Protein AF-0000000065971789 (afdb_homodimer)

Organism: Thermotoga maritima (strain ATCC 43589 / DSM 3109 / JCM 10099 / NBRC 100826 / MSB8) (NCBI:txid243274)

Sequence (414 aa):
MKGQLFVICGPSGAGKTSIIKEVLKRLDNVVFSVSCTTRPKRPHEEDGKDYFFITEEEFLKRVERGEFLEWARVHGHLYGTLRSFVESHINEGKDVVLDIDVQGALSVKKKYSNTVFIYVAPPSYADLRERILKRGTEKEADVLVRLENAKWELMFMDEFDYIVVNENLEDAVEMVVSIVRSERAKVTRNQDKIERFKMEVKGWKKLMKGQLFVICGPSGAGKTSIIKEVLKRLDNVVFSVSCTTRPKRPHEEDGKDYFFITEEEFLKRVERGEFLEWARVHGHLYGTLRSFVESHINEGKDVVLDIDVQGALSVKKKYSNTVFIYVAPPSYADLRERILKRGTEKEADVLVRLENAKWELMFMDEFDYIVVNENLEDAVEMVVSIVRSERAKVTRNQDKIERFKMEVKGWKKL

InterPro domains:
  IPR003593 AAA+ ATPase domain [SM00382] (2-192)
  IPR008144 Guanylate kinase-like domain [PS50052] (3-181)
  IPR008145 Guanylate kinase/L-type calcium channel beta subunit [PF00625] (4-182)
  IPR008145 Guanylate kinase/L-type calcium channel beta subunit [SM00072] (2-184)
  IPR017665 Guanylate kinase [MF_00328] (1-184)
  IPR017665 Guanylate kinase [TIGR03263] (3-181)
  IPR020590 Guanylate kinase, conserved site [PS00856] (37-54)
  IPR027417 P-loop containing nucleoside triphosphate hydrolase [G3DSA:3.40.50.300] (6-180)
  IPR027417 P-loop containing nucleoside triphosphate hydrolase [SSF52540] (2-187)

Structure (mmCIF, N/CA/C/O backbone):
data_AF-0000000065971789-model_v1
#
loop_
_entity.id
_entity.type
_entity.pdbx_description
1 polymer 'Guanylate kinase'
#
loop_
_atom_site.group_PDB
_atom_site.id
_atom_site.type_symbol
_atom_site.label_atom_id
_atom_site.label_alt_id
_atom_site.label_comp_id
_atom_site.label_asym_id
_atom_site.label_entity_id
_atom_site.label_seq_id
_atom_site.pdbx_PDB_ins_code
_atom_site.Cartn_x
_atom_site.Cartn_y
_atom_site.Cartn_z
_atom_site.occupancy
_atom_site.B_iso_or_equiv
_atom_site.auth_seq_id
_atom_site.auth_comp_id
_atom_site.auth_asym_id
_atom_site.auth_atom_id
_atom_site.pdbx_PDB_model_num
ATOM 1 N N . MET A 1 1 ? 18.828 0.353 -2.812 1 72.81 1 MET A N 1
ATOM 2 C CA . MET A 1 1 ? 17.891 -0.423 -2.012 1 72.81 1 MET A CA 1
ATOM 3 C C . MET A 1 1 ? 17.641 -1.795 -2.631 1 72.81 1 MET A C 1
ATOM 5 O O . MET A 1 1 ? 17.672 -1.941 -3.855 1 72.81 1 MET A O 1
ATOM 9 N N . LYS A 1 2 ? 17.656 -2.826 -1.828 1 88.44 2 LYS A N 1
ATOM 10 C CA . LYS A 1 2 ? 17.375 -4.168 -2.332 1 88.44 2 LYS A CA 1
ATOM 11 C C . LYS A 1 2 ? 15.945 -4.262 -2.857 1 88.44 2 LYS A C 1
ATOM 13 O O . LYS A 1 2 ? 15.047 -3.584 -2.355 1 88.44 2 LYS A O 1
ATOM 18 N N . GLY A 1 3 ? 15.844 -5 -3.982 1 94.31 3 GLY A N 1
ATOM 19 C CA . GLY A 1 3 ? 14.508 -5.266 -4.488 1 94.31 3 GLY A CA 1
ATOM 20 C C . GLY A 1 3 ? 13.656 -6.062 -3.521 1 94.31 3 GLY A C 1
ATOM 21 O O . GLY A 1 3 ? 14.133 -6.504 -2.477 1 94.31 3 GLY A O 1
ATOM 22 N N . GLN A 1 4 ? 12.453 -6.121 -3.789 1 95.69 4 GLN A N 1
ATOM 23 C CA . GLN A 1 4 ? 11.516 -6.871 -2.963 1 95.69 4 GLN A CA 1
ATOM 24 C C . GLN A 1 4 ? 10.883 -8.016 -3.75 1 95.69 4 GLN A C 1
ATOM 26 O O . GLN A 1 4 ? 10.703 -7.918 -4.965 1 95.69 4 GLN A O 1
ATOM 31 N N . LEU A 1 5 ? 10.664 -9.078 -3.064 1 97.44 5 LEU A N 1
ATOM 32 C CA . LEU A 1 5 ? 9.961 -10.211 -3.648 1 97.44 5 LEU A CA 1
ATOM 33 C C . LEU A 1 5 ? 8.453 -10.07 -3.467 1 97.44 5 LEU A C 1
ATOM 35 O O . LEU A 1 5 ? 7.98 -9.805 -2.359 1 97.44 5 LEU A O 1
ATOM 39 N N . PHE A 1 6 ? 7.746 -10.125 -4.535 1 98.44 6 PHE A N 1
ATOM 40 C CA . PHE A 1 6 ? 6.289 -10.125 -4.535 1 98.44 6 PHE A CA 1
ATOM 41 C C . PHE A 1 6 ? 5.75 -11.469 -5.004 1 98.44 6 PHE A C 1
ATOM 43 O O . PHE A 1 6 ? 6.066 -11.922 -6.105 1 98.44 6 PHE A O 1
ATOM 50 N N . VAL A 1 7 ? 4.965 -12.062 -4.191 1 97.81 7 VAL A N 1
ATOM 51 C CA . VAL A 1 7 ? 4.316 -13.328 -4.539 1 97.81 7 VAL A CA 1
ATOM 52 C C . VAL A 1 7 ? 2.84 -13.078 -4.848 1 97.81 7 VAL A C 1
ATOM 54 O O . VAL A 1 7 ? 2.098 -12.578 -3.998 1 97.81 7 VAL A O 1
ATOM 57 N N . ILE A 1 8 ? 2.492 -13.344 -6.059 1 97.56 8 ILE A N 1
ATOM 58 C CA . ILE A 1 8 ? 1.091 -13.305 -6.465 1 97.56 8 ILE A CA 1
ATOM 59 C C . ILE A 1 8 ? 0.529 -14.727 -6.523 1 97.56 8 ILE A C 1
ATOM 61 O O . ILE A 1 8 ? 1.064 -15.578 -7.23 1 97.56 8 ILE A O 1
ATOM 65 N N . CYS A 1 9 ? -0.435 -14.922 -5.727 1 95.31 9 CYS A N 1
ATOM 66 C CA . CYS A 1 9 ? -1.066 -16.234 -5.59 1 95.31 9 CYS A CA 1
ATOM 67 C C . CYS A 1 9 ? -2.568 -16.141 -5.824 1 95.31 9 CYS A C 1
ATOM 69 O O . CYS A 1 9 ? -3.139 -15.039 -5.809 1 95.31 9 CYS A O 1
ATOM 71 N N . GLY A 1 10 ? -3.191 -17.266 -6.016 1 93.44 10 GLY A N 1
ATOM 72 C CA . GLY A 1 10 ? -4.621 -17.391 -6.246 1 93.44 10 GLY A CA 1
ATOM 73 C C . GLY A 1 10 ? -4.996 -18.656 -7.004 1 93.44 10 GLY A C 1
ATOM 74 O O . GLY A 1 10 ? -4.133 -19.312 -7.594 1 93.44 10 GLY A O 1
ATOM 75 N N . PRO A 1 11 ? -6.254 -18.953 -6.91 1 90 11 PRO A N 1
ATOM 76 C CA . PRO A 1 11 ? -6.672 -20.188 -7.605 1 90 11 PRO A CA 1
ATOM 77 C C . PRO A 1 11 ? -6.57 -20.062 -9.125 1 90 11 PRO A C 1
ATOM 79 O O . PRO A 1 11 ? -6.5 -18.953 -9.656 1 90 11 PRO A O 1
ATOM 82 N N . SER A 1 12 ? -6.402 -21.281 -9.727 1 83.5 12 SER A N 1
ATOM 83 C CA . SER A 1 12 ? -6.457 -21.312 -11.188 1 83.5 12 SER A CA 1
ATOM 84 C C . SER A 1 12 ? -7.715 -20.609 -11.703 1 83.5 12 SER A C 1
ATOM 86 O O . SER A 1 12 ? -8.797 -20.781 -11.141 1 83.5 12 SER A O 1
ATOM 88 N N . GLY A 1 13 ? -7.57 -19.75 -12.68 1 85.62 13 GLY A N 1
ATOM 89 C CA . GLY A 1 13 ? -8.719 -19.062 -13.258 1 85.62 13 GLY A CA 1
ATOM 90 C C . GLY A 1 13 ? -8.969 -17.703 -12.633 1 85.62 13 GLY A C 1
ATOM 91 O O . GLY A 1 13 ? -9.875 -16.984 -13.062 1 85.62 13 GLY A O 1
ATOM 92 N N . ALA A 1 14 ? -8.195 -17.297 -11.656 1 91.81 14 ALA A N 1
ATOM 93 C CA . ALA A 1 14 ? -8.406 -16.016 -10.969 1 91.81 14 ALA A CA 1
ATOM 94 C C . ALA A 1 14 ? -7.906 -14.852 -11.812 1 91.81 14 ALA A C 1
ATOM 96 O O . ALA A 1 14 ? -8.195 -13.695 -11.508 1 91.81 14 ALA A O 1
ATOM 97 N N . GLY A 1 15 ? -7.172 -15.133 -12.867 1 91.25 15 GLY A N 1
ATOM 98 C CA . GLY A 1 15 ? -6.723 -14.086 -13.766 1 91.25 15 GLY A CA 1
ATOM 99 C C . GLY A 1 15 ? -5.355 -13.531 -13.398 1 91.25 15 GLY A C 1
ATOM 100 O O . GLY A 1 15 ? -5.02 -12.406 -13.766 1 91.25 15 GLY A O 1
ATOM 101 N N . LYS A 1 16 ? -4.531 -14.281 -12.719 1 94.19 16 LYS A N 1
ATOM 102 C CA . LYS A 1 16 ? -3.219 -13.844 -12.25 1 94.19 16 LYS A CA 1
ATOM 103 C C . LYS A 1 16 ? -2.311 -13.469 -13.414 1 94.19 16 LYS A C 1
ATOM 105 O O . LYS A 1 16 ? -1.688 -12.406 -13.414 1 94.19 16 LYS A O 1
ATOM 110 N N . THR A 1 17 ? -2.307 -14.391 -14.367 1 89.62 17 THR A N 1
ATOM 111 C CA . THR A 1 17 ? -1.414 -14.203 -15.508 1 89.62 17 THR A CA 1
ATOM 112 C C . THR A 1 17 ? -1.709 -12.883 -16.203 1 89.62 17 THR A C 1
ATOM 114 O O . THR A 1 17 ? -0.792 -12.117 -16.516 1 89.62 17 THR A O 1
ATOM 117 N N . SER A 1 18 ? -2.965 -12.586 -16.484 1 92.69 18 SER A N 1
ATOM 118 C CA . SER A 1 18 ? -3.375 -11.352 -17.125 1 92.69 18 SER A CA 1
ATOM 119 C C . SER A 1 18 ? -2.99 -10.133 -16.281 1 92.69 18 SER A C 1
ATOM 121 O O . SER A 1 18 ? -2.477 -9.148 -16.812 1 92.69 18 SER A O 1
ATOM 123 N N . ILE A 1 19 ? -3.217 -10.195 -15.047 1 97.31 19 ILE A N 1
ATOM 124 C CA . ILE A 1 19 ? -2.912 -9.094 -14.141 1 97.31 19 ILE A CA 1
ATOM 125 C C . ILE A 1 19 ? -1.409 -8.82 -14.156 1 97.31 19 ILE A C 1
ATOM 127 O O . ILE A 1 19 ? -0.981 -7.672 -14.312 1 97.31 19 ILE A O 1
ATOM 131 N N . ILE A 1 20 ? -0.612 -9.883 -14.016 1 97.38 20 ILE A N 1
ATOM 132 C CA . ILE A 1 20 ? 0.838 -9.75 -13.914 1 97.38 20 ILE A CA 1
ATOM 133 C C . ILE A 1 20 ? 1.389 -9.125 -15.195 1 97.38 20 ILE A C 1
ATOM 135 O O . ILE A 1 20 ? 2.23 -8.227 -15.141 1 97.38 20 ILE A O 1
ATOM 139 N N . LYS A 1 21 ? 0.892 -9.602 -16.312 1 95.5 21 LYS A N 1
ATOM 140 C CA . LYS A 1 21 ? 1.331 -9.055 -17.594 1 95.5 21 LYS A CA 1
ATOM 141 C C . LYS A 1 21 ? 1.131 -7.547 -17.656 1 95.5 21 LYS A C 1
ATOM 143 O O . LYS A 1 21 ? 2.031 -6.809 -18.062 1 95.5 21 LYS A O 1
ATOM 148 N N . GLU A 1 22 ? -0.015 -7.082 -17.297 1 97.56 22 GLU A N 1
ATOM 149 C CA . GLU A 1 22 ? -0.326 -5.656 -17.328 1 97.56 22 GLU A CA 1
ATOM 150 C C . GLU A 1 22 ? 0.466 -4.895 -16.266 1 97.56 22 GLU A C 1
ATOM 152 O O . GLU A 1 22 ? 0.914 -3.771 -16.516 1 97.56 22 GLU A O 1
ATOM 157 N N . VAL A 1 23 ? 0.631 -5.457 -15.102 1 98.06 23 VAL A N 1
ATOM 158 C CA . VAL A 1 23 ? 1.376 -4.836 -14.008 1 98.06 23 VAL A CA 1
ATOM 159 C C . VAL A 1 23 ? 2.816 -4.582 -14.445 1 98.06 23 VAL A C 1
ATOM 161 O O . VAL A 1 23 ? 3.363 -3.504 -14.203 1 98.06 23 VAL A O 1
ATOM 164 N N . LEU A 1 24 ? 3.422 -5.543 -15.141 1 97.44 24 LEU A N 1
ATOM 165 C CA . LEU A 1 24 ? 4.816 -5.449 -15.562 1 97.44 24 LEU A CA 1
ATOM 166 C C . LEU A 1 24 ? 5 -4.336 -16.594 1 97.44 24 LEU A C 1
ATOM 168 O O . LEU A 1 24 ? 6.078 -3.748 -16.688 1 97.44 24 LEU A O 1
ATOM 1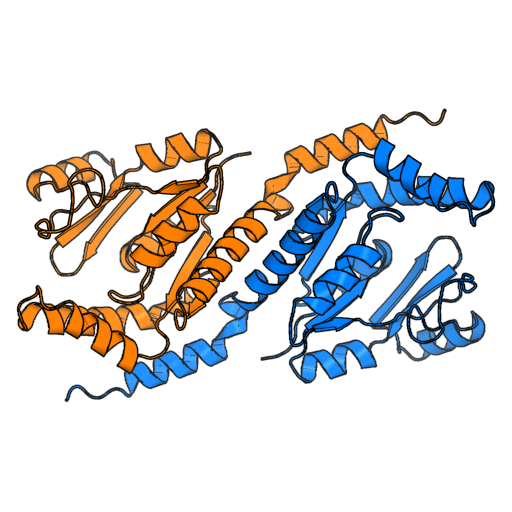72 N N . LYS A 1 25 ? 3.945 -4.004 -17.297 1 97.31 25 LYS A N 1
ATOM 173 C CA . LYS A 1 25 ? 4 -2.916 -18.266 1 97.31 25 LYS A CA 1
ATOM 174 C C . LYS A 1 25 ? 3.961 -1.557 -17.578 1 97.31 25 LYS A C 1
ATOM 176 O O . LYS A 1 25 ? 4.438 -0.562 -18.125 1 97.31 25 LYS A O 1
ATOM 181 N N . ARG A 1 26 ? 3.473 -1.521 -16.406 1 97 26 ARG A N 1
ATOM 182 C CA . ARG A 1 26 ? 3.156 -0.244 -15.781 1 97 26 ARG A CA 1
ATOM 183 C C . ARG A 1 26 ? 4.195 0.112 -14.719 1 97 26 ARG A C 1
ATOM 185 O O . ARG A 1 26 ? 4.242 1.25 -14.25 1 97 26 ARG A O 1
ATOM 192 N N . LEU A 1 27 ? 4.949 -0.808 -14.328 1 96.88 27 LEU A N 1
ATOM 193 C CA . LEU A 1 27 ? 5.922 -0.575 -13.266 1 96.88 27 LEU A CA 1
ATOM 194 C C . LEU A 1 27 ? 7.344 -0.714 -13.789 1 96.88 27 LEU A C 1
ATOM 196 O O . LEU A 1 27 ? 7.645 -1.643 -14.547 1 96.88 27 LEU A O 1
ATOM 200 N N . ASP A 1 28 ? 8.141 0.196 -13.336 1 95.94 28 ASP A N 1
ATOM 201 C CA . ASP A 1 28 ? 9.562 0.106 -13.664 1 95.94 28 ASP A CA 1
ATOM 202 C C . ASP A 1 28 ? 10.305 -0.738 -12.633 1 95.94 28 ASP A C 1
ATOM 204 O O . ASP A 1 28 ? 9.836 -0.925 -11.508 1 95.94 28 ASP A O 1
ATOM 208 N N . ASN A 1 29 ? 11.398 -1.351 -13.055 1 96.75 29 ASN A N 1
ATOM 209 C CA . ASN A 1 29 ? 12.328 -2.039 -12.164 1 96.75 29 ASN A CA 1
ATOM 210 C C . ASN A 1 29 ? 11.688 -3.26 -11.516 1 96.75 29 ASN A C 1
ATOM 212 O O . ASN A 1 29 ? 11.906 -3.525 -10.328 1 96.75 29 ASN A O 1
ATOM 216 N N . VAL A 1 30 ? 10.758 -3.863 -12.242 1 97.69 30 VAL A N 1
ATOM 217 C CA . VAL A 1 30 ? 10.109 -5.098 -11.805 1 97.69 30 VAL A CA 1
ATOM 218 C C . VAL A 1 30 ? 10.305 -6.184 -12.859 1 97.69 30 VAL A C 1
ATOM 220 O O . VAL A 1 30 ? 10.148 -5.93 -14.062 1 97.69 30 VAL A O 1
ATOM 223 N N . VAL A 1 31 ? 10.68 -7.348 -12.414 1 97.19 31 VAL A N 1
ATOM 224 C CA . VAL A 1 31 ? 10.867 -8.461 -13.336 1 97.19 31 VAL A CA 1
ATOM 225 C C . VAL A 1 31 ? 10 -9.641 -12.898 1 97.19 31 VAL A C 1
ATOM 227 O O . VAL A 1 31 ? 9.672 -9.781 -11.719 1 97.19 31 VAL A O 1
ATOM 230 N N . PHE A 1 32 ? 9.641 -10.422 -13.93 1 97.75 32 PHE A N 1
ATOM 231 C CA . PHE A 1 32 ? 8.859 -11.633 -13.688 1 97.75 32 PHE A CA 1
ATOM 232 C C . PHE A 1 32 ? 9.758 -12.867 -13.695 1 97.75 32 PHE A C 1
ATOM 234 O O . PHE A 1 32 ? 10.578 -13.039 -14.602 1 97.75 32 PHE A O 1
ATOM 241 N N . SER A 1 33 ? 9.625 -13.695 -12.625 1 97.19 33 SER A N 1
ATOM 242 C CA . SER A 1 33 ? 10.406 -14.922 -12.555 1 97.19 33 SER A CA 1
ATOM 243 C C . SER A 1 33 ? 9.695 -16.078 -13.273 1 97.19 33 SER A C 1
ATOM 245 O O . SER A 1 33 ? 8.656 -16.547 -12.82 1 97.19 33 SER A O 1
ATOM 247 N N . VAL A 1 34 ? 10.258 -16.5 -14.32 1 95.94 34 VAL A N 1
ATOM 248 C CA . VAL A 1 34 ? 9.719 -17.641 -15.039 1 95.94 34 VAL A CA 1
ATOM 249 C C . VAL A 1 34 ? 10.008 -18.922 -14.25 1 95.94 34 VAL A C 1
ATOM 251 O O . VAL A 1 34 ? 11.156 -19.203 -13.898 1 95.94 34 VAL A O 1
ATOM 254 N N . SER A 1 35 ? 9.016 -19.688 -13.969 1 96.25 35 SER A N 1
ATOM 255 C CA . SER A 1 35 ? 9.148 -20.906 -13.172 1 96.25 35 SER A CA 1
ATOM 256 C C . SER A 1 35 ? 9.484 -22.109 -14.047 1 96.25 35 SER A C 1
ATOM 258 O O . SER A 1 35 ? 9.266 -22.062 -15.266 1 96.25 35 SER A O 1
ATOM 260 N N . CYS A 1 36 ? 10.023 -23.078 -13.367 1 97.44 36 CYS A N 1
ATOM 261 C CA . CYS A 1 36 ? 10.141 -24.391 -13.984 1 97.44 36 CYS A CA 1
ATOM 262 C C . CYS A 1 36 ? 8.883 -25.219 -13.758 1 97.44 36 CYS A C 1
ATOM 264 O O . CYS A 1 36 ? 8.242 -25.109 -12.711 1 97.44 36 CYS A O 1
ATOM 266 N N . THR A 1 37 ? 8.555 -26 -14.711 1 97.31 37 THR A N 1
ATOM 267 C CA . THR A 1 37 ? 7.453 -26.922 -14.484 1 97.31 37 THR A CA 1
ATOM 268 C C . THR A 1 37 ? 7.664 -28.219 -15.273 1 97.31 37 THR A C 1
ATOM 270 O O . THR A 1 37 ? 8.398 -28.219 -16.266 1 97.31 37 THR A O 1
ATOM 273 N N . THR A 1 38 ? 7.086 -29.297 -14.766 1 97.62 38 THR A N 1
ATOM 274 C CA . THR A 1 38 ? 7.133 -30.578 -15.461 1 97.62 38 THR A CA 1
ATOM 275 C C . THR A 1 38 ? 5.852 -30.812 -16.266 1 97.62 38 THR A C 1
ATOM 277 O O . THR A 1 38 ? 5.715 -31.812 -16.953 1 97.62 38 THR A O 1
ATOM 280 N N . ARG A 1 39 ? 4.914 -29.828 -16.047 1 91.06 39 ARG A N 1
ATOM 281 C CA . ARG A 1 39 ? 3.676 -29.953 -16.812 1 91.06 39 ARG A CA 1
ATOM 282 C C . ARG A 1 39 ? 3.936 -29.812 -18.312 1 91.06 39 ARG A C 1
ATOM 284 O O . ARG A 1 39 ? 4.785 -29.016 -18.719 1 91.06 39 ARG A O 1
ATOM 291 N N . PRO A 1 40 ? 3.105 -30.609 -19.094 1 91.69 40 PRO A N 1
ATOM 292 C CA . PRO A 1 40 ? 3.26 -30.406 -20.531 1 91.69 40 PRO A CA 1
ATOM 293 C C . PRO A 1 40 ? 2.887 -28.984 -20.969 1 91.69 40 PRO A C 1
ATOM 295 O O . PRO A 1 40 ? 1.972 -28.391 -20.406 1 91.69 40 PRO A O 1
ATOM 298 N N . LYS A 1 41 ? 3.645 -28.547 -21.891 1 91.38 41 LYS A N 1
ATOM 299 C CA . LYS A 1 41 ? 3.42 -27.219 -22.453 1 91.38 41 LYS A CA 1
ATOM 300 C C . LYS A 1 41 ? 2.076 -27.141 -23.172 1 91.38 41 LYS A C 1
ATOM 302 O O . LYS A 1 41 ? 1.724 -28.047 -23.938 1 91.38 41 LYS A O 1
ATOM 307 N N . ARG A 1 42 ? 1.333 -26.047 -22.969 1 83.38 42 ARG A N 1
ATOM 308 C CA . ARG A 1 42 ? 0.127 -25.812 -23.766 1 83.38 42 ARG A CA 1
ATOM 309 C C . ARG A 1 42 ? 0.47 -25.203 -25.125 1 83.38 42 ARG A C 1
ATOM 311 O O . ARG A 1 42 ? 1.55 -24.641 -25.297 1 83.38 42 ARG A O 1
ATOM 318 N N . PRO A 1 43 ? -0.525 -25.297 -26.031 1 87.69 43 PRO A N 1
ATOM 319 C CA . PRO A 1 43 ? -0.234 -24.859 -27.391 1 87.69 43 PRO A CA 1
ATOM 320 C C . PRO A 1 43 ? 0.187 -23.391 -27.469 1 87.69 43 PRO A C 1
ATOM 322 O O . PRO A 1 43 ? 1.06 -23.047 -28.266 1 87.69 43 PRO A O 1
ATOM 325 N N . HIS A 1 44 ? -0.331 -22.562 -26.641 1 87.19 44 HIS A N 1
ATOM 326 C CA . HIS A 1 44 ? -0.087 -21.141 -26.75 1 87.19 44 HIS A CA 1
ATOM 327 C C . HIS A 1 44 ? 1.116 -20.719 -25.906 1 87.19 44 HIS A C 1
ATOM 329 O O . HIS A 1 44 ? 1.494 -19.547 -25.891 1 87.19 44 HIS A O 1
ATOM 335 N N . GLU A 1 45 ? 1.788 -21.688 -25.219 1 91.75 45 GLU A N 1
ATOM 336 C CA . GLU A 1 45 ? 2.877 -21.344 -24.297 1 91.75 45 GLU A CA 1
ATOM 337 C C . GLU A 1 45 ? 4.234 -21.5 -24.984 1 91.75 45 GLU A C 1
ATOM 339 O O . GLU A 1 45 ? 4.367 -22.234 -25.969 1 91.75 45 GLU A O 1
ATOM 344 N N . GLU A 1 46 ? 5.16 -20.719 -24.5 1 94.5 46 GLU A N 1
ATOM 345 C CA . GLU A 1 46 ? 6.527 -20.734 -25.016 1 94.5 46 GLU A CA 1
ATOM 346 C C . GLU A 1 46 ? 7.527 -21.078 -23.906 1 94.5 46 GLU A C 1
ATOM 348 O O . GLU A 1 46 ? 7.469 -20.5 -22.828 1 94.5 46 GLU A O 1
ATOM 353 N N . ASP A 1 47 ? 8.445 -22.016 -24.25 1 95.94 47 ASP A N 1
ATOM 354 C CA . ASP A 1 47 ? 9.492 -22.406 -23.297 1 95.94 47 ASP A CA 1
ATOM 355 C C . ASP A 1 47 ? 10.438 -21.234 -23.031 1 95.94 47 ASP A C 1
ATOM 357 O O . ASP A 1 47 ? 10.891 -20.562 -23.953 1 95.94 47 ASP A O 1
ATOM 361 N N . GLY A 1 48 ? 10.648 -21.016 -21.75 1 94.44 48 GLY A N 1
ATOM 362 C CA . GLY A 1 48 ? 11.539 -19.922 -21.359 1 94.44 48 GLY A CA 1
ATOM 363 C C . GLY A 1 48 ? 10.82 -18.594 -21.172 1 94.44 48 GLY A C 1
ATOM 364 O O . GLY A 1 48 ? 11.391 -17.641 -20.641 1 94.44 48 GLY A O 1
ATOM 365 N N . LYS A 1 49 ? 9.594 -18.562 -21.578 1 93.06 49 LYS A N 1
ATOM 366 C CA . LYS A 1 49 ? 8.789 -17.359 -21.453 1 93.06 49 LYS A CA 1
ATOM 367 C C . LYS A 1 49 ? 7.645 -17.562 -20.453 1 93.06 49 LYS A C 1
ATOM 369 O O . LYS A 1 49 ? 7.523 -16.828 -19.484 1 93.06 49 LYS A O 1
ATOM 374 N N . ASP A 1 50 ? 6.883 -18.594 -20.688 1 92 50 ASP A N 1
ATOM 375 C CA . ASP A 1 50 ? 5.777 -18.906 -19.781 1 92 50 ASP A CA 1
ATOM 376 C C . ASP A 1 50 ? 6.242 -19.75 -18.609 1 92 50 ASP A C 1
ATOM 378 O O . ASP A 1 50 ? 5.871 -19.5 -17.469 1 92 50 ASP A O 1
ATOM 382 N N . TYR A 1 51 ? 7.008 -20.719 -18.938 1 95.69 51 TYR A N 1
ATOM 383 C CA . TYR A 1 51 ? 7.691 -21.594 -18 1 95.69 51 TYR A CA 1
ATOM 384 C C . TYR A 1 51 ? 8.961 -22.172 -18.625 1 95.69 51 TYR A C 1
ATOM 386 O O . TYR A 1 51 ? 9.141 -22.125 -19.844 1 95.69 51 TYR A O 1
ATOM 394 N N . PHE A 1 52 ? 9.844 -22.594 -17.812 1 97.44 52 PHE A N 1
ATOM 395 C CA . PHE A 1 52 ? 10.828 -23.578 -18.266 1 97.44 52 PHE A CA 1
ATOM 396 C C . PHE A 1 52 ? 10.266 -24.984 -18.172 1 97.44 52 PHE A C 1
ATOM 398 O O . PHE A 1 52 ? 10.086 -25.516 -17.062 1 97.44 52 PHE A O 1
ATOM 405 N N . PHE A 1 53 ? 10 -25.5 -19.375 1 98 53 PHE A N 1
ATOM 406 C CA . PHE A 1 53 ? 9.445 -26.844 -19.375 1 98 53 PHE A CA 1
ATOM 407 C C . PHE A 1 53 ? 10.555 -27.891 -19.344 1 98 53 PHE A C 1
ATOM 409 O O . PHE A 1 53 ? 11.32 -28.016 -20.297 1 98 53 PHE A O 1
ATOM 416 N N . ILE A 1 54 ? 10.547 -28.625 -18.297 1 98.06 54 ILE A N 1
ATOM 417 C CA . ILE A 1 54 ? 11.625 -29.594 -18.125 1 98.06 54 ILE A CA 1
ATOM 418 C C . ILE A 1 54 ? 11.047 -30.938 -17.688 1 98.06 54 ILE A C 1
ATOM 420 O O . ILE A 1 54 ? 9.883 -31.031 -17.281 1 98.06 54 ILE A O 1
ATOM 424 N N . THR A 1 55 ? 11.82 -32 -17.797 1 97.75 55 THR A N 1
ATOM 425 C CA . THR A 1 55 ? 11.367 -33.312 -17.406 1 97.75 55 THR A CA 1
ATOM 426 C C . THR A 1 55 ? 11.352 -33.438 -15.883 1 97.75 55 THR A C 1
ATOM 428 O O . THR A 1 55 ? 12.008 -32.688 -15.18 1 97.75 55 THR A O 1
ATOM 431 N N . GLU A 1 56 ? 10.586 -34.344 -15.43 1 97.5 56 GLU A N 1
ATOM 432 C CA . GLU A 1 56 ? 10.562 -34.594 -13.992 1 97.5 56 GLU A CA 1
ATOM 433 C C . GLU A 1 56 ? 11.945 -34.969 -13.477 1 97.5 56 GLU A C 1
ATOM 435 O O . GLU A 1 56 ? 12.336 -34.562 -12.383 1 97.5 56 GLU A O 1
ATOM 440 N N . GLU A 1 57 ? 12.648 -35.781 -14.266 1 97.75 57 GLU A N 1
ATOM 441 C CA . GLU A 1 57 ? 14 -36.188 -13.891 1 97.75 57 GLU A CA 1
ATOM 442 C C . GLU A 1 57 ? 14.891 -34.969 -13.695 1 97.75 57 GLU A C 1
ATOM 444 O O . GLU A 1 57 ? 15.562 -34.812 -12.672 1 97.75 57 GLU A O 1
ATOM 449 N N . GLU A 1 58 ? 14.914 -34.125 -14.648 1 98 58 GLU A N 1
ATOM 450 C CA . GLU A 1 58 ? 15.711 -32.906 -14.555 1 98 58 GLU A CA 1
ATOM 451 C C . GLU A 1 58 ? 15.266 -32.062 -13.367 1 98 58 GLU A C 1
ATOM 453 O O . GLU A 1 58 ? 16.109 -31.484 -12.664 1 98 58 GLU A O 1
ATOM 458 N N . PHE A 1 59 ? 14.008 -31.938 -13.156 1 98.5 59 PHE A N 1
ATOM 459 C CA . PHE A 1 59 ? 13.453 -31.172 -12.055 1 98.5 59 PHE A CA 1
ATOM 460 C C . PHE A 1 59 ? 13.977 -31.688 -10.719 1 98.5 59 PHE A C 1
ATOM 462 O O . PHE A 1 59 ? 14.438 -30.906 -9.883 1 98.5 59 PHE A O 1
ATOM 469 N N . LEU A 1 60 ? 13.922 -32.969 -10.555 1 97.5 60 LEU A N 1
ATOM 470 C CA . LEU A 1 60 ? 14.328 -33.562 -9.297 1 97.5 60 LEU A CA 1
ATOM 471 C C . LEU A 1 60 ? 15.828 -33.406 -9.062 1 97.5 60 LEU A C 1
ATOM 473 O O . LEU A 1 60 ? 16.266 -33.219 -7.918 1 97.5 60 LEU A O 1
ATOM 477 N N . LYS A 1 61 ? 16.594 -33.406 -10.102 1 98.19 61 LYS A N 1
ATOM 478 C CA . LYS A 1 61 ? 18.016 -33.125 -9.977 1 98.19 61 LYS A CA 1
ATOM 479 C C . LYS A 1 61 ? 18.25 -31.703 -9.445 1 98.19 61 LYS A C 1
ATOM 481 O O . LYS A 1 61 ? 19.125 -31.484 -8.609 1 98.19 61 LYS A O 1
ATOM 486 N N . ARG A 1 62 ? 17.5 -30.797 -9.938 1 97.56 62 ARG A N 1
ATOM 487 C CA . ARG A 1 62 ? 17.609 -29.406 -9.5 1 97.56 62 ARG A CA 1
ATOM 488 C C . ARG A 1 62 ? 17.172 -29.25 -8.047 1 97.56 62 ARG A C 1
ATOM 490 O O . ARG A 1 62 ? 17.734 -28.438 -7.312 1 97.56 62 ARG A O 1
ATOM 497 N N . VAL A 1 63 ? 16.156 -29.984 -7.637 1 96.19 63 VAL A N 1
ATOM 498 C CA . VAL A 1 63 ? 15.734 -29.984 -6.242 1 96.19 63 VAL A CA 1
ATOM 499 C C . VAL A 1 63 ? 16.891 -30.453 -5.355 1 96.19 63 VAL A C 1
ATOM 501 O O . VAL A 1 63 ? 17.203 -29.812 -4.344 1 96.19 63 VAL A O 1
ATOM 504 N N . GLU A 1 64 ? 17.578 -31.516 -5.793 1 96.75 64 GLU A N 1
ATOM 505 C CA . GLU A 1 64 ? 18.672 -32.094 -5.031 1 96.75 64 GLU A CA 1
ATOM 506 C C . GLU A 1 64 ? 19.828 -31.094 -4.906 1 96.75 64 GLU A C 1
ATOM 508 O O . GLU A 1 64 ? 20.516 -31.062 -3.881 1 96.75 64 GLU A O 1
ATOM 513 N N . ARG A 1 65 ? 19.984 -30.344 -5.887 1 97.62 65 ARG A N 1
ATOM 514 C CA . ARG A 1 65 ? 21.062 -29.375 -5.922 1 97.62 65 ARG A CA 1
ATOM 515 C C . ARG A 1 65 ? 20.688 -28.094 -5.203 1 97.62 65 ARG A C 1
ATOM 517 O O . ARG A 1 65 ? 21.469 -27.141 -5.156 1 97.62 65 ARG A O 1
ATOM 524 N N . GLY A 1 66 ? 19.5 -27.984 -4.734 1 96 66 GLY A N 1
ATOM 525 C CA . GLY A 1 66 ? 19.062 -26.828 -3.99 1 96 66 GLY A CA 1
ATOM 526 C C . GLY A 1 66 ? 18.875 -25.594 -4.855 1 96 66 GLY A C 1
ATOM 527 O O . GLY A 1 66 ? 19.109 -24.469 -4.402 1 96 66 GLY A O 1
ATOM 528 N N . GLU A 1 67 ? 18.453 -25.75 -6.059 1 97.31 67 GLU A N 1
ATOM 529 C CA . GLU A 1 67 ? 18.422 -24.656 -7.023 1 97.31 67 GLU A CA 1
ATOM 530 C C . GLU A 1 67 ? 17.125 -23.859 -6.902 1 97.31 67 GLU A C 1
ATOM 532 O O . GLU A 1 67 ? 17.031 -22.75 -7.445 1 97.31 67 GLU A O 1
ATOM 537 N N . PHE A 1 68 ? 16.141 -24.438 -6.227 1 97.06 68 PHE A N 1
ATOM 538 C CA . PHE A 1 68 ? 14.828 -23.781 -6.188 1 97.06 68 PHE A CA 1
ATOM 539 C C . PHE A 1 68 ? 14.648 -23.016 -4.887 1 97.06 68 PHE A C 1
ATOM 541 O O . PHE A 1 68 ? 14.984 -23.516 -3.809 1 97.06 68 PHE A O 1
ATOM 548 N N . LEU A 1 69 ? 14.203 -21.766 -5.051 1 95.62 69 LEU A N 1
ATOM 549 C CA . LEU A 1 69 ? 13.742 -21.016 -3.889 1 95.62 69 LEU A CA 1
ATOM 550 C C . LEU A 1 69 ? 12.594 -21.734 -3.197 1 95.62 69 LEU A C 1
ATOM 552 O O . LEU A 1 69 ? 12.516 -21.766 -1.968 1 95.62 69 LEU A O 1
ATOM 556 N N . GLU A 1 70 ? 11.75 -22.266 -3.996 1 95.62 70 GLU A N 1
ATOM 557 C CA . GLU A 1 70 ? 10.609 -23.078 -3.604 1 95.62 70 GLU A CA 1
ATOM 558 C C . GLU A 1 70 ? 10.18 -24.016 -4.734 1 95.62 70 GLU A C 1
ATOM 560 O O . GLU A 1 70 ? 10.516 -23.781 -5.898 1 95.62 70 GLU A O 1
ATOM 565 N N . TRP A 1 71 ? 9.555 -25.031 -4.363 1 94.56 71 TRP A N 1
ATOM 566 C CA . TRP A 1 71 ? 8.906 -25.906 -5.336 1 94.56 71 TRP A CA 1
ATOM 567 C C . TRP A 1 71 ? 7.75 -26.672 -4.699 1 94.56 71 TRP A C 1
ATOM 569 O O . TRP A 1 71 ? 7.68 -26.797 -3.477 1 94.56 71 TRP A O 1
ATOM 579 N N . ALA A 1 72 ? 6.852 -27.062 -5.535 1 91.44 72 ALA A N 1
ATOM 580 C CA . ALA A 1 72 ? 5.684 -27.797 -5.055 1 91.44 72 ALA A CA 1
ATOM 581 C C . ALA A 1 72 ? 5.098 -28.688 -6.156 1 91.44 72 ALA A C 1
ATOM 583 O O . ALA A 1 72 ? 5.387 -28.484 -7.34 1 91.44 72 ALA A O 1
ATOM 584 N N . ARG A 1 73 ? 4.449 -29.688 -5.73 1 88.75 73 ARG A N 1
ATOM 585 C CA . ARG A 1 73 ? 3.635 -30.469 -6.656 1 88.75 73 ARG A CA 1
ATOM 586 C C . ARG A 1 73 ? 2.211 -29.922 -6.723 1 88.75 73 ARG A C 1
ATOM 588 O O . ARG A 1 73 ? 1.533 -29.812 -5.699 1 88.75 73 ARG A O 1
ATOM 595 N N . VAL A 1 74 ? 1.823 -29.562 -7.898 1 83 74 VAL A N 1
ATOM 596 C CA . VAL A 1 74 ? 0.505 -28.984 -8.125 1 83 74 VAL A CA 1
ATOM 597 C C . VAL A 1 74 ? -0.201 -29.734 -9.258 1 83 74 VAL A C 1
ATOM 599 O O . VAL A 1 74 ? 0.323 -29.828 -10.367 1 83 74 VAL A O 1
ATOM 602 N N . HIS A 1 75 ? -1.379 -30.203 -9 1 79.88 75 HIS A N 1
ATOM 603 C CA . HIS A 1 75 ? -2.17 -30.938 -9.977 1 79.88 75 HIS A CA 1
ATOM 604 C C . HIS A 1 75 ? -1.338 -32.031 -10.656 1 79.88 75 HIS A C 1
ATOM 606 O O . HIS A 1 75 ? -1.374 -32.156 -11.883 1 79.88 75 HIS A O 1
ATOM 612 N N . GLY A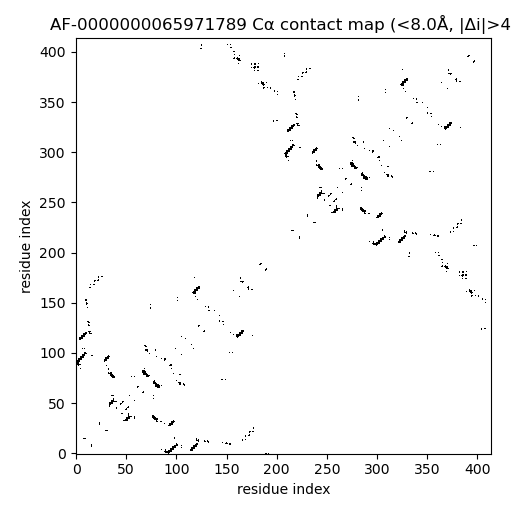 1 76 ? -0.438 -32.594 -9.961 1 82.31 76 GLY A N 1
ATOM 613 C CA . GLY A 1 76 ? 0.297 -33.75 -10.445 1 82.31 76 GLY A CA 1
ATOM 614 C C . GLY A 1 76 ? 1.616 -33.406 -11.102 1 82.31 76 GLY A C 1
ATOM 615 O O . GLY A 1 76 ? 2.373 -34.281 -11.516 1 82.31 76 GLY A O 1
ATOM 616 N N . HIS A 1 77 ? 1.836 -32.156 -11.203 1 91.19 77 HIS A N 1
ATOM 617 C CA . HIS A 1 77 ? 3.07 -31.703 -11.836 1 91.19 77 HIS A CA 1
ATOM 618 C C . HIS A 1 77 ? 3.908 -30.859 -10.867 1 91.19 77 HIS A C 1
ATOM 620 O O . HIS A 1 77 ? 3.404 -30.406 -9.844 1 91.19 77 HIS A O 1
ATOM 626 N N . LEU A 1 78 ? 5.145 -30.766 -11.195 1 95 78 LEU A N 1
ATOM 627 C CA . LEU A 1 78 ? 6.055 -30.031 -10.32 1 95 78 LEU A CA 1
ATOM 628 C C . LEU A 1 78 ? 6.289 -28.625 -10.844 1 95 78 LEU A C 1
ATOM 630 O O . LEU A 1 78 ? 6.438 -28.422 -12.055 1 95 78 LEU A O 1
ATOM 634 N N . TYR A 1 79 ? 6.246 -27.75 -9.969 1 95.56 79 TYR A N 1
ATOM 635 C CA . TYR A 1 79 ? 6.574 -26.359 -10.234 1 95.56 79 TYR A CA 1
ATOM 636 C C . TYR A 1 79 ? 7.66 -25.875 -9.281 1 95.56 79 TYR A C 1
ATOM 638 O O . TYR A 1 79 ? 7.703 -26.266 -8.117 1 95.56 79 TYR A O 1
ATOM 646 N N . GLY A 1 80 ? 8.562 -24.984 -9.828 1 97.12 80 GLY A N 1
ATOM 647 C CA . GLY A 1 80 ? 9.625 -24.469 -8.977 1 97.12 80 GLY A CA 1
ATOM 648 C C . GLY A 1 80 ? 10.172 -23.141 -9.445 1 97.12 80 GLY A C 1
ATOM 649 O O . GLY A 1 80 ? 10.258 -22.891 -10.648 1 97.12 80 GLY A O 1
ATOM 650 N N . THR A 1 81 ? 10.508 -22.312 -8.508 1 97.06 81 THR A N 1
ATOM 651 C CA . THR A 1 81 ? 11.109 -21 -8.766 1 97.06 81 THR A CA 1
ATOM 652 C C . THR A 1 81 ? 12.617 -21.062 -8.57 1 97.06 81 THR A C 1
ATOM 654 O O . THR A 1 81 ? 13.102 -21.469 -7.508 1 97.06 81 THR A O 1
ATOM 657 N N . LEU A 1 82 ? 13.344 -20.625 -9.516 1 97 82 LEU A N 1
ATOM 658 C CA . LEU A 1 82 ? 14.797 -20.656 -9.43 1 97 82 LEU A CA 1
ATOM 659 C C . LEU A 1 82 ? 15.305 -19.625 -8.438 1 97 82 LEU A C 1
ATOM 661 O O . LEU A 1 82 ? 15.039 -18.422 -8.586 1 97 82 LEU A O 1
ATOM 665 N N . ARG A 1 83 ? 16.094 -20.094 -7.523 1 96.5 83 ARG A N 1
ATOM 666 C CA . ARG A 1 83 ? 16.625 -19.234 -6.461 1 96.5 83 ARG A CA 1
ATOM 667 C C . ARG A 1 83 ? 17.578 -18.188 -7.027 1 96.5 83 ARG A C 1
ATOM 669 O O . ARG A 1 83 ? 17.5 -17.016 -6.664 1 96.5 83 ARG A O 1
ATOM 676 N N . SER A 1 84 ? 18.422 -18.656 -7.824 1 96.81 84 SER A N 1
ATOM 677 C CA . SER A 1 84 ? 19.453 -17.781 -8.383 1 96.81 84 SER A CA 1
ATOM 678 C C . SER A 1 84 ? 18.828 -16.594 -9.094 1 96.81 84 SER A C 1
ATOM 680 O O . SER A 1 84 ? 19.328 -15.469 -8.977 1 96.81 84 SER A O 1
ATOM 682 N N . PHE A 1 85 ? 17.797 -16.844 -9.852 1 96.56 85 PHE A N 1
ATOM 683 C CA . PHE A 1 85 ? 17.109 -15.766 -10.562 1 96.56 85 PHE A CA 1
ATOM 684 C C . PHE A 1 85 ? 16.594 -14.719 -9.586 1 96.56 85 PHE A C 1
ATOM 686 O O . PHE A 1 85 ? 16.828 -13.523 -9.773 1 96.56 85 PHE A O 1
ATOM 693 N N . VAL A 1 86 ? 15.906 -15.102 -8.562 1 96.44 86 VAL A N 1
ATOM 694 C CA . VAL A 1 86 ? 15.273 -14.211 -7.586 1 96.44 86 VAL A CA 1
ATOM 695 C C . VAL A 1 86 ? 16.344 -13.414 -6.844 1 96.44 86 VAL A C 1
ATOM 697 O O . VAL A 1 86 ? 16.312 -12.188 -6.809 1 96.44 86 VAL A O 1
ATOM 700 N N . GLU A 1 87 ? 17.312 -14.047 -6.375 1 95.94 87 GLU A N 1
ATOM 701 C CA . GLU A 1 87 ? 18.312 -13.414 -5.516 1 95.94 87 GLU A CA 1
ATOM 702 C C . GLU A 1 87 ? 19.188 -12.438 -6.305 1 95.94 87 GLU A C 1
ATOM 704 O O . GLU A 1 87 ? 19.516 -11.367 -5.812 1 95.94 87 GLU A O 1
ATOM 709 N N . SER A 1 88 ? 19.578 -12.812 -7.504 1 97.06 88 SER A N 1
ATOM 710 C CA . SER A 1 88 ? 20.406 -11.922 -8.305 1 97.06 88 SER A CA 1
ATOM 711 C C . SER A 1 88 ? 19.703 -10.602 -8.594 1 97.06 88 SER A C 1
ATOM 713 O O . SER A 1 88 ? 20.281 -9.531 -8.43 1 97.06 88 SER A O 1
ATOM 715 N N . HIS A 1 89 ? 18.438 -10.727 -8.961 1 97 89 HIS A N 1
ATOM 716 C CA . HIS A 1 89 ? 17.703 -9.516 -9.32 1 97 89 HIS A CA 1
ATOM 717 C C . HIS A 1 89 ? 17.406 -8.672 -8.086 1 97 89 HIS A C 1
ATOM 719 O O . HIS A 1 89 ? 17.5 -7.441 -8.133 1 97 89 HIS A O 1
ATOM 725 N N . ILE A 1 90 ? 17.031 -9.273 -7.008 1 95.94 90 ILE A N 1
ATOM 726 C CA . ILE A 1 90 ? 16.781 -8.547 -5.766 1 95.94 90 ILE A CA 1
ATOM 727 C C . ILE A 1 90 ? 18.031 -7.793 -5.344 1 95.94 90 ILE A C 1
ATOM 729 O O . ILE A 1 90 ? 17.969 -6.629 -4.941 1 95.94 90 ILE A O 1
ATOM 733 N N . ASN A 1 91 ? 19.156 -8.445 -5.496 1 95.62 91 ASN A N 1
ATOM 734 C CA . ASN A 1 91 ? 20.422 -7.832 -5.133 1 95.62 91 ASN A CA 1
ATOM 735 C C . ASN A 1 91 ? 20.766 -6.668 -6.059 1 95.62 91 ASN A C 1
ATOM 737 O O . ASN A 1 91 ? 21.484 -5.75 -5.668 1 95.62 91 ASN A O 1
ATOM 741 N N . GLU A 1 92 ? 20.234 -6.711 -7.242 1 96.19 92 GLU A N 1
ATOM 742 C CA . GLU A 1 92 ? 20.438 -5.633 -8.211 1 96.19 92 GLU A CA 1
ATOM 743 C C . GLU A 1 92 ? 19.484 -4.48 -7.965 1 96.19 92 GLU A C 1
ATOM 745 O O . GLU A 1 92 ? 19.5 -3.477 -8.68 1 96.19 92 GLU A O 1
ATOM 750 N N . GLY A 1 93 ? 18.578 -4.66 -7.012 1 94.94 93 GLY A N 1
ATOM 751 C CA . GLY A 1 93 ? 17.641 -3.604 -6.66 1 94.94 93 GLY A CA 1
ATOM 752 C C . GLY A 1 93 ? 16.328 -3.705 -7.395 1 94.94 93 GLY A C 1
ATOM 753 O O . GLY A 1 93 ? 15.492 -2.795 -7.324 1 94.94 93 GLY A O 1
ATOM 754 N N . LYS A 1 94 ? 16.125 -4.832 -8.102 1 97.12 94 LYS A N 1
ATOM 755 C CA . LYS A 1 94 ? 14.898 -5.031 -8.852 1 97.12 94 LYS A CA 1
ATOM 756 C C . LYS A 1 94 ? 13.875 -5.824 -8.039 1 97.12 94 LYS A C 1
ATOM 758 O O . LYS A 1 94 ? 14.242 -6.77 -7.336 1 97.12 94 LYS A O 1
ATOM 763 N N . ASP A 1 95 ? 12.641 -5.379 -8.164 1 97.75 95 ASP A N 1
ATOM 764 C CA . ASP A 1 95 ? 11.57 -6.199 -7.605 1 97.75 95 ASP A CA 1
ATOM 765 C C . ASP A 1 95 ? 11.328 -7.441 -8.461 1 97.75 95 ASP A C 1
ATOM 767 O O . ASP A 1 95 ? 11.445 -7.387 -9.688 1 97.75 95 ASP A O 1
ATOM 771 N N . VAL A 1 96 ? 11.055 -8.516 -7.789 1 97.94 96 VAL A N 1
ATOM 772 C CA . VAL A 1 96 ? 10.781 -9.766 -8.5 1 97.94 96 VAL A CA 1
ATOM 773 C C . VAL A 1 96 ? 9.359 -10.234 -8.188 1 97.94 96 VAL A C 1
ATOM 775 O O . VAL A 1 96 ? 8.953 -10.266 -7.023 1 97.94 96 VAL A O 1
ATOM 778 N N . VAL A 1 97 ? 8.609 -10.602 -9.25 1 98.38 97 VAL A N 1
ATOM 779 C CA . VAL A 1 97 ? 7.25 -11.102 -9.102 1 98.38 97 VAL A CA 1
ATOM 780 C C . VAL A 1 97 ? 7.215 -12.609 -9.367 1 98.38 97 VAL A C 1
ATOM 782 O O . VAL A 1 97 ? 7.711 -13.07 -10.391 1 98.38 97 VAL A O 1
ATOM 785 N N . LEU A 1 98 ? 6.676 -13.328 -8.414 1 97.25 98 LEU A N 1
ATOM 786 C CA . LEU A 1 98 ? 6.402 -14.75 -8.586 1 97.25 98 LEU A CA 1
ATOM 787 C C . LEU A 1 98 ? 4.914 -14.992 -8.805 1 97.25 98 LEU A C 1
ATOM 789 O O . LEU A 1 98 ? 4.074 -14.344 -8.172 1 97.25 98 LEU A O 1
ATOM 793 N N . ASP A 1 99 ? 4.613 -15.867 -9.703 1 96 99 ASP A N 1
ATOM 794 C CA . ASP A 1 99 ? 3.285 -16.453 -9.867 1 96 99 ASP A CA 1
ATOM 795 C C . ASP A 1 99 ? 3.285 -17.922 -9.469 1 96 99 ASP A C 1
ATOM 797 O O . ASP A 1 99 ? 3.643 -18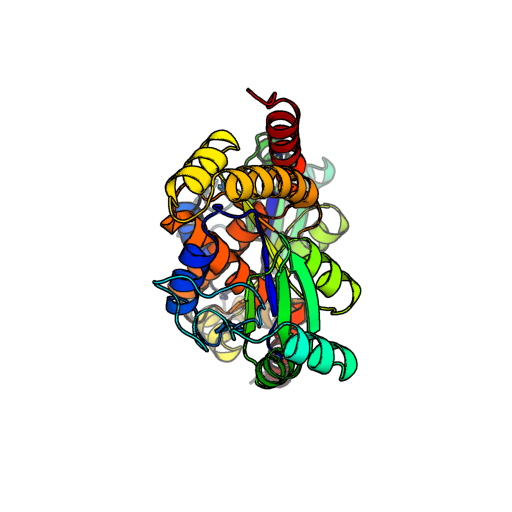.797 -10.273 1 96 99 ASP A O 1
ATOM 801 N N . ILE A 1 100 ? 2.934 -18.172 -8.234 1 93.25 100 ILE A N 1
ATOM 802 C CA . ILE A 1 100 ? 3.014 -19.547 -7.734 1 93.25 100 ILE A CA 1
ATOM 803 C C . ILE A 1 100 ? 1.726 -19.906 -7 1 93.25 100 ILE A C 1
ATOM 805 O O . ILE A 1 100 ? 0.889 -19.031 -6.738 1 93.25 100 ILE A O 1
ATOM 809 N N . ASP A 1 101 ? 1.631 -21.172 -6.727 1 90.19 101 ASP A N 1
ATOM 810 C CA . ASP A 1 101 ? 0.424 -21.625 -6.043 1 90.19 101 ASP A CA 1
ATOM 811 C C . ASP A 1 101 ? 0.546 -21.453 -4.535 1 90.19 101 ASP A C 1
ATOM 813 O O . ASP A 1 101 ? 1.581 -20.984 -4.039 1 90.19 101 ASP A O 1
ATOM 817 N N . VAL A 1 102 ? -0.525 -21.781 -3.844 1 91.69 102 VAL A N 1
ATOM 818 C CA . VAL A 1 102 ? -0.618 -21.547 -2.404 1 91.69 102 VAL A CA 1
ATOM 819 C C . VAL A 1 102 ? 0.476 -22.328 -1.686 1 91.69 102 VAL A C 1
ATOM 821 O O . VAL A 1 102 ? 1.103 -21.828 -0.752 1 91.69 102 VAL A O 1
ATOM 824 N N . GLN A 1 103 ? 0.714 -23.547 -2.139 1 88.81 103 GLN A N 1
ATOM 825 C CA . GLN A 1 103 ? 1.752 -24.344 -1.5 1 88.81 103 GLN A CA 1
ATOM 826 C C . GLN A 1 103 ? 3.117 -23.672 -1.617 1 88.81 103 GLN A C 1
ATOM 828 O O . GLN A 1 103 ? 3.854 -23.578 -0.633 1 88.81 103 GLN A O 1
ATOM 833 N N . GLY A 1 104 ? 3.408 -23.297 -2.828 1 90.94 104 GLY A N 1
ATOM 834 C CA . GLY A 1 104 ? 4.652 -22.578 -3.039 1 90.94 104 GLY A CA 1
ATOM 835 C C . GLY A 1 104 ? 4.75 -21.312 -2.213 1 90.94 104 GLY A C 1
ATOM 836 O O . GLY A 1 104 ? 5.793 -21.031 -1.614 1 90.94 104 GLY A O 1
ATOM 837 N N . ALA A 1 105 ? 3.684 -20.562 -2.182 1 93.81 105 ALA A N 1
ATOM 838 C CA . ALA A 1 105 ? 3.654 -19.312 -1.44 1 93.81 105 ALA A CA 1
ATOM 839 C C . ALA A 1 105 ? 3.908 -19.547 0.046 1 93.81 105 ALA A C 1
ATOM 841 O O . ALA A 1 105 ? 4.68 -18.812 0.673 1 93.81 105 ALA A O 1
ATOM 842 N N . LEU A 1 106 ? 3.246 -20.516 0.582 1 90.75 106 LEU A N 1
ATOM 843 C CA . LEU A 1 106 ? 3.418 -20.828 1.997 1 90.75 106 LEU A CA 1
ATOM 844 C C . LEU A 1 106 ? 4.848 -21.266 2.287 1 90.75 106 LEU A C 1
ATOM 846 O O . LEU A 1 106 ? 5.402 -20.953 3.34 1 90.75 106 LEU A O 1
ATOM 850 N N . SER A 1 107 ? 5.438 -22 1.341 1 90.31 107 SER A N 1
ATOM 851 C CA . SER A 1 107 ? 6.836 -22.406 1.469 1 90.31 107 SER A CA 1
ATOM 852 C C . SER A 1 107 ? 7.758 -21.188 1.507 1 90.31 107 SER A C 1
ATOM 854 O O . SER A 1 107 ? 8.664 -21.125 2.336 1 90.31 107 SER A O 1
ATOM 856 N N . VAL A 1 108 ? 7.512 -20.234 0.618 1 94 108 VAL A N 1
ATOM 857 C CA . VAL A 1 108 ? 8.305 -19 0.577 1 94 108 VAL A CA 1
ATOM 858 C C . VAL A 1 108 ? 8.156 -18.25 1.896 1 94 108 VAL A C 1
ATOM 860 O O . VAL A 1 108 ? 9.141 -17.75 2.443 1 94 108 VAL A O 1
ATOM 863 N N . LYS A 1 109 ? 6.945 -18.172 2.346 1 92.62 109 LYS A N 1
ATOM 864 C CA . LYS A 1 109 ? 6.645 -17.453 3.58 1 92.62 109 LYS A CA 1
ATOM 865 C C . LYS A 1 109 ? 7.453 -18 4.75 1 92.62 109 LYS A C 1
ATOM 867 O O . LYS A 1 109 ? 7.93 -17.25 5.598 1 92.62 109 LYS A O 1
ATOM 872 N N . LYS A 1 110 ? 7.668 -19.266 4.746 1 87.94 110 LYS A N 1
ATOM 873 C CA . LYS A 1 110 ? 8.383 -19.938 5.828 1 87.94 110 LYS A CA 1
ATOM 874 C C . LYS A 1 110 ? 9.883 -19.719 5.723 1 87.94 110 LYS A C 1
ATOM 876 O O . LYS A 1 110 ? 10.578 -19.641 6.738 1 87.94 110 LYS A O 1
ATOM 881 N N . LYS A 1 111 ? 10.383 -19.5 4.523 1 85.38 111 LYS A N 1
ATOM 882 C CA . LYS A 1 111 ? 11.82 -19.594 4.312 1 85.38 111 LYS A CA 1
ATOM 883 C C . LYS A 1 111 ? 12.414 -18.25 3.945 1 85.38 111 LYS A C 1
ATOM 885 O O . LYS A 1 111 ? 13.625 -18.031 4.086 1 85.38 111 LYS A O 1
ATOM 890 N N . TYR A 1 112 ? 11.695 -17.438 3.354 1 85.81 112 TYR A N 1
ATOM 891 C CA . TYR A 1 112 ? 12.219 -16.188 2.799 1 85.81 112 TYR A CA 1
ATOM 892 C C . TYR A 1 112 ? 11.508 -14.992 3.416 1 85.81 112 TYR A C 1
ATOM 894 O O . TYR A 1 112 ? 10.312 -14.789 3.205 1 85.81 112 TYR A O 1
ATOM 902 N N . SER A 1 113 ? 12.367 -14.219 4.09 1 82.69 113 SER A N 1
ATOM 903 C CA . SER A 1 113 ? 11.812 -13.062 4.781 1 82.69 113 SER A CA 1
ATOM 904 C C . SER A 1 113 ? 11.688 -11.867 3.842 1 82.69 113 SER A C 1
ATOM 906 O O . SER A 1 113 ? 12.234 -11.875 2.738 1 82.69 113 SER A O 1
ATOM 908 N N . ASN A 1 114 ? 10.859 -10.875 4.102 1 86.25 114 ASN A N 1
ATOM 909 C CA . ASN A 1 114 ? 10.711 -9.609 3.395 1 86.25 114 ASN A CA 1
ATOM 910 C C . ASN A 1 114 ? 10.016 -9.797 2.049 1 86.25 114 ASN A C 1
ATOM 912 O O . ASN A 1 114 ? 10.523 -9.359 1.017 1 86.25 114 ASN A O 1
ATOM 916 N N . THR A 1 115 ? 9.086 -10.656 2.018 1 95.88 115 THR A N 1
ATOM 917 C CA . THR A 1 115 ? 8.266 -10.914 0.838 1 95.88 115 THR A CA 1
ATOM 918 C C . THR A 1 115 ? 6.852 -10.375 1.032 1 95.88 115 THR A C 1
ATOM 920 O O . THR A 1 115 ? 6.301 -10.438 2.133 1 95.88 115 THR A O 1
ATOM 923 N N . VAL A 1 116 ? 6.355 -9.75 0.045 1 98.12 116 VAL A N 1
ATOM 924 C CA . VAL A 1 116 ? 4.969 -9.289 0.049 1 98.12 116 VAL A CA 1
ATOM 925 C C . VAL A 1 116 ? 4.082 -10.328 -0.633 1 98.12 116 VAL A C 1
ATOM 927 O O . VAL A 1 116 ? 4.348 -10.734 -1.768 1 98.12 116 VAL A O 1
ATOM 930 N N . PHE A 1 117 ? 3.031 -10.766 0.045 1 98.25 117 PHE A N 1
ATOM 931 C CA . PHE A 1 117 ? 2.143 -11.805 -0.459 1 98.25 117 PHE A CA 1
ATOM 932 C C . PHE A 1 117 ? 0.791 -11.219 -0.849 1 98.25 117 PHE A C 1
ATOM 934 O O . PHE A 1 117 ? 0.07 -10.688 -0.001 1 98.25 117 PHE A O 1
ATOM 941 N N . ILE A 1 118 ? 0.45 -11.352 -2.121 1 98.62 118 ILE A N 1
ATOM 942 C CA . ILE A 1 118 ? -0.79 -10.812 -2.67 1 98.62 118 ILE A CA 1
ATOM 943 C C . ILE A 1 118 ? -1.669 -11.953 -3.172 1 98.62 118 ILE A C 1
ATOM 945 O O . ILE A 1 118 ? -1.248 -12.742 -4.023 1 98.62 118 ILE A O 1
ATOM 949 N N . TYR A 1 119 ? -2.879 -12.07 -2.641 1 98.38 119 TYR A N 1
ATOM 950 C CA . TYR A 1 119 ? -3.834 -13.086 -3.078 1 98.38 119 TYR A CA 1
ATOM 951 C C . TYR A 1 119 ? -4.848 -12.492 -4.051 1 98.38 119 TYR A C 1
ATOM 953 O O . TYR A 1 119 ? -5.59 -11.57 -3.703 1 98.38 119 TYR A O 1
ATOM 961 N N . VAL A 1 120 ? -4.871 -13.008 -5.254 1 97.75 120 VAL A N 1
ATOM 962 C CA . VAL A 1 120 ? -5.871 -12.617 -6.242 1 97.75 120 VAL A CA 1
ATOM 963 C C . VAL A 1 120 ? -7.078 -13.547 -6.152 1 97.75 120 VAL A C 1
ATOM 965 O O . VAL A 1 120 ? -6.957 -14.758 -6.379 1 97.75 120 VAL A O 1
ATOM 968 N N . ALA A 1 121 ? -8.188 -13.008 -5.863 1 96.44 121 ALA A N 1
ATOM 969 C CA . ALA A 1 121 ? -9.414 -13.773 -5.695 1 96.44 121 ALA A CA 1
ATOM 970 C C . ALA A 1 121 ? -10.391 -13.508 -6.84 1 96.44 121 ALA A C 1
ATOM 972 O O . ALA A 1 121 ? -10.406 -12.414 -7.406 1 96.44 121 ALA A O 1
ATOM 973 N N . PRO A 1 122 ? -11.164 -14.547 -7.199 1 94.75 122 PRO A N 1
ATOM 974 C CA . PRO A 1 122 ? -12.273 -14.289 -8.117 1 94.75 122 PRO A CA 1
ATOM 975 C C . PRO A 1 122 ? -13.422 -13.523 -7.461 1 94.75 122 PRO A C 1
ATOM 977 O O . PRO A 1 122 ? -13.492 -13.438 -6.234 1 94.75 122 PRO A O 1
ATOM 980 N N . PRO A 1 123 ? -14.281 -12.961 -8.312 1 94 123 PRO A N 1
ATOM 981 C CA . PRO A 1 123 ? -15.438 -12.281 -7.723 1 94 123 PRO A CA 1
ATOM 982 C C . PRO A 1 123 ? -16.344 -13.227 -6.941 1 94 123 PRO A C 1
ATOM 984 O O . PRO A 1 123 ? -16.953 -12.82 -5.949 1 94 123 PRO A O 1
ATOM 987 N N . SER A 1 124 ? -16.469 -14.391 -7.43 1 92.38 124 SER A N 1
ATOM 988 C CA . SER A 1 124 ? -17.25 -15.453 -6.793 1 92.38 124 SER A CA 1
ATOM 989 C C . SER A 1 124 ? -16.734 -16.828 -7.191 1 92.38 124 SER A C 1
ATOM 991 O O . SER A 1 124 ? -15.969 -16.969 -8.148 1 92.38 124 SER A O 1
ATOM 993 N N . TYR A 1 125 ? -17.125 -17.797 -6.391 1 90.75 125 TYR A N 1
ATOM 994 C CA . TYR A 1 125 ? -16.75 -19.156 -6.766 1 90.75 125 TYR A CA 1
ATOM 995 C C . TYR A 1 125 ? -17.406 -19.562 -8.078 1 90.75 125 TYR A C 1
ATOM 997 O O . TYR A 1 125 ? -16.812 -20.266 -8.891 1 90.75 125 TYR A O 1
ATOM 1005 N N . ALA A 1 126 ? -18.625 -19.125 -8.25 1 90.56 126 ALA A N 1
ATOM 1006 C CA . ALA A 1 126 ? -19.328 -19.391 -9.5 1 90.56 126 ALA A CA 1
ATOM 1007 C C . ALA A 1 126 ? -18.562 -18.844 -10.695 1 90.56 126 ALA A C 1
ATOM 1009 O O . ALA A 1 126 ? -18.406 -19.516 -11.711 1 90.56 126 ALA A O 1
ATOM 1010 N N . ASP A 1 127 ? -18.078 -17.625 -10.555 1 90.56 127 ASP A N 1
ATOM 1011 C CA . ASP A 1 127 ? -17.281 -17.016 -11.609 1 90.56 127 ASP A CA 1
ATOM 1012 C C . ASP A 1 127 ? -16.016 -17.828 -11.883 1 90.56 127 ASP A C 1
ATOM 1014 O O . ASP A 1 127 ? -15.641 -18.047 -13.039 1 90.56 127 ASP A O 1
ATOM 1018 N N . LEU A 1 128 ? -15.398 -18.266 -10.82 1 90.12 128 LEU A N 1
ATOM 1019 C CA . LEU A 1 128 ? -14.172 -19.047 -10.93 1 90.12 128 LEU A CA 1
ATOM 1020 C C . LEU A 1 128 ? -14.438 -20.359 -11.68 1 90.12 128 LEU A C 1
ATOM 1022 O O . LEU A 1 128 ? -13.68 -20.719 -12.578 1 90.12 128 LEU A O 1
ATOM 1026 N N . ARG A 1 129 ? -15.469 -21.016 -11.344 1 88.12 129 ARG A N 1
ATOM 1027 C CA . ARG A 1 129 ? -15.844 -22.266 -11.984 1 88.12 129 ARG A CA 1
ATOM 1028 C C . ARG A 1 129 ? -16.047 -22.062 -13.484 1 88.12 129 ARG A C 1
ATOM 1030 O O . ARG A 1 129 ? -15.57 -22.859 -14.297 1 88.12 129 ARG A O 1
ATOM 1037 N N . GLU A 1 130 ? -16.703 -21.047 -13.797 1 88.38 130 GLU A N 1
ATOM 1038 C CA . GLU A 1 130 ? -16.953 -20.734 -15.203 1 88.38 130 GLU A CA 1
ATOM 1039 C C . GLU A 1 130 ? -15.648 -20.516 -15.961 1 88.38 130 GLU A C 1
ATOM 1041 O O . GLU A 1 130 ? -15.484 -21.016 -17.078 1 88.38 130 GLU A O 1
ATOM 1046 N N . ARG A 1 131 ? -14.797 -19.797 -15.367 1 84.06 131 ARG A N 1
ATOM 1047 C CA . ARG A 1 131 ? -13.516 -19.516 -16 1 84.06 131 ARG A CA 1
ATOM 1048 C C . ARG A 1 131 ? -12.688 -20.781 -16.188 1 84.06 131 ARG A C 1
ATOM 1050 O O . ARG A 1 131 ? -12.023 -20.953 -17.203 1 84.06 131 ARG A O 1
ATOM 1057 N N . ILE A 1 132 ? -12.664 -21.656 -15.227 1 82.88 132 ILE A N 1
ATOM 1058 C CA . ILE A 1 132 ? -11.93 -22.922 -15.289 1 82.88 132 ILE A CA 1
ATOM 1059 C C . ILE A 1 132 ? -12.5 -23.797 -16.391 1 82.88 132 ILE A C 1
ATOM 1061 O O . ILE A 1 132 ? -11.75 -24.422 -17.156 1 82.88 132 ILE A O 1
ATOM 1065 N N . LEU A 1 133 ? -13.82 -23.719 -16.531 1 82.56 133 LEU A N 1
ATOM 1066 C CA . LEU A 1 133 ? -14.492 -24.547 -17.531 1 82.56 133 LEU A CA 1
ATOM 1067 C C . LEU A 1 133 ? -14.258 -24.016 -18.938 1 82.56 133 LEU A C 1
ATOM 1069 O O . LEU A 1 133 ? -14.164 -24.781 -19.891 1 82.56 133 LEU A O 1
ATOM 1073 N N . LYS A 1 134 ? -14.164 -22.797 -19.078 1 79.38 134 LYS A N 1
ATOM 1074 C CA . LYS A 1 134 ? -13.992 -22.156 -20.375 1 79.38 134 LYS A CA 1
ATOM 1075 C C . LYS A 1 134 ? -12.586 -22.375 -20.922 1 79.38 134 LYS A C 1
ATOM 1077 O O . LYS A 1 134 ? -12.359 -22.281 -22.125 1 79.38 134 LYS A O 1
ATOM 1082 N N . ARG A 1 135 ? -11.688 -22.594 -20.203 1 69.56 135 ARG A N 1
ATOM 1083 C CA . ARG A 1 135 ? -10.32 -22.781 -20.688 1 69.56 135 ARG A CA 1
ATOM 1084 C C . ARG A 1 135 ? -10.211 -24.031 -21.547 1 69.56 135 ARG A C 1
ATOM 1086 O O . ARG A 1 135 ? -9.344 -24.125 -22.406 1 69.56 135 ARG A O 1
ATOM 1093 N N . GLY A 1 136 ? -11.281 -24.844 -21.781 1 62.34 136 GLY A N 1
ATOM 1094 C CA . GLY A 1 136 ? -11.609 -25.844 -22.781 1 62.34 136 GLY A CA 1
ATOM 1095 C C . GLY A 1 136 ? -10.469 -26.812 -23.078 1 62.34 136 GLY A C 1
ATOM 1096 O O . GLY A 1 136 ? -10.586 -27.688 -23.938 1 62.34 136 GLY A O 1
ATOM 1097 N N . THR A 1 137 ? -9.188 -26.641 -22.719 1 58.03 137 THR A N 1
ATOM 1098 C CA . THR A 1 137 ? -8.109 -27.438 -23.281 1 58.03 137 THR A CA 1
ATOM 1099 C C . THR A 1 137 ? -7.871 -28.703 -22.453 1 58.03 137 THR A C 1
ATOM 1101 O O . THR A 1 137 ? -7.062 -29.547 -22.828 1 58.03 137 THR A O 1
ATOM 1104 N N . GLU A 1 138 ? -8.68 -28.891 -21.406 1 64.12 138 GLU A N 1
ATOM 1105 C CA . GLU A 1 138 ? -8.32 -29.984 -20.5 1 64.12 138 GLU A CA 1
ATOM 1106 C C . GLU A 1 138 ? -9.406 -31.062 -20.5 1 64.12 138 GLU A C 1
ATOM 1108 O O . GLU A 1 138 ? -10.547 -30.812 -20.891 1 64.12 138 GLU A O 1
ATOM 1113 N N . LYS A 1 139 ? -8.945 -32.281 -20.281 1 70.44 139 LYS A N 1
ATOM 1114 C CA . LYS A 1 139 ? -9.867 -33.406 -20.062 1 70.44 139 LYS A CA 1
ATOM 1115 C C . LYS A 1 139 ? -10.766 -33.156 -18.859 1 70.44 139 LYS A C 1
ATOM 1117 O O . LYS A 1 139 ? -10.391 -32.406 -17.953 1 70.44 139 LYS A O 1
ATOM 1122 N N . GLU A 1 140 ? -11.852 -33.625 -18.906 1 70.94 140 GLU A N 1
ATOM 1123 C CA . GLU A 1 140 ? -12.844 -33.469 -17.844 1 70.94 140 GLU A CA 1
ATOM 1124 C C . GLU A 1 140 ? -12.234 -33.781 -16.469 1 70.94 140 GLU A C 1
ATOM 1126 O O . GLU A 1 140 ? -12.484 -33.031 -15.508 1 70.94 140 GLU A O 1
ATOM 1131 N N . ALA A 1 141 ? -11.523 -34.969 -16.359 1 71.81 141 ALA A N 1
ATOM 1132 C CA . ALA A 1 141 ? -10.898 -35.344 -15.094 1 71.81 141 ALA A CA 1
ATOM 1133 C C . ALA A 1 141 ? -9.961 -34.25 -14.594 1 71.81 141 ALA A C 1
ATOM 1135 O O . ALA A 1 141 ? -9.906 -33.969 -13.391 1 71.81 141 ALA A O 1
ATOM 1136 N N . ASP A 1 142 ? -9.336 -33.625 -15.492 1 76.44 142 ASP A N 1
ATOM 1137 C CA . ASP A 1 142 ? -8.391 -32.562 -15.156 1 76.44 142 ASP A CA 1
ATOM 1138 C C . ASP A 1 142 ? -9.109 -31.312 -14.633 1 76.44 142 ASP A C 1
ATOM 1140 O O . ASP A 1 142 ? -8.633 -30.656 -13.711 1 76.44 142 ASP A O 1
ATOM 1144 N N . VAL A 1 143 ? -10.297 -31.141 -15.094 1 79.12 143 VAL A N 1
ATOM 1145 C CA . VAL A 1 143 ? -11.086 -29.969 -14.711 1 79.12 143 VAL A CA 1
ATOM 1146 C C . VAL A 1 143 ? -11.578 -30.125 -13.273 1 79.12 143 VAL A C 1
ATOM 1148 O O . VAL A 1 143 ? -11.531 -29.172 -12.484 1 79.12 143 VAL A O 1
ATOM 1151 N N . LEU A 1 144 ? -12.047 -31.312 -12.93 1 79.62 144 LEU A N 1
ATOM 1152 C CA . LEU A 1 144 ? -12.539 -31.562 -11.586 1 79.62 144 LEU A CA 1
ATOM 1153 C C . LEU A 1 144 ? -11.438 -31.391 -10.555 1 79.62 144 LEU A C 1
ATOM 1155 O O . LEU A 1 144 ? -11.672 -30.844 -9.469 1 79.62 144 LEU A O 1
ATOM 1159 N N . VAL A 1 145 ? -10.312 -31.906 -10.898 1 78.62 145 VAL A N 1
ATOM 1160 C CA . VAL A 1 145 ? -9.164 -31.781 -10.008 1 78.62 145 VAL A CA 1
ATOM 1161 C C . VAL A 1 145 ? -8.836 -30.297 -9.805 1 78.62 145 VAL A C 1
ATOM 1163 O O . VAL A 1 145 ? -8.562 -29.875 -8.68 1 78.62 145 VAL A O 1
ATOM 1166 N N . ARG A 1 146 ? -8.906 -29.578 -10.789 1 80.38 146 ARG A N 1
ATOM 1167 C CA . ARG A 1 146 ? -8.602 -28.156 -10.703 1 80.38 146 ARG A CA 1
ATOM 1168 C C . ARG A 1 146 ? -9.625 -27.422 -9.844 1 80.38 146 ARG A C 1
ATOM 1170 O O . ARG A 1 146 ? -9.273 -26.516 -9.078 1 80.38 146 ARG A O 1
ATOM 1177 N N . LEU A 1 147 ? -10.805 -27.844 -9.992 1 84.19 147 LEU A N 1
ATOM 1178 C CA . LEU A 1 147 ? -11.859 -27.219 -9.211 1 84.19 147 LEU A CA 1
ATOM 1179 C C . LEU A 1 147 ? -11.695 -27.531 -7.73 1 84.19 147 LEU A C 1
ATOM 1181 O O . LEU A 1 147 ? -11.883 -26.641 -6.887 1 84.19 147 LEU A O 1
ATOM 1185 N N . GLU A 1 148 ? -11.375 -28.75 -7.441 1 83 148 GLU A N 1
ATOM 1186 C CA . GLU A 1 148 ? -11.156 -29.125 -6.047 1 83 148 GLU A CA 1
ATOM 1187 C C . GLU A 1 148 ? -9.953 -28.391 -5.461 1 83 148 GLU A C 1
ATOM 1189 O O . GLU A 1 148 ? -10 -27.922 -4.324 1 83 148 GLU A O 1
ATOM 1194 N N . ASN A 1 149 ? -8.938 -28.328 -6.238 1 82.88 149 ASN A N 1
ATOM 1195 C CA . ASN A 1 149 ? -7.762 -27.578 -5.809 1 82.88 149 ASN A CA 1
ATOM 1196 C C . ASN A 1 149 ? -8.078 -26.109 -5.59 1 82.88 149 ASN A C 1
ATOM 1198 O O . ASN A 1 149 ? -7.598 -25.5 -4.633 1 82.88 149 ASN A O 1
ATOM 1202 N N . ALA A 1 150 ? -8.898 -25.641 -6.461 1 86.06 150 ALA A N 1
ATOM 1203 C CA . ALA A 1 150 ? -9.289 -24.234 -6.355 1 86.06 150 ALA A CA 1
ATOM 1204 C C . ALA A 1 150 ? -10.039 -23.984 -5.051 1 86.06 150 ALA A C 1
ATOM 1206 O O . ALA A 1 150 ? -9.789 -22.984 -4.371 1 86.06 150 ALA A O 1
ATOM 1207 N N . LYS A 1 151 ? -10.922 -24.875 -4.738 1 86.69 151 LYS A N 1
ATOM 1208 C CA . LYS A 1 151 ? -11.648 -24.75 -3.48 1 86.69 151 LYS A CA 1
ATOM 1209 C C . LYS A 1 151 ? -10.695 -24.719 -2.291 1 86.69 151 LYS A C 1
ATOM 1211 O O . LYS A 1 151 ? -10.836 -23.875 -1.393 1 86.69 151 LYS A O 1
ATOM 1216 N N . TRP A 1 152 ? -9.781 -25.609 -2.395 1 86 152 TRP A N 1
ATOM 1217 C CA . TRP A 1 152 ? -8.789 -25.703 -1.33 1 86 152 TRP A CA 1
ATOM 1218 C C . TRP A 1 152 ? -7.98 -24.406 -1.239 1 86 152 TRP A C 1
ATOM 1220 O O . TRP A 1 152 ? -7.793 -23.859 -0.15 1 86 152 TRP A O 1
ATOM 1230 N N . GLU A 1 153 ? -7.508 -23.906 -2.295 1 89.94 153 GLU A N 1
ATOM 1231 C CA . GLU A 1 153 ? -6.676 -22.703 -2.34 1 89.94 153 GLU A CA 1
ATOM 1232 C C . GLU A 1 153 ? -7.43 -21.484 -1.801 1 89.94 153 GLU A C 1
ATOM 1234 O O . GLU A 1 153 ? -6.836 -20.625 -1.16 1 89.94 153 GLU A O 1
ATOM 1239 N N . LEU A 1 154 ? -8.719 -21.484 -2.066 1 91.75 154 LEU A N 1
ATOM 1240 C CA . LEU A 1 154 ? -9.547 -20.359 -1.646 1 91.75 154 LEU A CA 1
ATOM 1241 C C . LEU A 1 154 ? -9.617 -20.281 -0.124 1 91.75 154 LEU A C 1
ATOM 1243 O O . LEU A 1 154 ? -9.945 -19.234 0.431 1 91.75 154 LEU A O 1
ATOM 1247 N N . MET A 1 155 ? -9.258 -21.359 0.542 1 91.19 155 MET A N 1
ATOM 1248 C CA . MET A 1 155 ? -9.344 -21.406 2 1 91.19 155 MET A CA 1
ATOM 1249 C C . MET A 1 155 ? -8.125 -20.734 2.633 1 91.19 155 MET A C 1
ATOM 1251 O O . MET A 1 155 ? -8.109 -20.469 3.836 1 91.19 155 MET A O 1
ATOM 1255 N N . PHE A 1 156 ? -7.148 -20.328 1.864 1 92.25 156 PHE A N 1
ATOM 1256 C CA . PHE A 1 156 ? -5.891 -19.844 2.42 1 92.25 156 PHE A CA 1
ATOM 1257 C C . PHE A 1 156 ? -5.746 -18.344 2.191 1 92.25 156 PHE A C 1
ATOM 1259 O O . PHE A 1 156 ? -4.676 -17.781 2.406 1 92.25 156 PHE A O 1
ATOM 1266 N N . MET A 1 157 ? -6.773 -17.656 1.798 1 93.44 157 MET A N 1
ATOM 1267 C CA . MET A 1 157 ? -6.738 -16.219 1.493 1 93.44 157 MET A CA 1
ATOM 1268 C C . MET A 1 157 ? -6.223 -15.43 2.686 1 93.44 157 MET A C 1
ATOM 1270 O O . MET A 1 157 ? -5.523 -14.43 2.512 1 93.44 157 MET A O 1
ATOM 1274 N N . ASP A 1 158 ? -6.512 -15.914 3.867 1 93.31 158 ASP A N 1
ATOM 1275 C CA . ASP A 1 158 ? -6.207 -15.156 5.074 1 93.31 158 ASP A CA 1
ATOM 1276 C C . ASP A 1 158 ? -4.723 -15.25 5.426 1 93.31 158 ASP A C 1
ATOM 1278 O O . ASP A 1 158 ? -4.254 -14.57 6.34 1 93.31 158 ASP A O 1
ATOM 1282 N N . GLU A 1 159 ? -3.955 -16.062 4.719 1 93.44 159 GLU A N 1
ATOM 1283 C CA . GLU A 1 159 ? -2.529 -16.25 4.977 1 93.44 159 GLU A CA 1
ATOM 1284 C C . GLU A 1 159 ? -1.701 -15.18 4.266 1 93.44 159 GLU A C 1
ATOM 1286 O O . GLU A 1 159 ? -0.485 -15.109 4.449 1 93.44 159 GLU A O 1
ATOM 1291 N N . PHE A 1 160 ? -2.309 -14.328 3.576 1 97.12 160 PHE A N 1
ATOM 1292 C CA . PHE A 1 160 ? -1.597 -13.391 2.713 1 97.12 160 PHE A CA 1
ATOM 1293 C C . PHE A 1 160 ? -1.655 -11.977 3.283 1 97.12 160 PHE A C 1
ATOM 1295 O O . PHE A 1 160 ? -2.334 -11.734 4.281 1 97.12 160 PHE A O 1
ATOM 1302 N N . ASP A 1 161 ? -0.832 -11.062 2.729 1 97.75 161 ASP A N 1
ATOM 1303 C CA . ASP A 1 161 ? -0.782 -9.688 3.213 1 97.75 161 ASP A CA 1
ATOM 1304 C C . ASP A 1 161 ? -1.923 -8.859 2.631 1 97.75 161 ASP A C 1
ATOM 1306 O O . ASP A 1 161 ? -2.529 -8.047 3.334 1 97.75 161 ASP A O 1
ATOM 1310 N N . TYR A 1 162 ? -2.195 -9.117 1.351 1 98.5 162 TYR A N 1
ATOM 1311 C CA . TYR A 1 162 ? -3.203 -8.367 0.607 1 98.5 162 TYR A CA 1
ATOM 1312 C C . TYR A 1 162 ? -4.152 -9.305 -0.127 1 98.5 162 TYR A C 1
ATOM 1314 O O . TYR A 1 162 ? -3.777 -10.43 -0.47 1 98.5 162 TYR A O 1
ATOM 1322 N N . ILE A 1 163 ? -5.34 -8.852 -0.376 1 98.06 163 ILE A N 1
ATOM 1323 C CA . ILE A 1 163 ? -6.309 -9.555 -1.21 1 98.06 163 ILE A CA 1
ATOM 1324 C C . ILE A 1 163 ? -6.82 -8.617 -2.307 1 98.06 163 ILE A C 1
ATOM 1326 O O . ILE A 1 163 ? -7.145 -7.461 -2.041 1 98.06 163 ILE A O 1
ATOM 1330 N N . VAL A 1 164 ? -6.816 -9.055 -3.512 1 98.12 164 VAL A N 1
ATOM 1331 C CA . VAL A 1 164 ? -7.297 -8.336 -4.688 1 98.12 164 VAL A CA 1
ATOM 1332 C C . VAL A 1 164 ? -8.391 -9.148 -5.375 1 98.12 164 VAL A C 1
ATOM 1334 O O . VAL A 1 164 ? -8.141 -10.25 -5.871 1 98.12 164 VAL A O 1
ATOM 1337 N N . VAL A 1 165 ? -9.586 -8.641 -5.402 1 96.56 165 VAL A N 1
ATOM 1338 C CA . VAL A 1 165 ? -10.68 -9.32 -6.094 1 96.56 165 VAL A CA 1
ATOM 1339 C C . VAL A 1 165 ? -10.688 -8.93 -7.566 1 96.56 165 VAL A C 1
ATOM 1341 O O . VAL A 1 165 ? -10.797 -7.742 -7.902 1 96.56 165 VAL A O 1
ATOM 1344 N N . ASN A 1 166 ? -10.609 -9.922 -8.461 1 96.88 166 ASN A N 1
ATOM 1345 C CA . ASN A 1 166 ? -10.539 -9.656 -9.891 1 96.88 166 ASN A CA 1
ATOM 1346 C C . ASN A 1 166 ? -11.922 -9.688 -10.539 1 96.88 166 ASN A C 1
ATOM 1348 O O . ASN A 1 166 ? -12.227 -10.602 -11.305 1 96.88 166 ASN A O 1
ATOM 1352 N N . GLU A 1 167 ? -12.672 -8.68 -10.281 1 94.38 167 GLU A N 1
ATOM 1353 C CA . GLU A 1 167 ? -13.953 -8.484 -10.945 1 94.38 167 GLU A CA 1
ATOM 1354 C C . GLU A 1 167 ? -13.781 -7.809 -12.305 1 94.38 167 GLU A C 1
ATOM 1356 O O . GLU A 1 167 ? -14.469 -8.148 -13.266 1 94.38 167 GLU A O 1
ATOM 1361 N N . ASN A 1 168 ? -12.953 -6.836 -12.289 1 95.25 168 ASN A N 1
ATOM 1362 C CA . ASN A 1 168 ? -12.523 -6.066 -13.453 1 95.25 168 ASN A CA 1
ATOM 1363 C C . ASN A 1 168 ? -11 -6.027 -13.57 1 95.25 168 ASN A C 1
ATOM 1365 O O . ASN A 1 168 ? -10.312 -5.645 -12.625 1 95.25 168 ASN A O 1
ATOM 1369 N N . LEU A 1 169 ? -10.516 -6.461 -14.773 1 96.06 169 LEU A N 1
ATOM 1370 C CA . LEU A 1 169 ? -9.07 -6.621 -14.945 1 96.06 169 LEU A CA 1
ATOM 1371 C C . LEU A 1 169 ? -8.344 -5.316 -14.664 1 96.06 169 LEU A C 1
ATOM 1373 O O . LEU A 1 169 ? -7.355 -5.297 -13.93 1 96.06 169 LEU A O 1
ATOM 1377 N N . GLU A 1 170 ? -8.812 -4.246 -15.219 1 97.62 170 GLU A N 1
ATOM 1378 C CA . GLU A 1 170 ? -8.141 -2.959 -15.055 1 97.62 170 GLU A CA 1
ATOM 1379 C C . GLU A 1 170 ? -8.062 -2.557 -13.586 1 97.62 170 GLU A C 1
ATOM 1381 O O . GLU A 1 170 ? -7.023 -2.1 -13.117 1 97.62 170 GLU A O 1
ATOM 1386 N N . ASP A 1 171 ? -9.156 -2.756 -12.883 1 97.38 171 ASP A N 1
ATOM 1387 C CA . ASP A 1 171 ? -9.195 -2.418 -11.461 1 97.38 171 ASP A CA 1
ATOM 1388 C C . ASP A 1 171 ? -8.227 -3.287 -10.672 1 97.38 171 ASP A C 1
ATOM 1390 O O . ASP A 1 171 ? -7.547 -2.799 -9.758 1 97.38 171 ASP A O 1
ATOM 1394 N N . ALA A 1 172 ? -8.211 -4.57 -10.984 1 98.12 172 ALA A N 1
ATOM 1395 C CA . ALA A 1 172 ? -7.312 -5.496 -10.297 1 98.12 172 ALA A CA 1
ATOM 1396 C C . ALA A 1 172 ? -5.852 -5.129 -10.547 1 98.12 172 ALA A C 1
ATOM 1398 O O . ALA A 1 172 ? -5.035 -5.148 -9.625 1 98.12 172 ALA A O 1
ATOM 1399 N N . VAL A 1 173 ? -5.559 -4.773 -11.797 1 98.38 173 VAL A N 1
ATOM 1400 C CA . VAL A 1 173 ? -4.207 -4.363 -12.164 1 98.38 173 VAL A CA 1
ATOM 1401 C C . VAL A 1 173 ? -3.809 -3.121 -11.375 1 98.38 173 VAL A C 1
ATOM 1403 O O . VAL A 1 173 ? -2.73 -3.076 -10.773 1 98.38 173 VAL A O 1
ATOM 1406 N N . GLU A 1 174 ? -4.68 -2.17 -11.344 1 97.81 174 GLU A N 1
ATOM 1407 C CA . GLU A 1 174 ? -4.41 -0.933 -10.617 1 97.81 174 GLU A CA 1
ATOM 1408 C C . GLU A 1 174 ? -4.164 -1.203 -9.133 1 97.81 174 GLU A C 1
ATOM 1410 O O . GLU A 1 174 ? -3.326 -0.552 -8.508 1 97.81 174 GLU A O 1
ATOM 1415 N N . MET A 1 175 ? -4.914 -2.105 -8.625 1 98.31 175 MET A N 1
ATOM 1416 C CA . MET A 1 175 ? -4.754 -2.445 -7.211 1 98.31 175 MET A CA 1
ATOM 1417 C C . MET A 1 175 ? -3.381 -3.057 -6.949 1 98.31 175 MET A C 1
ATOM 1419 O O . MET A 1 175 ? -2.695 -2.674 -6 1 98.31 175 MET A O 1
ATOM 1423 N N . VAL A 1 176 ? -2.965 -3.988 -7.754 1 98.69 176 VAL A N 1
ATOM 1424 C CA . VAL A 1 176 ? -1.66 -4.613 -7.57 1 98.69 176 VAL A CA 1
ATOM 1425 C C . VAL A 1 176 ? -0.559 -3.568 -7.742 1 98.69 176 VAL A C 1
ATOM 1427 O O . VAL A 1 176 ? 0.404 -3.541 -6.973 1 98.69 176 VAL A O 1
ATOM 1430 N N . VAL A 1 177 ? -0.692 -2.723 -8.75 1 98.56 177 VAL A N 1
ATOM 1431 C CA . VAL A 1 177 ? 0.264 -1.639 -8.961 1 98.56 177 VAL A CA 1
ATOM 1432 C C . VAL A 1 177 ? 0.332 -0.764 -7.707 1 98.56 177 VAL A C 1
ATOM 1434 O O . VAL A 1 177 ? 1.421 -0.407 -7.25 1 98.56 177 VAL A O 1
ATOM 1437 N N . SER A 1 178 ? -0.833 -0.434 -7.145 1 98.5 178 SER A N 1
ATOM 1438 C CA . SER A 1 178 ? -0.897 0.375 -5.93 1 98.5 178 SER A CA 1
ATOM 1439 C C . SER A 1 178 ? -0.172 -0.304 -4.773 1 98.5 178 SER A C 1
ATOM 1441 O O . SER A 1 178 ? 0.523 0.354 -3.996 1 98.5 178 SER A O 1
ATOM 1443 N N . ILE A 1 179 ? -0.354 -1.566 -4.645 1 98.56 179 ILE A N 1
ATOM 1444 C CA . ILE A 1 179 ? 0.282 -2.32 -3.568 1 98.56 179 ILE A CA 1
ATOM 1445 C C . ILE A 1 179 ? 1.8 -2.256 -3.721 1 98.56 179 ILE 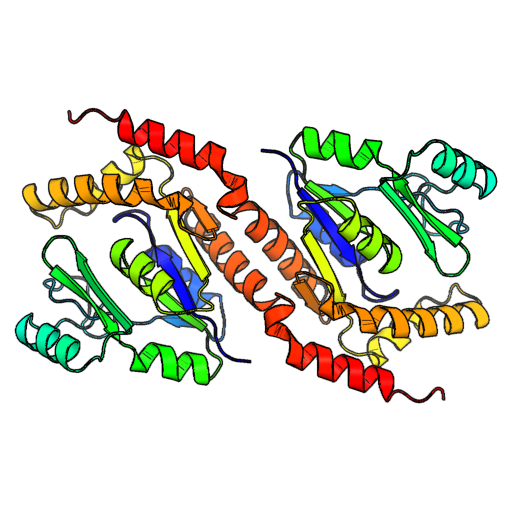A C 1
ATOM 1447 O O . ILE A 1 179 ? 2.514 -1.966 -2.758 1 98.56 179 ILE A O 1
ATOM 1451 N N . VAL A 1 180 ? 2.289 -2.498 -4.906 1 98.19 180 VAL A N 1
ATOM 1452 C CA . VAL A 1 180 ? 3.729 -2.475 -5.145 1 98.19 180 VAL A CA 1
ATOM 1453 C C . VAL A 1 180 ? 4.281 -1.082 -4.844 1 98.19 180 VAL A C 1
ATOM 1455 O O . VAL A 1 180 ? 5.289 -0.943 -4.148 1 98.19 180 VAL A O 1
ATOM 1458 N N . ARG A 1 181 ? 3.605 -0.075 -5.328 1 97.56 181 ARG A N 1
ATOM 1459 C CA . ARG A 1 181 ? 4.031 1.299 -5.082 1 97.56 181 ARG A CA 1
ATOM 1460 C C . ARG A 1 181 ? 4.051 1.608 -3.588 1 97.56 181 ARG A C 1
ATOM 1462 O O . ARG A 1 181 ? 4.996 2.219 -3.088 1 97.56 181 ARG A O 1
ATOM 1469 N N . SER A 1 182 ? 2.994 1.228 -2.959 1 98.19 182 SER A N 1
ATOM 1470 C CA . SER A 1 182 ? 2.893 1.479 -1.525 1 98.19 182 SER A CA 1
ATOM 1471 C C . SER A 1 182 ? 4.016 0.785 -0.76 1 98.19 182 SER A C 1
ATOM 1473 O O . SER A 1 182 ? 4.598 1.366 0.157 1 98.19 182 SER A O 1
ATOM 1475 N N . GLU A 1 183 ? 4.27 -0.451 -1.117 1 97.75 183 GLU A N 1
ATOM 1476 C CA . GLU A 1 183 ? 5.344 -1.188 -0.463 1 97.75 183 GLU A CA 1
ATOM 1477 C C . GLU A 1 183 ? 6.691 -0.501 -0.67 1 97.75 183 GLU A C 1
ATOM 1479 O O . GLU A 1 183 ? 7.523 -0.467 0.238 1 97.75 183 GLU A O 1
ATOM 1484 N N . ARG A 1 184 ? 6.926 0.051 -1.854 1 96.38 184 ARG A N 1
ATOM 1485 C CA . ARG A 1 184 ? 8.156 0.774 -2.154 1 96.38 184 ARG A CA 1
ATOM 1486 C C . ARG A 1 184 ? 8.281 2.027 -1.293 1 96.38 184 ARG A C 1
ATOM 1488 O O . ARG A 1 184 ? 9.391 2.49 -1.017 1 96.38 184 ARG A O 1
ATOM 1495 N N . ALA A 1 185 ? 7.141 2.521 -0.823 1 97 185 ALA A N 1
ATOM 1496 C CA . ALA A 1 185 ? 7.113 3.797 -0.111 1 97 185 ALA A CA 1
ATOM 1497 C C . ALA A 1 185 ? 7.242 3.588 1.395 1 97 185 ALA A C 1
ATOM 1499 O O . ALA A 1 185 ? 7.293 4.555 2.16 1 97 185 ALA A O 1
ATOM 1500 N N . LYS A 1 186 ? 7.203 2.34 1.831 1 97.38 186 LYS A N 1
ATOM 1501 C CA . LYS A 1 186 ? 7.348 2.09 3.264 1 97.38 186 LYS A CA 1
ATOM 1502 C C . LYS A 1 186 ? 8.648 2.689 3.799 1 97.38 186 LYS A C 1
ATOM 1504 O O . LYS A 1 186 ? 9.695 2.576 3.164 1 97.38 186 LYS A O 1
ATOM 1509 N N . VAL A 1 187 ? 8.57 3.303 4.969 1 96.44 187 VAL A N 1
ATOM 1510 C CA . VAL A 1 187 ? 9.727 3.928 5.609 1 96.44 187 VAL A CA 1
ATOM 1511 C C . VAL A 1 187 ? 10.828 2.893 5.809 1 96.44 187 VAL A C 1
ATOM 1513 O O . VAL A 1 187 ? 12.008 3.184 5.594 1 96.44 187 VAL A O 1
ATOM 1516 N N . THR A 1 188 ? 10.461 1.646 6.164 1 94.19 188 THR A N 1
ATOM 1517 C CA . THR A 1 188 ? 11.43 0.59 6.449 1 94.19 188 THR A CA 1
ATOM 1518 C C . THR A 1 188 ? 12.266 0.279 5.215 1 94.19 188 THR A C 1
ATOM 1520 O O . THR A 1 188 ? 13.406 -0.174 5.332 1 94.19 188 THR A O 1
ATOM 1523 N N . ARG A 1 189 ? 11.781 0.639 4.039 1 93.56 189 ARG A N 1
ATOM 1524 C CA . ARG A 1 189 ? 12.484 0.35 2.797 1 93.56 189 ARG A CA 1
ATOM 1525 C C . ARG A 1 189 ? 13.273 1.564 2.32 1 93.56 189 ARG A C 1
ATOM 1527 O O . ARG A 1 189 ? 14.008 1.487 1.33 1 93.56 189 ARG A O 1
ATOM 1534 N N . ASN A 1 190 ? 13.07 2.648 2.975 1 95.12 190 ASN A N 1
ATOM 1535 C CA . ASN A 1 190 ? 13.68 3.893 2.52 1 95.12 190 ASN A CA 1
ATOM 1536 C C . ASN A 1 190 ? 14.609 4.48 3.574 1 95.12 190 ASN A C 1
ATOM 1538 O O . ASN A 1 190 ? 14.836 5.691 3.609 1 95.12 190 ASN A O 1
ATOM 1542 N N . GLN A 1 191 ? 15.109 3.684 4.41 1 93.62 191 GLN A N 1
ATOM 1543 C CA . GLN A 1 191 ? 15.922 4.141 5.535 1 93.62 191 GLN A CA 1
ATOM 1544 C C . GLN A 1 191 ? 17.172 4.863 5.047 1 93.62 191 GLN A C 1
ATOM 1546 O O . GLN A 1 191 ? 17.562 5.895 5.602 1 93.62 191 GLN A O 1
ATOM 1551 N N . ASP A 1 192 ? 17.812 4.309 4.031 1 92.62 192 ASP A N 1
ATOM 1552 C CA . ASP A 1 192 ? 19.016 4.938 3.514 1 92.62 192 ASP A CA 1
ATOM 1553 C C . ASP A 1 192 ? 18.719 6.336 2.977 1 92.62 192 ASP A C 1
ATOM 1555 O O . ASP A 1 192 ? 19.469 7.277 3.248 1 92.62 192 ASP A O 1
ATOM 1559 N N . LYS A 1 193 ? 17.688 6.453 2.193 1 91.56 193 LYS A N 1
ATOM 1560 C CA . LYS A 1 193 ? 17.297 7.746 1.643 1 91.56 193 LYS A CA 1
ATOM 1561 C C . LYS A 1 193 ? 16.938 8.734 2.752 1 91.56 193 LYS A C 1
ATOM 1563 O O . LYS A 1 193 ? 17.312 9.906 2.688 1 91.56 193 LYS A O 1
ATOM 1568 N N . ILE A 1 194 ? 16.266 8.234 3.75 1 93.69 194 ILE A N 1
ATOM 1569 C CA . ILE A 1 194 ? 15.844 9.062 4.875 1 93.69 194 ILE A CA 1
ATOM 1570 C C . ILE A 1 194 ? 17.062 9.555 5.641 1 93.69 194 ILE A C 1
ATOM 1572 O O . ILE A 1 194 ? 17.156 10.742 5.973 1 93.69 194 ILE A O 1
ATOM 1576 N N . GLU A 1 195 ? 17.953 8.703 5.84 1 92.38 195 GLU A N 1
ATOM 1577 C CA . GLU A 1 195 ? 19.172 9.07 6.551 1 92.38 195 GLU A CA 1
ATOM 1578 C C . GLU A 1 195 ? 19.969 10.117 5.777 1 92.38 195 GLU A C 1
ATOM 1580 O O . GLU A 1 195 ? 20.484 11.07 6.363 1 92.38 195 GLU A O 1
ATOM 1585 N N . ARG A 1 196 ? 20.078 9.93 4.508 1 91.19 196 ARG A N 1
ATOM 1586 C CA . ARG A 1 196 ? 20.781 10.906 3.67 1 91.19 196 ARG A CA 1
ATOM 1587 C C . ARG A 1 196 ? 20.109 12.273 3.754 1 91.19 196 ARG A C 1
ATOM 1589 O O . ARG A 1 196 ? 20.797 13.297 3.836 1 91.19 196 ARG A O 1
ATOM 1596 N N . PHE A 1 197 ? 18.812 12.266 3.715 1 91.69 197 PHE A N 1
ATOM 1597 C CA . PHE A 1 197 ? 18.062 13.508 3.816 1 91.69 197 PHE A CA 1
ATOM 1598 C C . PHE A 1 197 ? 18.312 14.18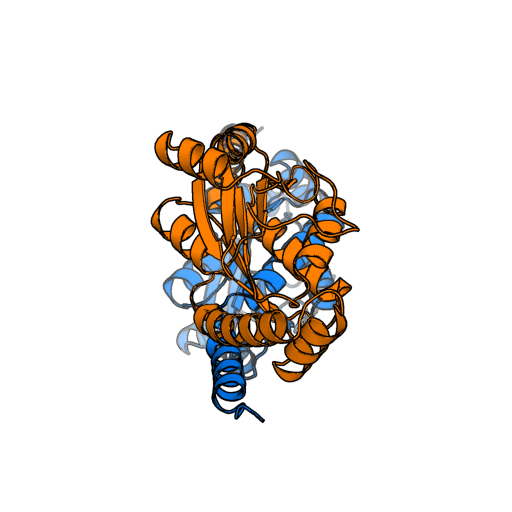8 5.16 1 91.69 197 PHE A C 1
ATOM 1600 O O . PHE A 1 197 ? 18.562 15.391 5.215 1 91.69 197 PHE A O 1
ATOM 1607 N N . LYS A 1 198 ? 18.312 13.414 6.184 1 91.31 198 LYS A N 1
ATOM 1608 C CA . LYS A 1 198 ? 18.547 13.953 7.52 1 91.31 198 LYS A CA 1
ATOM 1609 C C . LYS A 1 198 ? 19.938 14.555 7.629 1 91.31 198 LYS A C 1
ATOM 1611 O O . LYS A 1 198 ? 20.125 15.602 8.258 1 91.31 198 LYS A O 1
ATOM 1616 N N . MET A 1 199 ? 20.844 13.93 7.02 1 91.06 199 MET A N 1
ATOM 1617 C CA . MET A 1 199 ? 22.219 14.422 7.031 1 91.06 199 MET A CA 1
ATOM 1618 C C . MET A 1 199 ? 22.328 15.742 6.273 1 91.06 199 MET A C 1
ATOM 1620 O O . MET A 1 199 ? 23.047 16.656 6.695 1 91.06 199 MET A O 1
ATOM 1624 N N . GLU A 1 200 ? 21.625 15.773 5.168 1 89.19 200 GLU A N 1
ATOM 1625 C CA . GLU A 1 200 ? 21.578 17.016 4.414 1 89.19 200 GLU A CA 1
ATOM 1626 C C . GLU A 1 200 ? 21.016 18.156 5.27 1 89.19 200 GLU A C 1
ATOM 1628 O O . GLU A 1 200 ? 21.547 19.266 5.266 1 89.19 200 GLU A O 1
ATOM 1633 N N . VAL A 1 201 ? 20 17.875 5.988 1 88.5 201 VAL A N 1
ATOM 1634 C CA . VAL A 1 201 ? 19.328 18.875 6.824 1 88.5 201 VAL A CA 1
ATOM 1635 C C . VAL A 1 201 ? 20.266 19.312 7.957 1 88.5 201 VAL A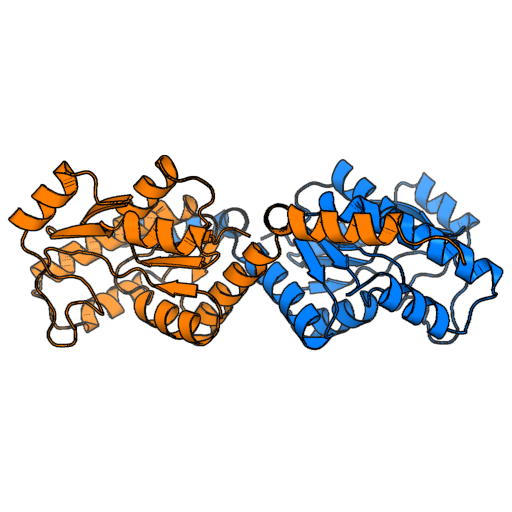 C 1
ATOM 1637 O O . VAL A 1 201 ? 20.375 20.5 8.25 1 88.5 201 VAL A O 1
ATOM 1640 N N . LYS A 1 202 ? 20.922 18.328 8.586 1 85.94 202 LYS A N 1
ATOM 1641 C CA . LYS A 1 202 ? 21.844 18.609 9.688 1 85.94 202 LYS A CA 1
ATOM 1642 C C . LYS A 1 202 ? 23.031 19.453 9.219 1 85.94 202 LYS A C 1
ATOM 1644 O O . LYS A 1 202 ? 23.547 20.281 9.969 1 85.94 202 LYS A O 1
ATOM 1649 N N . GLY A 1 203 ? 23.422 19.125 8.055 1 78.38 203 GLY A N 1
ATOM 1650 C CA . GLY A 1 203 ? 24.547 19.859 7.504 1 78.38 203 GLY A CA 1
ATOM 1651 C C . GLY A 1 203 ? 24.203 21.266 7.082 1 78.38 203 GLY A C 1
ATOM 1652 O O . GLY A 1 203 ? 25.094 22.062 6.758 1 78.38 203 GLY A O 1
ATOM 1653 N N . TRP A 1 204 ? 22.969 21.438 6.84 1 69.75 204 TRP A N 1
ATOM 1654 C CA . TRP A 1 204 ? 22.531 22.766 6.422 1 69.75 204 TRP A CA 1
ATOM 1655 C C . TRP A 1 204 ? 22.75 23.797 7.531 1 69.75 204 TRP A C 1
ATOM 1657 O O . TRP A 1 204 ? 22.281 23.609 8.656 1 69.75 204 TRP A O 1
ATOM 1667 N N . LYS A 1 205 ? 24 24.531 7.488 1 55.88 205 LYS A N 1
ATOM 1668 C CA . LYS A 1 205 ? 24.422 25.641 8.344 1 55.88 205 LYS A CA 1
ATOM 1669 C C . LYS A 1 205 ? 23.562 26.875 8.102 1 55.88 205 LYS A C 1
ATOM 1671 O O . LYS A 1 205 ? 23.156 27.156 6.965 1 55.88 205 LYS A O 1
ATOM 1676 N N . LYS A 1 206 ? 22.828 27.531 9.297 1 50.41 206 LYS A N 1
ATOM 1677 C CA . LYS A 1 206 ? 22.172 28.828 9.375 1 50.41 206 LYS A CA 1
ATOM 1678 C C . LYS A 1 206 ? 22.938 29.891 8.586 1 50.41 206 LYS A C 1
ATOM 1680 O O . LYS A 1 206 ? 24.125 30.094 8.812 1 50.41 206 LYS A O 1
ATOM 1685 N N . LEU A 1 207 ? 22.828 30.109 7.152 1 37.62 207 LEU A N 1
ATOM 1686 C CA . LEU A 1 207 ? 23.375 31.422 6.859 1 37.62 207 LEU A CA 1
ATOM 1687 C C . LEU A 1 207 ? 22.688 32.5 7.691 1 37.62 207 LEU A C 1
ATOM 1689 O O . LEU A 1 207 ? 21.484 32.406 7.965 1 37.62 207 LEU A O 1
ATOM 1693 N N . MET B 1 1 ? -17.094 -2.805 7.16 1 72.56 1 MET B N 1
ATOM 1694 C CA . MET B 1 1 ? -15.727 -2.66 7.676 1 72.56 1 MET B CA 1
ATOM 1695 C C . MET B 1 1 ? -15.508 -1.264 8.242 1 72.56 1 MET B C 1
ATOM 1697 O O . MET B 1 1 ? -16.078 -0.291 7.754 1 72.56 1 MET B O 1
ATOM 1701 N N . LYS B 1 2 ? -14.906 -1.171 9.391 1 88.25 2 LYS B N 1
ATOM 1702 C CA . LYS B 1 2 ? -14.594 0.132 9.977 1 88.25 2 LYS B CA 1
ATOM 1703 C C . LYS B 1 2 ? -13.617 0.906 9.102 1 88.25 2 LYS B C 1
ATOM 1705 O O . LYS B 1 2 ? -12.773 0.311 8.422 1 88.25 2 LYS B O 1
ATOM 1710 N N . GLY B 1 3 ? -13.906 2.211 9.023 1 94.19 3 GLY B N 1
ATOM 1711 C CA . GLY B 1 3 ? -12.953 3.059 8.32 1 94.19 3 GLY B CA 1
ATOM 1712 C C . GLY B 1 3 ? -11.578 3.078 8.969 1 94.19 3 GLY B C 1
ATOM 1713 O O . GLY B 1 3 ? -11.391 2.502 10.039 1 94.19 3 GLY B O 1
ATOM 1714 N N . GLN B 1 4 ? -10.68 3.596 8.305 1 95.62 4 GLN B N 1
ATOM 1715 C CA . GLN B 1 4 ? -9.312 3.703 8.805 1 95.62 4 GLN B CA 1
ATOM 1716 C C . GLN B 1 4 ? -8.898 5.164 8.945 1 95.62 4 GLN B C 1
ATOM 1718 O O . GLN B 1 4 ? -9.352 6.02 8.18 1 95.62 4 GLN B O 1
ATOM 1723 N N . LEU B 1 5 ? -8.133 5.406 9.938 1 97.38 5 LEU B N 1
ATOM 1724 C CA . LEU B 1 5 ? -7.559 6.73 10.133 1 97.38 5 LEU B CA 1
ATOM 1725 C C . LEU B 1 5 ? -6.227 6.855 9.406 1 97.38 5 LEU B C 1
ATOM 1727 O O . LEU B 1 5 ? -5.359 5.992 9.531 1 97.38 5 LEU B O 1
ATOM 1731 N N . PHE B 1 6 ? -6.129 7.82 8.57 1 98.38 6 PHE B N 1
ATOM 1732 C CA . PHE B 1 6 ? -4.895 8.156 7.871 1 98.38 6 PHE B CA 1
ATOM 1733 C C . PHE B 1 6 ? -4.348 9.5 8.352 1 98.38 6 PHE B C 1
ATOM 1735 O O . PHE B 1 6 ? -5.039 10.516 8.281 1 98.38 6 PHE B O 1
ATOM 1742 N N . VAL B 1 7 ? -3.16 9.484 8.812 1 97.75 7 VAL B N 1
ATOM 1743 C CA . VAL B 1 7 ? -2.482 10.703 9.234 1 97.75 7 VAL B CA 1
ATOM 1744 C C . VAL B 1 7 ? -1.438 11.102 8.195 1 97.75 7 VAL B C 1
ATOM 1746 O O . VAL B 1 7 ? -0.519 10.336 7.906 1 97.75 7 VAL B O 1
ATOM 1749 N N . ILE B 1 8 ? -1.661 12.234 7.625 1 97.5 8 ILE B N 1
ATOM 1750 C CA . ILE B 1 8 ? -0.679 12.828 6.719 1 97.5 8 ILE B CA 1
ATOM 1751 C C . ILE B 1 8 ? 0.097 13.922 7.445 1 97.5 8 ILE B C 1
ATOM 1753 O O . ILE B 1 8 ? -0.496 14.867 7.969 1 97.5 8 ILE B O 1
ATOM 1757 N N . CYS B 1 9 ? 1.345 13.695 7.527 1 95.25 9 CYS B N 1
ATOM 1758 C CA . CYS B 1 9 ? 2.246 14.594 8.242 1 95.25 9 CYS B CA 1
ATOM 1759 C C . CYS B 1 9 ? 3.387 15.055 7.344 1 95.25 9 CYS B C 1
ATOM 1761 O O . CYS B 1 9 ? 3.625 14.461 6.289 1 95.25 9 CYS B O 1
ATOM 1763 N N . GLY B 1 10 ? 4.078 16.062 7.758 1 93.38 10 GLY B N 1
ATOM 1764 C CA . GLY B 1 10 ? 5.211 16.641 7.055 1 93.38 10 GLY B CA 1
ATOM 1765 C C . GLY B 1 10 ? 5.453 18.109 7.41 1 93.38 10 GLY B C 1
ATOM 1766 O O . GLY B 1 10 ? 4.59 18.75 7.992 1 93.38 10 GLY B O 1
ATOM 1767 N N . PRO B 1 11 ? 6.625 18.531 7.078 1 89.94 11 PRO B N 1
ATOM 1768 C CA . PRO B 1 11 ? 6.93 19.922 7.414 1 89.94 11 PRO B CA 1
ATOM 1769 C C . PRO B 1 11 ? 6.086 20.922 6.621 1 89.94 11 PRO B C 1
ATOM 1771 O O . PRO B 1 11 ? 5.52 20.562 5.582 1 89.94 11 PRO B O 1
ATOM 1774 N N . SER B 1 12 ? 5.938 22.125 7.273 1 83.44 12 SER B N 1
ATOM 1775 C CA . SER B 1 12 ? 5.293 23.203 6.531 1 83.44 12 SER B CA 1
ATOM 1776 C C . SER B 1 12 ? 5.953 23.406 5.172 1 83.44 12 SER B C 1
ATOM 1778 O O . SER B 1 12 ? 7.18 23.359 5.059 1 83.44 12 SER B O 1
ATOM 1780 N N . GLY B 1 13 ? 5.176 23.516 4.145 1 85.5 13 GLY B N 1
ATOM 1781 C CA . GLY B 1 13 ? 5.719 23.75 2.812 1 85.5 13 GLY B CA 1
ATOM 1782 C C . GLY B 1 13 ? 5.914 22.484 2.018 1 85.5 13 GLY B C 1
ATOM 1783 O O . GLY B 1 13 ? 6.312 22.516 0.852 1 85.5 13 GLY B O 1
ATOM 1784 N N . ALA B 1 14 ? 5.637 21.328 2.584 1 91.88 14 ALA B N 1
ATOM 1785 C CA . ALA B 1 14 ? 5.852 20.047 1.908 1 91.88 14 ALA B CA 1
ATOM 1786 C C . ALA B 1 14 ? 4.75 19.781 0.882 1 91.88 14 ALA B C 1
ATOM 1788 O O . ALA B 1 14 ? 4.875 18.875 0.054 1 91.88 14 ALA B O 1
ATOM 1789 N N . GLY B 1 15 ? 3.689 20.562 0.92 1 91.25 15 GLY B N 1
ATOM 1790 C CA . GLY B 1 15 ? 2.635 20.422 -0.07 1 91.25 15 GLY B CA 1
ATOM 1791 C C . GLY B 1 15 ? 1.525 19.484 0.368 1 91.25 15 GLY B C 1
ATOM 1792 O O . GLY B 1 15 ? 0.804 18.922 -0.467 1 91.25 15 GLY B O 1
ATOM 1793 N N . LYS B 1 16 ? 1.326 19.281 1.631 1 94.12 16 LYS B N 1
ATOM 1794 C CA . LYS B 1 16 ? 0.339 18.344 2.176 1 94.12 16 LYS B CA 1
ATOM 1795 C C . LYS B 1 16 ? -1.075 18.75 1.76 1 94.12 16 LYS B C 1
ATOM 1797 O O . LYS B 1 16 ? -1.848 17.906 1.293 1 94.12 16 LYS B O 1
ATOM 1802 N N . THR B 1 17 ? -1.32 20.047 1.954 1 89.5 17 THR B N 1
ATOM 1803 C CA . THR B 1 17 ? -2.664 20.531 1.677 1 89.5 17 THR B CA 1
ATOM 1804 C C . THR B 1 17 ? -3.057 20.25 0.23 1 89.5 17 THR B C 1
ATOM 1806 O O . THR B 1 17 ? -4.156 19.766 -0.036 1 89.5 17 THR B O 1
ATOM 1809 N N . SER B 1 18 ? -2.189 20.547 -0.714 1 92.62 18 SER B N 1
ATOM 1810 C CA . SER B 1 18 ? -2.441 20.312 -2.131 1 92.62 18 SER B CA 1
ATOM 1811 C C . SER B 1 18 ? -2.646 18.828 -2.408 1 92.62 18 SER B C 1
ATOM 1813 O O . SER B 1 18 ? -3.564 18.438 -3.141 1 92.62 18 SER B O 1
ATOM 1815 N N . ILE B 1 19 ? -1.849 18.016 -1.85 1 97.31 19 ILE B N 1
ATOM 1816 C CA . ILE B 1 19 ? -1.932 16.578 -2.057 1 97.31 19 ILE B CA 1
ATOM 1817 C C . ILE B 1 19 ? -3.271 16.062 -1.539 1 97.31 19 ILE B C 1
ATOM 1819 O O . ILE B 1 19 ? -3.973 15.328 -2.24 1 97.31 19 ILE B O 1
ATOM 1823 N N . ILE B 1 20 ? -3.633 16.469 -0.323 1 97.38 20 ILE B N 1
ATOM 1824 C CA . ILE B 1 20 ? -4.844 15.969 0.327 1 97.38 20 ILE B CA 1
ATOM 1825 C C . ILE B 1 20 ? -6.066 16.359 -0.496 1 97.38 20 ILE B C 1
ATOM 1827 O O . ILE B 1 20 ? -6.961 15.547 -0.717 1 97.38 20 ILE B O 1
ATOM 1831 N N . LYS B 1 21 ? -6.074 17.594 -0.949 1 95.44 21 LYS B N 1
ATOM 1832 C CA . LYS B 1 21 ? -7.188 18.078 -1.768 1 95.44 21 LYS B CA 1
ATOM 1833 C C . LYS B 1 21 ? -7.395 17.172 -2.984 1 95.44 21 LYS B C 1
ATOM 1835 O O . LYS B 1 21 ? -8.523 16.781 -3.287 1 95.44 21 LYS B O 1
ATOM 1840 N N . GLU B 1 22 ? -6.352 16.875 -3.693 1 97.56 22 GLU B N 1
ATOM 1841 C CA . GLU B 1 22 ? -6.434 16.047 -4.891 1 97.56 22 GLU B CA 1
ATOM 1842 C C . GLU B 1 22 ? -6.777 14.594 -4.535 1 97.56 22 GLU B C 1
ATOM 1844 O O . GLU B 1 22 ? -7.531 13.938 -5.25 1 97.56 22 GLU B O 1
ATOM 1849 N N . VAL B 1 23 ? -6.23 14.078 -3.473 1 98.06 23 VAL B N 1
ATOM 1850 C CA . VAL B 1 23 ? -6.48 12.711 -3.023 1 98.06 23 VAL B CA 1
ATOM 1851 C C . VAL B 1 23 ? -7.969 12.531 -2.734 1 98.06 23 VAL B C 1
ATOM 1853 O O . VAL B 1 23 ? -8.562 11.523 -3.129 1 98.06 23 VAL B O 1
ATOM 1856 N N . LEU B 1 24 ? -8.586 13.531 -2.084 1 97.44 24 LEU B N 1
ATOM 1857 C CA . LEU B 1 24 ? -9.992 13.445 -1.693 1 97.44 24 LEU B CA 1
ATOM 1858 C C . LEU B 1 24 ? -10.898 13.422 -2.92 1 97.44 24 LEU B C 1
ATOM 1860 O O . LEU B 1 24 ? -11.992 12.859 -2.875 1 97.44 24 LEU B O 1
ATOM 1864 N N . LYS B 1 25 ? -10.43 13.961 -4.023 1 97.31 25 LYS B N 1
ATOM 1865 C CA . LYS B 1 25 ? -11.195 13.938 -5.27 1 97.31 25 LYS B CA 1
ATOM 1866 C C . LYS B 1 25 ? -11.141 12.562 -5.926 1 97.31 25 LYS B C 1
ATOM 1868 O O . LYS B 1 25 ? -12.039 12.195 -6.688 1 97.31 25 LYS B O 1
ATOM 1873 N N . ARG B 1 26 ? -10.172 11.812 -5.609 1 96.94 26 ARG B N 1
ATOM 1874 C CA . ARG B 1 26 ? -9.898 10.594 -6.367 1 96.94 26 ARG B CA 1
ATOM 1875 C C . ARG B 1 26 ? -10.352 9.359 -5.602 1 96.94 26 ARG B C 1
ATOM 1877 O O . ARG B 1 26 ? -10.43 8.266 -6.164 1 96.94 26 ARG B O 1
ATOM 1884 N N . LEU B 1 27 ? -10.594 9.5 -4.383 1 96.94 27 LEU B N 1
ATOM 1885 C CA . LEU B 1 27 ? -10.961 8.359 -3.555 1 96.94 27 LEU B CA 1
ATOM 1886 C C . LEU B 1 27 ? -12.391 8.5 -3.039 1 96.94 27 LEU B C 1
ATOM 1888 O O . LEU B 1 27 ? -12.789 9.578 -2.604 1 96.94 27 LEU B O 1
ATOM 1892 N N . ASP B 1 28 ? -13.055 7.398 -3.082 1 96 28 ASP B N 1
ATOM 1893 C CA . ASP B 1 28 ? -14.391 7.359 -2.5 1 96 28 ASP B CA 1
ATOM 1894 C C . ASP B 1 28 ? -14.344 6.988 -1.021 1 96 28 ASP B C 1
ATOM 1896 O O . ASP B 1 28 ? -13.359 6.402 -0.558 1 96 28 ASP B O 1
ATOM 1900 N N . ASN B 1 29 ? -15.32 7.434 -0.271 1 96.75 29 ASN B N 1
ATOM 1901 C CA . ASN B 1 29 ? -15.531 7.023 1.113 1 96.75 29 ASN B CA 1
ATOM 1902 C C . ASN B 1 29 ? -14.391 7.492 2.014 1 96.75 29 ASN B C 1
ATOM 1904 O O . ASN B 1 29 ? -13.953 6.754 2.896 1 96.75 29 ASN B O 1
ATOM 1908 N N . VAL B 1 30 ? -13.812 8.625 1.643 1 97.69 30 VAL B N 1
ATOM 1909 C CA . VAL B 1 30 ? -12.773 9.258 2.443 1 97.69 30 VAL B CA 1
ATOM 1910 C C . VAL B 1 30 ? -13.188 10.688 2.795 1 97.69 30 VAL B C 1
ATOM 1912 O O . VAL B 1 30 ? -13.688 11.422 1.94 1 97.69 30 VAL B O 1
ATOM 1915 N N . VAL B 1 31 ? -13.023 11.039 4.043 1 97.19 31 VAL B N 1
ATOM 1916 C CA . VAL B 1 31 ? -13.367 12.391 4.477 1 97.19 31 VAL B CA 1
ATOM 1917 C C . VAL B 1 31 ? -12.156 13.047 5.133 1 97.19 31 VAL B C 1
ATOM 1919 O O . VAL B 1 31 ? -11.281 12.359 5.664 1 97.19 31 VAL B O 1
ATOM 1922 N N . PHE B 1 32 ? -12.156 14.375 5.012 1 97.69 32 PHE B N 1
ATOM 1923 C CA . PHE B 1 32 ? -11.109 15.172 5.637 1 97.69 32 PHE B CA 1
ATOM 1924 C C . PHE B 1 32 ? -11.586 15.766 6.953 1 97.69 32 PHE B C 1
ATOM 1926 O O . PHE B 1 32 ? -12.672 16.344 7.02 1 97.69 32 PHE B O 1
ATOM 1933 N N . SER B 1 33 ? -10.766 15.586 8.016 1 97.12 33 SER B N 1
ATOM 1934 C CA . SER B 1 33 ? -11.109 16.156 9.312 1 97.12 33 SER B CA 1
ATOM 1935 C C . SER B 1 33 ? -10.586 17.578 9.445 1 97.12 33 SER B C 1
ATOM 1937 O O . SER B 1 33 ? -9.375 17.797 9.516 1 97.12 33 SER B O 1
ATOM 1939 N N . VAL B 1 34 ? -11.461 18.484 9.508 1 95.81 34 VAL B N 1
ATOM 1940 C CA . VAL B 1 34 ? -11.078 19.875 9.727 1 95.81 34 VAL B CA 1
ATOM 1941 C C . VAL B 1 34 ? -10.656 20.062 11.18 1 95.81 34 VAL B C 1
ATOM 1943 O O . VAL B 1 34 ? -11.398 19.734 12.102 1 95.81 34 VAL B O 1
ATOM 1946 N N . SER B 1 35 ? -9.508 20.594 11.391 1 96.19 35 SER B N 1
ATOM 1947 C CA . SER B 1 35 ? -8.961 20.766 12.734 1 96.19 35 SER B CA 1
ATOM 1948 C C . SER B 1 35 ? -9.391 22.109 13.32 1 96.19 35 SER B C 1
ATOM 1950 O O . SER B 1 35 ? -9.789 23.016 12.586 1 96.19 35 SER B O 1
ATOM 1952 N N . CYS B 1 36 ? -9.281 22.141 14.625 1 97.38 36 CYS B N 1
ATOM 1953 C CA . CYS B 1 36 ? -9.375 23.406 15.328 1 97.38 36 CYS B CA 1
ATOM 1954 C C . CYS B 1 36 ? -8.008 24.078 15.445 1 97.38 36 CYS B C 1
ATOM 1956 O O . CYS B 1 36 ? -6.988 23.391 15.562 1 97.38 36 CYS B O 1
ATOM 1958 N N . THR B 1 37 ? -8.016 25.344 15.375 1 97.25 37 THR B N 1
ATOM 1959 C CA . THR B 1 37 ? -6.754 26.047 15.625 1 97.25 37 THR B CA 1
ATOM 1960 C C . THR B 1 37 ? -7.012 27.406 16.266 1 97.25 37 THR B C 1
ATOM 1962 O O . THR B 1 37 ? -8.102 27.969 16.125 1 97.25 37 THR B O 1
ATOM 1965 N N . THR B 1 38 ? -6.027 27.875 17.031 1 97.62 38 THR B N 1
ATOM 1966 C CA . THR B 1 38 ? -6.102 29.203 17.625 1 97.62 38 THR B CA 1
ATOM 1967 C C . THR B 1 38 ? -5.34 30.219 16.781 1 97.62 38 THR B C 1
ATOM 1969 O O . THR B 1 38 ? -5.312 31.406 17.109 1 97.62 38 THR B O 1
ATOM 1972 N N . ARG B 1 39 ? -4.676 29.641 15.727 1 90.88 39 ARG B N 1
ATOM 1973 C CA . ARG B 1 39 ? -3.955 30.547 14.852 1 90.88 39 ARG B CA 1
ATOM 1974 C C . ARG B 1 39 ? -4.918 31.484 14.125 1 90.88 39 ARG B C 1
ATOM 1976 O O . ARG B 1 39 ? -6.02 31.078 13.75 1 90.88 39 ARG B O 1
ATOM 1983 N N . PRO B 1 40 ? -4.406 32.781 13.914 1 91.62 40 PRO B N 1
ATOM 1984 C CA . PRO B 1 40 ? -5.273 33.656 13.125 1 91.62 40 PRO B CA 1
ATOM 1985 C C . PRO B 1 40 ? -5.496 33.125 11.703 1 91.62 40 PRO B C 1
ATOM 1987 O O . PRO B 1 40 ? -4.594 32.531 11.109 1 91.62 40 PRO B O 1
ATOM 1990 N N . LYS B 1 41 ? -6.672 33.344 11.281 1 91.25 41 LYS B N 1
ATOM 1991 C CA . LYS B 1 41 ? -7.059 32.938 9.93 1 91.25 41 LYS B CA 1
ATOM 1992 C C . LYS B 1 41 ? -6.281 33.719 8.875 1 91.25 41 LYS B C 1
ATOM 1994 O O . LYS B 1 41 ? -6.133 34.938 8.977 1 91.25 41 LYS B O 1
ATOM 1999 N N . ARG B 1 42 ? -5.812 33 7.848 1 83.25 42 ARG B N 1
ATOM 2000 C CA . ARG B 1 42 ? -5.223 33.688 6.699 1 83.25 42 ARG B CA 1
ATOM 2001 C C . ARG B 1 42 ? -6.305 34.219 5.754 1 83.25 42 ARG B C 1
ATOM 2003 O O . ARG B 1 42 ? -7.438 33.719 5.773 1 83.25 42 ARG B O 1
ATOM 2010 N N . PRO B 1 43 ? -5.875 35.156 4.883 1 87.56 43 PRO B N 1
ATOM 2011 C CA . PRO B 1 43 ? -6.883 35.812 4.031 1 87.56 43 PRO B CA 1
ATOM 2012 C C . PRO B 1 43 ? -7.617 34.812 3.137 1 87.56 43 PRO B C 1
ATOM 2014 O O . PRO B 1 43 ? -8.82 34.938 2.906 1 87.56 43 PRO B O 1
ATOM 2017 N N . HIS B 1 44 ? -6.969 33.781 2.699 1 87 44 HIS B N 1
ATOM 2018 C CA . HIS B 1 44 ? -7.559 32.875 1.729 1 87 44 HIS B CA 1
ATOM 2019 C C . HIS B 1 44 ? -8.273 31.719 2.424 1 87 44 HIS B C 1
ATOM 2021 O O . HIS B 1 44 ? -8.867 30.859 1.764 1 87 44 HIS B O 1
ATOM 2027 N N . GLU B 1 45 ? -8.289 31.688 3.789 1 91.56 45 GLU B N 1
ATOM 2028 C CA . GLU B 1 45 ? -8.852 30.562 4.527 1 91.56 45 GLU B CA 1
ATOM 2029 C C . GLU B 1 45 ? -10.297 30.844 4.941 1 91.56 45 GLU B C 1
ATOM 2031 O O . GLU B 1 45 ? -10.703 32 5.059 1 91.56 45 GLU B O 1
ATOM 2036 N N . GLU B 1 46 ? -11.031 29.766 5.059 1 94.44 46 GLU B N 1
ATOM 2037 C CA . GLU B 1 46 ? -12.43 29.844 5.477 1 94.44 46 GLU B CA 1
ATOM 2038 C C . GLU B 1 46 ? -12.672 29.031 6.746 1 94.44 46 GLU B C 1
ATOM 2040 O O . GLU B 1 46 ? -12.242 27.875 6.848 1 94.44 46 GLU B O 1
ATOM 2045 N N . ASP B 1 47 ? -13.391 29.672 7.695 1 95.88 47 ASP B N 1
ATOM 2046 C CA . ASP B 1 47 ? -13.734 29 8.945 1 95.88 47 ASP B CA 1
ATOM 2047 C C . ASP B 1 47 ? -14.68 27.828 8.695 1 95.88 47 ASP B C 1
ATOM 2049 O O . ASP B 1 47 ? -15.664 27.953 7.961 1 95.88 47 ASP B O 1
ATOM 2053 N N . GLY B 1 48 ? -14.305 26.703 9.289 1 94.31 48 GLY B N 1
ATOM 2054 C CA . GLY B 1 48 ? -15.125 25.5 9.117 1 94.31 48 GLY B CA 1
ATOM 2055 C C . GLY B 1 48 ? -14.734 24.688 7.91 1 94.31 48 GLY B C 1
ATOM 2056 O O . GLY B 1 48 ? -15.172 23.531 7.766 1 94.31 48 GLY B O 1
ATOM 2057 N N . LYS B 1 49 ? -13.898 25.234 7.086 1 92.88 49 LYS B N 1
ATOM 2058 C CA . LYS B 1 49 ? -13.438 24.531 5.891 1 92.88 49 LYS B CA 1
ATOM 2059 C C . LYS B 1 49 ? -11.945 24.219 5.977 1 92.88 49 LYS B C 1
ATOM 2061 O O . LYS B 1 49 ? -11.539 23.047 5.863 1 92.88 49 LYS B O 1
ATOM 2066 N N . ASP B 1 50 ? -11.18 25.219 6.254 1 91.81 50 ASP B N 1
ATOM 2067 C CA . ASP B 1 50 ? -9.734 25.031 6.391 1 91.81 50 ASP B CA 1
ATOM 2068 C C . ASP B 1 50 ? -9.367 24.625 7.816 1 91.81 50 ASP B C 1
ATOM 2070 O O . ASP B 1 50 ? -8.57 23.719 8.023 1 91.81 50 ASP B O 1
ATOM 2074 N N . TYR B 1 51 ? -9.953 25.328 8.703 1 95.62 51 TYR B N 1
ATOM 2075 C CA . TYR B 1 51 ? -9.883 25.062 10.141 1 95.62 51 TYR B CA 1
ATOM 2076 C C . TYR B 1 51 ? -11.125 25.594 10.852 1 95.62 51 TYR B C 1
ATOM 2078 O O . TYR B 1 51 ? -11.867 26.406 10.297 1 95.62 51 TYR B O 1
ATOM 2086 N N . PHE B 1 52 ? -11.375 25.078 11.984 1 97.38 52 PHE B N 1
ATOM 2087 C CA . PHE B 1 52 ? -12.195 25.812 12.938 1 97.38 52 PHE B CA 1
ATOM 2088 C C . PHE B 1 52 ? -11.352 26.797 13.742 1 97.38 52 PHE B C 1
ATOM 2090 O O . PHE B 1 52 ? -10.555 26.375 14.586 1 97.38 52 PHE B O 1
ATOM 2097 N N . PHE B 1 53 ? -11.578 28.047 13.383 1 98 53 PHE B N 1
ATOM 2098 C CA . PHE B 1 53 ? -10.797 29.062 14.094 1 98 53 PHE B CA 1
ATOM 2099 C C . PHE B 1 53 ? -11.484 29.453 15.391 1 98 53 PHE B C 1
ATOM 2101 O O . PHE B 1 53 ? -12.562 30.047 15.383 1 98 53 PHE B O 1
ATOM 2108 N N . ILE B 1 54 ? -10.805 29.188 16.453 1 98 54 ILE B N 1
ATOM 2109 C CA . ILE B 1 54 ? -11.406 29.438 17.75 1 98 54 ILE B CA 1
ATOM 2110 C C . ILE B 1 54 ? -10.398 30.141 18.656 1 98 54 ILE B C 1
ATOM 2112 O O . ILE B 1 54 ? -9.203 30.156 18.359 1 98 54 ILE B O 1
ATOM 2116 N N . THR B 1 55 ? -10.859 30.719 19.734 1 97.75 55 THR B N 1
ATOM 2117 C CA . THR B 1 55 ? -9.977 31.406 20.672 1 97.75 55 THR B CA 1
ATOM 2118 C C . THR B 1 55 ? -9.203 30.391 21.516 1 97.75 55 THR B C 1
ATOM 2120 O O . THR B 1 55 ? -9.602 29.234 21.625 1 97.75 55 THR B O 1
ATOM 2123 N N . GLU B 1 56 ? -8.141 30.828 22.031 1 97.5 56 GLU B N 1
ATOM 2124 C CA . GLU B 1 56 ? -7.371 29.953 22.906 1 97.5 56 GLU B CA 1
ATOM 2125 C C . GLU B 1 56 ? -8.211 29.5 24.094 1 97.5 56 GLU B C 1
ATOM 2127 O O . GLU B 1 56 ? -8.117 28.344 24.531 1 97.5 56 GLU B O 1
ATOM 2132 N N . GLU B 1 57 ? -8.992 30.453 24.625 1 97.75 57 GLU B N 1
ATOM 2133 C CA . GLU B 1 57 ? -9.875 30.125 25.75 1 97.75 57 GLU B CA 1
ATOM 2134 C C . GLU B 1 57 ? -10.82 28.984 25.391 1 97.75 57 GLU B C 1
ATOM 2136 O O . GLU B 1 57 ? -10.922 28 26.125 1 97.75 57 GLU B O 1
ATOM 2141 N N . GLU B 1 58 ? -11.484 29.109 24.312 1 98 58 GLU B N 1
ATOM 2142 C CA . GLU B 1 58 ? -12.391 28.062 23.859 1 98 58 GLU B CA 1
ATOM 2143 C C . GLU B 1 58 ? -11.648 26.766 23.625 1 98 58 GLU B C 1
ATOM 2145 O O . GLU B 1 58 ? -12.148 25.688 23.969 1 98 58 GLU B O 1
ATOM 2150 N N . PHE B 1 59 ? -10.5 26.828 23.047 1 98.5 59 PHE B N 1
ATOM 2151 C CA . PHE B 1 59 ? -9.688 25.656 22.781 1 98.5 59 PHE B CA 1
ATOM 2152 C C . PHE B 1 59 ? -9.367 24.891 24.062 1 98.5 59 PHE B C 1
ATOM 2154 O O . PHE B 1 59 ? -9.547 23.688 24.141 1 98.5 59 PHE B O 1
ATOM 2161 N N . LEU B 1 60 ? -8.953 25.609 25.047 1 97.5 60 LEU B N 1
ATOM 2162 C CA . LEU B 1 60 ? -8.555 25 26.297 1 97.5 60 LEU B CA 1
ATOM 2163 C C . LEU B 1 60 ? -9.75 24.375 27.016 1 97.5 60 LEU B C 1
ATOM 2165 O O . LEU B 1 60 ? -9.617 23.344 27.672 1 97.5 60 LEU B O 1
ATOM 2169 N N . LYS B 1 61 ? -10.898 24.969 26.875 1 98.19 61 LYS B N 1
ATOM 2170 C CA . LYS B 1 61 ? -12.117 24.359 27.391 1 98.19 61 LYS B CA 1
ATOM 2171 C C . LYS B 1 61 ? -12.383 23 26.75 1 98.19 61 LYS B C 1
ATOM 2173 O O . LYS B 1 61 ? -12.773 22.047 27.438 1 98.19 61 LYS B O 1
ATOM 2178 N N . ARG B 1 62 ? -12.188 22.938 25.5 1 97.5 62 ARG B N 1
ATOM 2179 C CA . ARG B 1 62 ? -12.406 21.688 24.766 1 97.5 62 ARG B CA 1
ATOM 2180 C C . ARG B 1 62 ? -11.375 20.641 25.156 1 97.5 62 ARG B C 1
ATOM 2182 O O . ARG B 1 62 ? -11.695 19.453 25.219 1 97.5 62 ARG B O 1
ATOM 2189 N N . VAL B 1 63 ? -10.141 21.062 25.406 1 96.19 63 VAL B N 1
ATOM 2190 C CA . VAL B 1 63 ? -9.117 20.141 25.906 1 96.19 63 VAL B CA 1
ATOM 2191 C C . VAL B 1 63 ? -9.57 19.531 27.234 1 96.19 63 VAL B C 1
ATOM 2193 O O . VAL B 1 63 ? -9.5 18.328 27.422 1 96.19 63 VAL B O 1
ATOM 2196 N N . GLU B 1 64 ? -10.109 20.391 28.109 1 96.81 64 GLU B N 1
ATOM 2197 C CA . GLU B 1 64 ? -10.555 19.953 29.422 1 96.81 64 GLU B CA 1
ATOM 2198 C C . GLU B 1 64 ? -11.703 18.953 29.328 1 96.81 64 GLU B C 1
ATOM 2200 O O . GLU B 1 64 ? -11.805 18.031 30.141 1 96.81 64 GLU B O 1
ATOM 2205 N N . ARG B 1 65 ? -12.461 19.141 28.375 1 97.62 65 ARG B N 1
ATOM 2206 C CA . ARG B 1 65 ? -13.625 18.281 28.172 1 97.62 65 ARG B CA 1
ATOM 2207 C C . ARG B 1 65 ? -13.258 17.016 27.406 1 97.62 65 ARG B C 1
ATOM 2209 O O . ARG B 1 65 ? -14.117 16.188 27.125 1 97.62 65 ARG B O 1
ATOM 2216 N N . GLY B 1 66 ? -12.062 16.891 27.016 1 96 66 GLY B N 1
ATOM 2217 C CA . GLY B 1 66 ? -11.594 15.703 26.328 1 96 66 GLY B CA 1
ATOM 2218 C C . GLY B 1 66 ? -12.141 15.57 24.922 1 96 66 GLY B C 1
ATOM 2219 O O . GLY B 1 66 ? -12.383 14.461 24.438 1 96 66 GLY B O 1
ATOM 2220 N N . GLU B 1 67 ? -12.328 16.641 24.234 1 97.25 67 GLU B N 1
ATOM 2221 C CA . GLU B 1 67 ? -13.008 16.641 22.953 1 97.25 67 GLU B CA 1
ATOM 2222 C C . GLU B 1 67 ? -12.039 16.328 21.812 1 97.25 67 GLU B C 1
ATOM 2224 O O . GLU B 1 67 ? -12.469 16.031 20.688 1 97.25 67 GLU B O 1
ATOM 2229 N N . PHE B 1 68 ? -10.742 16.438 22.078 1 97 68 PHE B N 1
ATOM 2230 C CA . PHE B 1 68 ? -9.766 16.281 21.016 1 97 68 PHE B CA 1
ATOM 2231 C C . PHE B 1 68 ? -9.172 14.883 21.016 1 97 68 PHE B C 1
ATOM 2233 O O . PHE B 1 68 ? -8.828 14.352 22.078 1 97 68 PHE B O 1
ATOM 2240 N N . LEU B 1 69 ? -9.148 14.297 19.812 1 95.56 69 LEU B N 1
ATOM 2241 C CA . LEU B 1 69 ? -8.375 13.07 19.641 1 95.56 69 LEU B CA 1
ATOM 2242 C C . LEU B 1 69 ? -6.902 13.305 19.953 1 95.56 69 LEU B C 1
ATOM 2244 O O . LEU B 1 69 ? -6.246 12.445 20.547 1 95.56 69 LEU B O 1
ATOM 2248 N N . GLU B 1 70 ? -6.457 14.414 19.531 1 95.56 70 GLU B N 1
ATOM 2249 C CA . GLU B 1 70 ? -5.109 14.922 19.766 1 95.56 70 GLU B CA 1
ATOM 2250 C C . GLU B 1 70 ? -5.07 16.453 19.672 1 95.56 70 GLU B C 1
ATOM 2252 O O . GLU B 1 70 ? -5.965 17.062 19.078 1 95.56 70 GLU B O 1
ATOM 2257 N N . TRP B 1 71 ? -4.121 16.984 20.297 1 94.56 71 TRP B N 1
ATOM 2258 C CA . TRP B 1 71 ? -3.836 18.406 20.141 1 94.56 71 TRP B CA 1
ATOM 2259 C C . TRP B 1 71 ? -2.375 18.703 20.438 1 94.56 71 TRP B C 1
ATOM 2261 O O . TRP B 1 71 ? -1.697 17.922 21.109 1 94.56 71 TRP B O 1
ATOM 2271 N N . ALA B 1 72 ? -1.921 19.781 19.891 1 91.25 72 ALA B N 1
ATOM 2272 C CA . ALA B 1 72 ? -0.533 20.188 20.094 1 91.25 72 ALA B CA 1
ATOM 2273 C C . ALA B 1 72 ? -0.366 21.688 19.906 1 91.25 72 ALA B C 1
ATOM 2275 O O . ALA B 1 72 ? -1.227 22.344 19.312 1 91.25 72 ALA B O 1
ATOM 2276 N N . ARG B 1 73 ? 0.622 22.188 20.531 1 88.69 73 ARG B N 1
ATOM 2277 C CA . ARG B 1 73 ? 1.047 23.547 20.25 1 88.69 73 ARG B CA 1
ATOM 2278 C C . ARG B 1 73 ? 2.094 23.578 19.141 1 88.69 73 ARG B C 1
ATOM 2280 O O . ARG B 1 73 ? 3.127 22.922 19.234 1 88.69 73 ARG B O 1
ATOM 2287 N N . VAL B 1 74 ? 1.787 24.281 18.109 1 82.81 74 VAL B N 1
ATOM 2288 C CA . VAL B 1 74 ? 2.66 24.375 16.953 1 82.81 74 VAL B CA 1
ATOM 2289 C C . VAL B 1 74 ? 2.893 25.844 16.594 1 82.81 74 VAL B C 1
ATOM 2291 O O . VAL B 1 74 ? 1.938 26.594 16.359 1 82.81 74 VAL B O 1
ATOM 2294 N N . HIS B 1 75 ? 4.125 26.234 16.5 1 79.56 75 HIS B N 1
ATOM 2295 C CA . HIS B 1 75 ? 4.5 27.609 16.172 1 79.56 75 HIS B CA 1
ATOM 2296 C C . HIS B 1 75 ? 3.719 28.609 17.016 1 79.56 75 HIS B C 1
ATOM 2298 O O . HIS B 1 75 ? 3.195 29.594 16.484 1 79.56 75 HIS B O 1
ATOM 2304 N N . GLY B 1 76 ? 3.418 28.281 18.219 1 82.25 76 GLY B N 1
ATOM 2305 C CA . GLY B 1 76 ? 2.828 29.219 19.172 1 82.25 76 GLY B CA 1
ATOM 2306 C C . GLY B 1 76 ? 1.312 29.141 19.203 1 82.25 76 GLY B C 1
ATOM 2307 O O . GLY B 1 76 ? 0.676 29.844 20 1 82.25 76 GLY B O 1
ATOM 2308 N N . HIS B 1 77 ? 0.787 28.359 18.359 1 91.06 77 HIS B N 1
ATOM 2309 C CA . HIS B 1 77 ? -0.666 28.234 18.297 1 91.06 77 HIS B CA 1
ATOM 2310 C C . HIS B 1 77 ? -1.104 26.797 18.578 1 91.06 77 HIS B C 1
ATOM 2312 O O . HIS B 1 77 ? -0.291 25.875 18.516 1 91.06 77 HIS B O 1
ATOM 2318 N N . LEU B 1 78 ? -2.334 26.688 18.938 1 94.94 78 LEU B N 1
ATOM 2319 C CA . LEU B 1 78 ? -2.855 25.359 19.281 1 94.94 78 LEU B CA 1
ATOM 2320 C C . LEU B 1 78 ? -3.631 24.766 18.109 1 94.94 78 LEU B C 1
ATOM 2322 O O . LEU B 1 78 ? -4.383 25.469 17.438 1 94.94 78 LEU B O 1
ATOM 2326 N N . TYR B 1 79 ? -3.381 23.578 17.891 1 95.44 79 TYR B N 1
ATOM 2327 C CA . TYR B 1 79 ? -4.113 22.781 16.906 1 95.44 79 TYR B CA 1
ATOM 2328 C C . TYR B 1 79 ? -4.691 21.531 17.547 1 95.44 79 TYR B C 1
ATOM 2330 O O . TYR B 1 79 ? -4.074 20.938 18.438 1 95.44 79 TYR B O 1
ATOM 2338 N N . GLY B 1 80 ? -5.914 21.156 17.078 1 97.06 80 GLY B N 1
ATOM 2339 C CA . GLY B 1 80 ? -6.527 19.953 17.641 1 97.06 80 GLY B CA 1
ATOM 2340 C C . GLY B 1 80 ? -7.523 19.297 16.703 1 97.06 80 GLY B C 1
ATOM 2341 O O . GLY B 1 80 ? -8.234 19.984 15.961 1 97.06 80 GLY B O 1
ATOM 2342 N N . THR B 1 81 ? -7.543 18 16.719 1 97 81 THR B N 1
ATOM 2343 C CA . THR B 1 81 ? -8.477 17.203 15.938 1 97 81 THR B CA 1
ATOM 2344 C C . THR B 1 81 ? -9.656 16.734 16.797 1 97 81 THR B C 1
ATOM 2346 O O . THR B 1 81 ? -9.453 16.141 17.859 1 97 81 THR B O 1
ATOM 2349 N N . LEU B 1 82 ? -10.82 16.984 16.359 1 96.88 82 LEU B N 1
ATOM 2350 C CA . LEU B 1 82 ? -12 16.609 17.125 1 96.88 82 LEU B CA 1
ATOM 2351 C C . LEU B 1 82 ? -12.203 15.094 17.109 1 96.88 82 LEU B C 1
ATOM 2353 O O . LEU B 1 82 ? -12.312 14.484 16.047 1 96.88 82 LEU B O 1
ATOM 2357 N N . ARG B 1 83 ? -12.32 14.555 18.281 1 96.44 83 ARG B N 1
ATOM 2358 C CA . ARG B 1 83 ? -12.461 13.109 18.453 1 96.44 83 ARG B CA 1
ATOM 2359 C C . ARG B 1 83 ? -13.781 12.617 17.875 1 96.44 83 ARG B C 1
ATOM 2361 O O . ARG B 1 83 ? -13.812 11.609 17.156 1 96.44 83 ARG B O 1
ATOM 2368 N N . SER B 1 84 ? -14.781 13.305 18.219 1 96.75 84 SER B N 1
ATOM 2369 C CA . SER B 1 84 ? -16.109 12.898 17.797 1 96.75 84 SER B CA 1
ATOM 2370 C C . SER B 1 84 ? -16.219 12.773 16.281 1 96.75 84 SER B C 1
ATOM 2372 O O . SER B 1 84 ? -16.828 11.844 15.766 1 96.75 84 SER B O 1
ATOM 2374 N N . PHE B 1 85 ? -15.648 13.719 15.594 1 96.5 85 PHE B N 1
ATOM 2375 C CA . PHE B 1 85 ? -15.656 13.695 14.133 1 96.5 85 PHE B CA 1
ATOM 2376 C C . PHE B 1 85 ? -14.992 12.43 13.609 1 96.5 85 PHE B C 1
ATOM 2378 O O . PHE B 1 85 ? -15.555 11.727 12.773 1 96.5 85 PHE B O 1
ATOM 2385 N N . VAL B 1 86 ? -13.812 12.094 14.062 1 96.44 86 VAL B N 1
ATOM 2386 C CA . VAL B 1 86 ? -13.023 10.953 13.602 1 96.44 86 VAL B CA 1
ATOM 2387 C C . VAL B 1 86 ? -13.766 9.656 13.914 1 96.44 86 VAL B C 1
ATOM 2389 O O . VAL B 1 86 ? -14 8.836 13.023 1 96.44 86 VAL B O 1
ATOM 2392 N N . GLU B 1 87 ? -14.211 9.508 15.078 1 95.88 87 GLU B N 1
ATOM 2393 C CA . GLU B 1 87 ? -14.789 8.25 15.523 1 95.88 87 GLU B CA 1
ATOM 2394 C C . GLU B 1 87 ? -16.125 7.98 14.844 1 95.88 87 GLU B C 1
ATOM 2396 O O . GLU B 1 87 ? -16.422 6.844 14.469 1 95.88 87 GLU B O 1
ATOM 2401 N N . SER B 1 88 ? -16.938 8.992 14.695 1 97.06 88 SER B N 1
ATOM 2402 C CA . SER B 1 88 ? -18.234 8.797 14.055 1 97.06 88 SER B CA 1
ATOM 2403 C C . SER B 1 88 ? -18.078 8.312 12.617 1 97.06 88 SER B C 1
ATOM 2405 O O . SER B 1 88 ? -18.75 7.363 12.195 1 97.06 88 SER B O 1
ATOM 2407 N N . HIS B 1 89 ? -17.172 8.953 11.922 1 97 89 HIS B N 1
ATOM 2408 C CA . HIS B 1 89 ? -17 8.602 10.516 1 97 89 HIS B CA 1
ATOM 2409 C C . HIS B 1 89 ? -16.344 7.227 10.375 1 97 89 HIS B C 1
ATOM 2411 O O . HIS B 1 89 ? -16.75 6.434 9.516 1 97 89 HIS B O 1
ATOM 2417 N N . ILE B 1 90 ? -15.375 6.922 11.164 1 95.94 90 ILE B N 1
ATOM 2418 C CA . ILE B 1 90 ? -14.742 5.609 11.141 1 95.94 90 ILE B CA 1
ATOM 2419 C C . ILE B 1 90 ? -15.781 4.523 11.398 1 95.94 90 ILE B C 1
ATOM 2421 O O . ILE B 1 90 ? -15.797 3.494 10.727 1 95.94 90 ILE B O 1
ATOM 2425 N N . ASN B 1 91 ? -16.641 4.82 12.336 1 95.56 91 ASN B N 1
ATOM 2426 C CA . ASN B 1 91 ? -17.688 3.863 12.68 1 95.56 91 ASN B CA 1
ATOM 2427 C C . ASN B 1 91 ? -18.688 3.695 11.539 1 95.56 91 ASN B C 1
ATOM 2429 O O . ASN B 1 91 ? -19.328 2.65 11.422 1 95.56 91 ASN B O 1
ATOM 2433 N N . GLU B 1 92 ? -18.797 4.691 10.734 1 96.19 92 GLU B N 1
ATOM 2434 C CA . GLU B 1 92 ? -19.672 4.637 9.578 1 96.19 92 GLU B CA 1
ATOM 2435 C C . GLU B 1 92 ? -19 3.934 8.398 1 96.19 92 GLU B C 1
ATOM 2437 O O . GLU B 1 92 ? -19.609 3.797 7.328 1 96.19 92 GLU B O 1
ATOM 2442 N N . GLY B 1 93 ? -17.75 3.564 8.57 1 94.88 93 GLY B N 1
ATOM 2443 C CA . GLY B 1 93 ? -17.031 2.834 7.539 1 94.88 93 GLY B CA 1
ATOM 2444 C C . GLY B 1 93 ? -16.234 3.736 6.613 1 94.88 93 GLY B C 1
ATOM 2445 O O . GLY B 1 93 ? -15.719 3.281 5.594 1 94.88 93 GLY B O 1
ATOM 2446 N N . LYS B 1 94 ? -16.156 5.023 6.984 1 97.06 94 LYS B N 1
ATOM 2447 C CA . LYS B 1 94 ? -15.43 5.98 6.16 1 97.06 94 LYS B CA 1
ATOM 2448 C C . LYS B 1 94 ? -13.992 6.141 6.656 1 97.06 94 LYS B C 1
ATOM 2450 O O . LYS B 1 94 ? -13.742 6.168 7.863 1 97.06 94 LYS B O 1
ATOM 2455 N N . ASP B 1 95 ? -13.109 6.227 5.676 1 97.75 95 ASP B N 1
ATOM 2456 C CA . ASP B 1 95 ? -11.742 6.605 6.035 1 97.75 95 ASP B CA 1
ATOM 2457 C C . ASP B 1 95 ? -11.664 8.086 6.387 1 97.75 95 ASP B C 1
ATOM 2459 O O . ASP B 1 95 ? -12.359 8.914 5.793 1 97.75 95 ASP B O 1
ATOM 2463 N N . VAL B 1 96 ? -10.859 8.383 7.375 1 97.88 96 VAL B N 1
ATOM 2464 C CA . VAL B 1 96 ? -10.68 9.766 7.793 1 97.88 96 VAL B CA 1
ATOM 2465 C C . VAL B 1 96 ? -9.219 10.18 7.605 1 97.88 96 VAL B C 1
ATOM 2467 O O . VAL B 1 96 ? -8.305 9.445 8.008 1 97.88 96 VAL B O 1
ATOM 2470 N N . VAL B 1 97 ? -9.008 11.344 6.98 1 98.31 97 VAL B N 1
ATOM 2471 C CA . VAL B 1 97 ? -7.664 11.883 6.762 1 98.31 97 VAL B CA 1
ATOM 2472 C C . VAL B 1 97 ? -7.418 13.055 7.703 1 98.31 97 VAL B C 1
ATOM 2474 O O . VAL B 1 97 ? -8.219 13.992 7.766 1 98.31 97 VAL B O 1
ATOM 2477 N N . LEU B 1 98 ? -6.336 12.969 8.438 1 97.19 98 LEU B N 1
ATOM 2478 C CA . LEU B 1 98 ? -5.859 14.078 9.258 1 97.19 98 LEU B CA 1
ATOM 2479 C C . LEU B 1 98 ? -4.645 14.742 8.617 1 97.19 98 LEU B C 1
ATOM 2481 O O . LEU B 1 98 ? -3.785 14.062 8.055 1 97.19 98 LEU B O 1
ATOM 2485 N N . ASP B 1 99 ? -4.617 16.016 8.648 1 95.94 99 ASP B N 1
ATOM 2486 C CA . ASP B 1 99 ? -3.439 16.828 8.359 1 95.94 99 ASP B CA 1
ATOM 2487 C C . ASP B 1 99 ? -2.906 17.5 9.625 1 95.94 99 ASP B C 1
ATOM 2489 O O . ASP B 1 99 ? -3.389 18.562 10.023 1 95.94 99 ASP B O 1
ATOM 2493 N N . ILE B 1 100 ? -1.959 16.859 10.25 1 93.06 100 ILE B N 1
ATOM 2494 C CA . ILE B 1 100 ? -1.473 17.359 11.523 1 93.06 100 ILE B CA 1
ATOM 2495 C C . ILE B 1 100 ? 0.055 17.359 11.531 1 93.06 100 ILE B C 1
ATOM 2497 O O . ILE B 1 100 ? 0.686 16.812 10.625 1 93.06 100 ILE B O 1
ATOM 2501 N N . ASP B 1 101 ? 0.557 18.016 12.539 1 90.06 101 ASP B N 1
ATOM 2502 C CA . ASP B 1 101 ? 2.012 18.094 12.633 1 90.06 101 ASP B CA 1
ATOM 2503 C C . ASP B 1 101 ? 2.588 16.844 13.312 1 90.06 101 ASP B C 1
ATOM 2505 O O . ASP B 1 101 ? 1.842 15.961 13.727 1 90.06 101 ASP B O 1
ATOM 2509 N N . VAL B 1 102 ? 3.902 16.812 13.383 1 91.69 102 VAL B N 1
ATOM 2510 C CA . VAL B 1 102 ? 4.617 15.641 13.891 1 91.69 102 VAL B CA 1
ATOM 2511 C C . VAL B 1 102 ? 4.215 15.383 15.344 1 91.69 102 VAL B C 1
ATOM 2513 O O . VAL B 1 102 ? 4.012 14.234 15.742 1 91.69 102 VAL B O 1
ATOM 2516 N N . GLN B 1 103 ? 4.074 16.438 16.109 1 88.69 103 GLN B N 1
ATOM 2517 C CA . GLN B 1 103 ? 3.684 16.266 17.516 1 88.69 103 GLN B CA 1
ATOM 2518 C C . GLN B 1 103 ? 2.314 15.602 17.609 1 88.69 103 GLN B C 1
ATOM 2520 O O . GLN B 1 103 ? 2.137 14.656 18.391 1 88.69 103 GLN B O 1
ATOM 2525 N N . GLY B 1 104 ? 1.403 16.156 16.875 1 90.81 104 GLY B N 1
ATOM 2526 C CA . GLY B 1 104 ? 0.082 15.555 16.844 1 90.81 104 GLY B CA 1
ATOM 2527 C C . GLY B 1 104 ? 0.1 14.109 16.375 1 90.81 104 GLY B C 1
ATOM 2528 O O . GLY B 1 104 ? -0.562 13.258 16.969 1 90.81 104 GLY B O 1
ATOM 2529 N N . ALA B 1 105 ? 0.846 13.852 15.352 1 93.75 105 ALA B N 1
ATOM 2530 C CA . ALA B 1 105 ? 0.935 12.5 14.789 1 93.75 105 ALA B CA 1
ATOM 2531 C C . ALA B 1 105 ? 1.481 11.516 15.82 1 93.75 105 ALA B C 1
ATOM 2533 O O . ALA B 1 105 ? 0.958 10.414 15.977 1 93.75 105 ALA B O 1
ATOM 2534 N N . LEU B 1 106 ? 2.531 11.922 16.484 1 90.81 106 LEU B N 1
ATOM 2535 C CA . LEU B 1 106 ? 3.133 11.055 17.484 1 90.81 106 LEU B CA 1
ATOM 2536 C C . LEU B 1 106 ? 2.162 10.805 18.641 1 90.81 106 LEU B C 1
ATOM 2538 O O . LEU B 1 106 ? 2.121 9.711 19.188 1 90.81 106 LEU B O 1
ATOM 2542 N N . SER B 1 107 ? 1.382 11.836 18.969 1 90.19 107 SER B N 1
ATOM 2543 C CA . SER B 1 107 ? 0.35 11.68 20 1 90.19 107 SER B CA 1
ATOM 2544 C C . SER B 1 107 ? -0.691 10.648 19.578 1 90.19 107 SER B C 1
ATOM 2546 O O . SER B 1 107 ? -1.082 9.789 20.375 1 90.19 107 SER B O 1
ATOM 2548 N N . VAL B 1 108 ? -1.134 10.727 18.328 1 93.88 108 VAL B N 1
ATOM 2549 C CA . VAL B 1 108 ? -2.105 9.773 17.797 1 93.88 108 VAL B CA 1
ATOM 2550 C C . VAL B 1 108 ? -1.523 8.367 17.844 1 93.88 108 VAL B C 1
ATOM 2552 O O . VAL B 1 108 ? -2.211 7.414 18.219 1 93.88 108 VAL B O 1
ATOM 2555 N N . LYS B 1 109 ? -0.301 8.266 17.422 1 92.5 109 LYS B N 1
ATOM 2556 C CA . LYS B 1 109 ? 0.375 6.973 17.375 1 92.5 109 LYS B CA 1
ATOM 2557 C C . LYS B 1 109 ? 0.372 6.301 18.75 1 92.5 109 LYS B C 1
ATOM 2559 O O . LYS B 1 109 ? 0.199 5.082 18.844 1 92.5 109 LYS B O 1
ATOM 2564 N N . LYS B 1 110 ? 0.468 7.07 19.766 1 87.88 110 LYS B N 1
ATOM 2565 C CA . LYS B 1 110 ? 0.536 6.562 21.125 1 87.88 110 LYS B CA 1
ATOM 2566 C C . LYS B 1 110 ? -0.844 6.145 21.625 1 87.88 110 LYS B C 1
ATOM 2568 O O . LYS B 1 110 ? -0.967 5.199 22.406 1 87.88 110 LYS B O 1
ATOM 2573 N N . LYS B 1 111 ? -1.88 6.75 21.109 1 85.19 111 LYS B N 1
ATOM 2574 C CA . LYS B 1 111 ? -3.182 6.629 21.766 1 85.19 111 LYS B CA 1
ATOM 2575 C C . LYS B 1 111 ? -4.168 5.871 20.875 1 85.19 111 LYS B C 1
ATOM 2577 O O . LYS B 1 111 ? -5.172 5.352 21.359 1 85.19 111 LYS B O 1
ATOM 2582 N N . TYR B 1 112 ? -4.027 5.949 19.656 1 85.81 112 TYR B N 1
ATOM 2583 C CA . TYR B 1 112 ? -5.012 5.418 18.734 1 85.81 112 TYR B CA 1
ATOM 2584 C C . TYR B 1 112 ? -4.395 4.348 17.828 1 85.81 112 TYR B C 1
ATOM 2586 O O . TYR B 1 112 ? -3.521 4.641 17.016 1 85.81 112 TYR B O 1
ATOM 2594 N N . SER B 1 113 ? -4.988 3.164 18.031 1 82.5 113 SER B N 1
ATOM 2595 C CA . SER B 1 113 ? -4.461 2.035 17.266 1 82.5 113 SER B CA 1
ATOM 2596 C C . SER B 1 113 ? -5.07 1.972 15.875 1 82.5 113 SER B C 1
ATOM 2598 O O . SER B 1 113 ? -6.051 2.664 15.586 1 82.5 113 SER B O 1
ATOM 2600 N N . ASN B 1 114 ? -4.48 1.336 14.883 1 86.31 114 ASN B N 1
ATOM 2601 C CA . ASN B 1 114 ? -4.984 1.064 13.539 1 86.31 114 ASN B CA 1
ATOM 2602 C C . ASN B 1 114 ? -4.988 2.322 12.68 1 86.31 114 ASN B C 1
ATOM 2604 O O . ASN B 1 114 ? -6.012 2.672 12.086 1 86.31 114 ASN B O 1
ATOM 2608 N N . THR B 1 115 ? -4.02 3.113 12.844 1 95.81 115 THR B N 1
ATOM 2609 C CA . THR B 1 115 ? -3.824 4.324 12.055 1 95.81 115 THR B CA 1
ATOM 2610 C C . THR B 1 115 ? -2.658 4.156 11.078 1 95.81 115 THR B C 1
ATOM 2612 O O . THR B 1 115 ? -1.654 3.523 11.414 1 95.81 115 THR B O 1
ATOM 2615 N N . VAL B 1 116 ? -2.85 4.586 9.906 1 98.12 116 VAL B N 1
ATOM 2616 C CA . VAL B 1 116 ? -1.777 4.605 8.914 1 98.12 116 VAL B CA 1
ATOM 2617 C C . VAL B 1 116 ? -1.109 5.98 8.906 1 98.12 116 VAL B C 1
ATOM 2619 O O . VAL B 1 116 ? -1.783 7.004 8.758 1 98.12 116 VAL B O 1
ATOM 2622 N N . PHE B 1 117 ? 0.206 6.02 9.062 1 98.25 117 PHE B N 1
ATOM 2623 C CA . PHE B 1 117 ? 0.958 7.266 9.133 1 98.25 117 PHE B CA 1
ATOM 2624 C C . PHE B 1 117 ? 1.783 7.477 7.871 1 98.25 117 PHE B C 1
ATOM 2626 O O . PHE B 1 117 ? 2.676 6.684 7.566 1 98.25 117 PHE B O 1
ATOM 2633 N N . ILE B 1 118 ? 1.486 8.555 7.164 1 98.62 118 ILE B N 1
ATOM 2634 C CA . ILE B 1 118 ? 2.15 8.891 5.91 1 98.62 118 ILE B CA 1
ATOM 2635 C C . ILE B 1 118 ? 2.918 10.203 6.066 1 98.62 118 ILE B C 1
ATOM 2637 O O . ILE B 1 118 ? 2.338 11.227 6.418 1 98.62 118 ILE B O 1
ATOM 2641 N N . TYR B 1 119 ? 4.23 10.18 5.848 1 98.38 119 TYR B N 1
ATOM 2642 C CA . TYR B 1 119 ? 5.062 11.375 5.902 1 98.38 119 TYR B CA 1
ATOM 2643 C C . TYR B 1 119 ? 5.316 11.93 4.504 1 98.38 119 TYR B C 1
ATOM 2645 O O . TYR B 1 119 ? 5.895 11.242 3.658 1 98.38 119 TYR B O 1
ATOM 2653 N N . VAL B 1 120 ? 4.887 13.141 4.258 1 97.75 120 VAL B N 1
ATOM 2654 C CA . VAL B 1 120 ? 5.176 13.828 3.006 1 97.75 120 VAL B CA 1
ATOM 2655 C C . VAL B 1 120 ? 6.457 14.648 3.15 1 97.75 120 VAL B C 1
ATOM 2657 O O . VAL B 1 120 ? 6.523 15.57 3.969 1 97.75 120 VAL B O 1
ATOM 2660 N N . ALA B 1 121 ? 7.41 14.344 2.371 1 96.5 121 ALA B N 1
ATOM 2661 C CA . ALA B 1 121 ? 8.711 15.008 2.424 1 96.5 121 ALA B CA 1
ATOM 2662 C C . ALA B 1 121 ? 8.93 15.883 1.194 1 96.5 121 ALA B C 1
ATOM 2664 O O . ALA B 1 121 ? 8.414 15.586 0.112 1 96.5 121 ALA B O 1
ATOM 2665 N N . PRO B 1 122 ? 9.648 17 1.393 1 94.81 122 PRO B N 1
ATOM 2666 C CA . PRO B 1 122 ? 10.086 17.75 0.218 1 94.81 122 PRO B CA 1
ATOM 2667 C C . PRO B 1 122 ? 11.195 17.047 -0.556 1 94.81 122 PRO B C 1
ATOM 2669 O O . PRO B 1 122 ? 11.828 16.109 -0.036 1 94.81 122 PRO B O 1
ATOM 2672 N N . PRO B 1 123 ? 11.391 17.5 -1.801 1 94.06 123 PRO B N 1
ATOM 2673 C CA . PRO B 1 123 ? 12.492 16.891 -2.551 1 94.06 123 PRO B CA 1
ATOM 2674 C C . PRO B 1 123 ? 13.859 17.141 -1.908 1 94.06 123 PRO B C 1
ATOM 2676 O O . PRO B 1 123 ? 14.75 16.312 -1.993 1 94.06 123 PRO B O 1
ATOM 2679 N N . SER B 1 124 ? 13.992 18.281 -1.364 1 92.44 124 SER B N 1
ATOM 2680 C CA . SER B 1 124 ? 15.195 18.688 -0.652 1 92.44 124 SER B CA 1
ATOM 2681 C C . SER B 1 124 ? 14.891 19.766 0.392 1 92.44 124 SER B C 1
ATOM 2683 O O . SER B 1 124 ? 13.812 20.359 0.371 1 92.44 124 SER B O 1
ATOM 2685 N N . TYR B 1 125 ? 15.828 19.906 1.311 1 90.88 125 TYR B N 1
ATOM 2686 C CA . TYR B 1 125 ? 15.641 20.969 2.281 1 90.88 125 TYR B CA 1
ATOM 2687 C C . TYR B 1 125 ? 15.664 22.344 1.599 1 90.88 125 TYR B C 1
ATOM 2689 O O . TYR B 1 125 ? 14.945 23.25 1.997 1 90.88 125 TYR B O 1
ATOM 2697 N N . ALA B 1 126 ? 16.516 22.453 0.62 1 90.69 126 ALA B N 1
ATOM 2698 C CA . ALA B 1 126 ? 16.578 23.688 -0.141 1 90.69 126 ALA B CA 1
ATOM 2699 C C . ALA B 1 126 ? 15.234 24.016 -0.77 1 90.69 126 ALA B C 1
ATOM 2701 O O . ALA B 1 126 ? 14.781 25.172 -0.721 1 90.69 126 ALA B O 1
ATOM 2702 N N . ASP B 1 127 ? 14.602 23.016 -1.352 1 90.62 127 ASP B N 1
ATOM 2703 C CA . ASP B 1 127 ? 13.281 23.203 -1.937 1 90.62 127 ASP B CA 1
ATOM 2704 C C . ASP B 1 127 ? 12.266 23.641 -0.879 1 90.62 127 ASP B C 1
ATOM 2706 O O . ASP B 1 127 ? 11.445 24.531 -1.128 1 90.62 127 ASP B O 1
ATOM 2710 N N . LEU B 1 128 ? 12.344 23.016 0.254 1 90.06 128 LEU B N 1
ATOM 2711 C CA . LEU B 1 128 ? 11.438 23.328 1.351 1 90.06 128 LEU B CA 1
ATOM 2712 C C . LEU B 1 128 ? 11.602 24.781 1.796 1 90.06 128 LEU B C 1
ATOM 2714 O O . LEU B 1 128 ? 10.617 25.5 1.971 1 90.06 128 LEU B O 1
ATOM 2718 N N . ARG B 1 129 ? 12.789 25.188 1.956 1 88.19 129 ARG B N 1
ATOM 2719 C CA . ARG B 1 129 ? 13.094 26.562 2.361 1 88.19 129 ARG B CA 1
ATOM 2720 C C . ARG B 1 129 ? 12.508 27.562 1.375 1 88.19 129 ARG B C 1
ATOM 2722 O O . ARG B 1 129 ? 11.898 28.562 1.78 1 88.19 129 ARG B O 1
ATOM 2729 N N . GLU B 1 130 ? 12.68 27.281 0.157 1 88.44 130 GLU B N 1
ATOM 2730 C CA . GLU B 1 130 ? 12.156 28.156 -0.883 1 88.44 130 GLU B CA 1
ATOM 2731 C C . GLU B 1 130 ? 10.633 28.266 -0.798 1 88.44 130 GLU B C 1
ATOM 2733 O O . GLU B 1 130 ? 10.07 29.359 -0.92 1 88.44 130 GLU B O 1
ATOM 2738 N N . ARG B 1 131 ? 10.023 27.172 -0.607 1 84.12 131 ARG B N 1
ATOM 2739 C CA . ARG B 1 131 ? 8.57 27.141 -0.527 1 84.12 131 ARG B CA 1
ATOM 2740 C C . ARG B 1 131 ? 8.07 27.906 0.693 1 84.12 131 ARG B C 1
ATOM 2742 O O . ARG B 1 131 ? 7.062 28.609 0.625 1 84.12 131 ARG B O 1
ATOM 2749 N N . ILE B 1 132 ? 8.719 27.797 1.82 1 82.81 132 ILE B N 1
ATOM 2750 C CA . ILE B 1 132 ? 8.359 28.484 3.051 1 82.81 132 ILE B CA 1
ATOM 2751 C C . ILE B 1 132 ? 8.516 29.984 2.863 1 82.81 132 ILE B C 1
ATOM 2753 O O . ILE B 1 132 ? 7.66 30.766 3.289 1 82.81 132 ILE B O 1
ATOM 2757 N N . LEU B 1 133 ? 9.555 30.344 2.113 1 82.69 133 LEU B N 1
ATOM 2758 C CA . LEU B 1 133 ? 9.852 31.75 1.893 1 82.69 133 LEU B CA 1
ATOM 2759 C C . LEU B 1 133 ? 8.852 32.375 0.918 1 82.69 133 LEU B C 1
ATOM 2761 O O . LEU B 1 133 ? 8.492 33.531 1.046 1 82.69 133 LEU B O 1
ATOM 2765 N N . LYS B 1 134 ? 8.414 31.656 -0 1 79.5 134 LYS B N 1
ATOM 2766 C CA . LYS B 1 134 ? 7.496 32.125 -1.029 1 79.5 134 LYS B CA 1
ATOM 2767 C C . LYS B 1 134 ? 6.094 32.344 -0.46 1 79.5 134 LYS B C 1
ATOM 2769 O O . LYS B 1 134 ? 5.297 33.094 -1.027 1 79.5 134 LYS B O 1
ATOM 2774 N N . ARG B 1 135 ? 5.73 31.766 0.488 1 69.56 135 ARG B N 1
ATOM 2775 C CA . ARG B 1 135 ? 4.387 31.922 1.041 1 69.56 135 ARG B CA 1
ATOM 2776 C C . ARG B 1 135 ? 4.168 33.344 1.575 1 69.56 135 ARG B C 1
ATOM 2778 O O . ARG B 1 135 ? 3.031 33.812 1.631 1 69.56 135 ARG B O 1
ATOM 2785 N N . GLY B 1 136 ? 5.141 34.312 1.506 1 62.09 136 GLY B N 1
ATOM 2786 C CA . GLY B 1 136 ? 5.156 35.75 1.57 1 62.09 136 GLY B CA 1
ATOM 2787 C C . GLY B 1 136 ? 4.297 36.312 2.689 1 62.09 136 GLY B C 1
ATOM 2788 O O . GLY B 1 136 ? 4.207 37.531 2.861 1 62.09 136 GLY B O 1
ATOM 2789 N N . THR B 1 137 ? 3.346 35.656 3.363 1 57.91 137 THR B N 1
ATOM 2790 C CA . THR B 1 137 ? 2.357 36.344 4.188 1 57.91 137 THR B CA 1
ATOM 2791 C C . THR B 1 137 ? 2.859 36.5 5.621 1 57.91 137 THR B C 1
ATOM 2793 O O . THR B 1 137 ? 2.195 37.125 6.453 1 57.91 137 THR B O 1
ATOM 2796 N N . GLU B 1 138 ? 4.09 36.031 5.879 1 64.06 138 GLU B N 1
ATOM 2797 C CA . GLU B 1 138 ? 4.48 36 7.285 1 64.06 138 GLU B CA 1
ATOM 2798 C C . GLU B 1 138 ? 5.648 36.969 7.551 1 64.06 138 GLU B C 1
ATOM 2800 O O . GLU B 1 138 ? 6.363 37.344 6.629 1 64.06 138 GLU B O 1
ATOM 2805 N N . LYS B 1 139 ? 5.652 37.5 8.773 1 70.44 139 LYS B N 1
ATOM 2806 C CA . LYS B 1 139 ? 6.797 38.281 9.234 1 70.44 139 LYS B CA 1
ATOM 2807 C C . LYS B 1 139 ? 8.07 37.438 9.227 1 70.44 139 LYS B C 1
ATOM 2809 O O . LYS B 1 139 ? 8.016 36.219 9.305 1 70.44 139 LYS B O 1
ATOM 2814 N N . GLU B 1 140 ? 9.078 38.031 9.023 1 71.06 140 GLU B N 1
ATOM 2815 C CA . GLU B 1 140 ? 10.383 37.375 8.961 1 71.06 140 GLU B CA 1
ATOM 2816 C C . GLU B 1 140 ? 10.594 36.438 10.148 1 71.06 140 GLU B C 1
ATOM 2818 O O . GLU B 1 140 ? 11.094 35.344 9.984 1 71.06 140 GLU B O 1
ATOM 2823 N N . ALA B 1 141 ? 10.32 36.969 11.406 1 71.69 141 ALA B N 1
ATOM 2824 C CA . ALA B 1 141 ? 10.484 36.188 12.609 1 71.69 141 ALA B CA 1
ATOM 2825 C C . ALA B 1 141 ? 9.672 34.875 12.523 1 71.69 141 ALA B C 1
ATOM 2827 O O . ALA B 1 141 ? 10.141 33.812 12.945 1 71.69 141 ALA B O 1
ATOM 2828 N N . ASP B 1 142 ? 8.57 35 11.906 1 76.31 142 ASP B N 1
ATOM 2829 C CA . ASP B 1 142 ? 7.688 33.844 11.766 1 76.31 142 ASP B CA 1
ATOM 2830 C C . ASP B 1 142 ? 8.258 32.844 10.781 1 76.31 142 ASP B C 1
ATOM 2832 O O . ASP B 1 142 ? 8.141 31.625 11 1 76.31 142 ASP B O 1
ATOM 2836 N N . VAL B 1 143 ? 9 33.312 9.859 1 79 143 VAL B N 1
ATOM 2837 C CA . VAL B 1 143 ? 9.57 32.438 8.828 1 79 143 VAL B CA 1
ATOM 2838 C C . VAL B 1 143 ? 10.711 31.6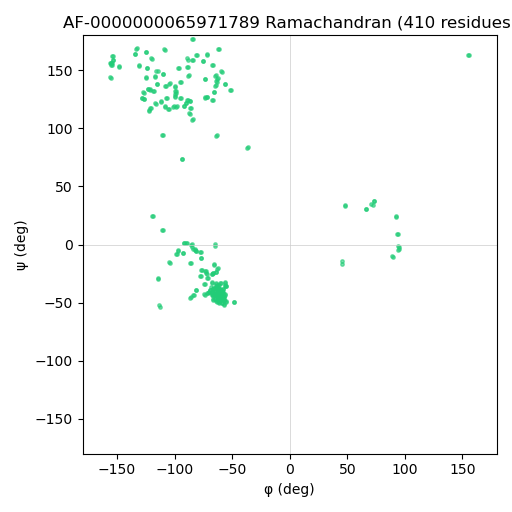25 9.422 1 79 143 VAL B C 1
ATOM 2840 O O . VAL B 1 143 ? 10.828 30.422 9.148 1 79 143 VAL B O 1
ATOM 2843 N N . LEU B 1 144 ? 11.555 32.25 10.219 1 79.62 144 LEU B N 1
ATOM 2844 C CA . LEU B 1 144 ? 12.68 31.578 10.844 1 79.62 144 LEU B CA 1
ATOM 2845 C C . LEU B 1 144 ? 12.195 30.453 11.766 1 79.62 144 LEU B C 1
ATOM 2847 O O . LEU B 1 144 ? 12.773 29.375 11.789 1 79.62 144 LEU B O 1
ATOM 2851 N N . VAL B 1 145 ? 11.195 30.797 12.508 1 78.5 145 VAL B N 1
ATOM 2852 C CA . VAL B 1 145 ? 10.617 29.797 13.406 1 78.5 145 VAL B CA 1
ATOM 2853 C C . VAL B 1 145 ? 10.086 28.609 12.602 1 78.5 145 VAL B C 1
ATOM 2855 O O . VAL B 1 145 ? 10.289 27.453 12.977 1 78.5 145 VAL B O 1
ATOM 2858 N N . ARG B 1 146 ? 9.508 28.875 11.547 1 80.19 146 ARG B N 1
ATOM 2859 C CA . ARG B 1 146 ? 8.953 27.812 10.711 1 80.19 146 ARG B CA 1
ATOM 2860 C C . ARG B 1 146 ? 10.062 26.938 10.117 1 80.19 146 ARG B C 1
ATOM 2862 O O . ARG B 1 146 ? 9.914 25.719 10.008 1 80.19 146 ARG B O 1
ATOM 2869 N N . LEU B 1 147 ? 11.086 27.609 9.781 1 84.12 147 LEU B N 1
ATOM 2870 C CA . LEU B 1 147 ? 12.203 26.875 9.211 1 84.12 147 LEU B CA 1
ATOM 2871 C C . LEU B 1 147 ? 12.844 25.953 10.25 1 84.12 147 LEU B C 1
ATOM 2873 O O . LEU B 1 147 ? 13.195 24.812 9.945 1 84.12 147 LEU B O 1
ATOM 2877 N N . GLU B 1 148 ? 13 26.469 11.438 1 83.06 148 GLU B N 1
ATOM 2878 C CA . GLU B 1 148 ? 13.57 25.656 12.5 1 83.06 148 GLU B CA 1
ATOM 2879 C C . GLU B 1 148 ? 12.656 24.484 12.844 1 83.06 148 GLU B C 1
ATOM 2881 O O . GLU B 1 148 ? 13.133 23.359 13.047 1 83.06 148 GLU B O 1
ATOM 2886 N N . ASN B 1 149 ? 11.414 24.766 12.891 1 82.94 149 ASN B N 1
ATOM 2887 C CA . ASN B 1 149 ? 10.445 23.703 13.133 1 82.94 149 ASN B CA 1
ATOM 2888 C C . ASN B 1 149 ? 10.477 22.656 12.023 1 82.94 149 ASN B C 1
ATOM 2890 O O . ASN B 1 149 ? 10.383 21.453 12.289 1 82.94 149 ASN B O 1
ATOM 2894 N N . ALA B 1 150 ? 10.633 23.172 10.867 1 86.12 150 ALA B N 1
ATOM 2895 C CA . ALA B 1 150 ? 10.688 22.281 9.719 1 86.12 150 ALA B CA 1
ATOM 2896 C C . ALA B 1 150 ? 11.883 21.328 9.812 1 86.12 150 ALA B C 1
ATOM 2898 O O . ALA B 1 150 ? 11.758 20.141 9.555 1 86.12 150 ALA B O 1
ATOM 2899 N N . LYS B 1 151 ? 12.984 21.891 10.195 1 86.81 151 LYS B N 1
ATOM 2900 C CA . LYS B 1 151 ? 14.18 21.062 10.375 1 86.81 151 LYS B CA 1
ATOM 2901 C C . LYS B 1 151 ? 13.93 19.969 11.406 1 86.81 151 LYS B C 1
ATOM 2903 O O . LYS B 1 151 ? 14.289 18.797 11.18 1 86.81 151 LYS B O 1
ATOM 2908 N N . TRP B 1 152 ? 13.32 20.422 12.445 1 86.12 152 TRP B N 1
ATOM 2909 C CA . TRP B 1 152 ? 13.008 19.469 13.508 1 86.12 152 TRP B CA 1
ATOM 2910 C C . TRP B 1 152 ? 12.07 18.375 13.016 1 86.12 152 TRP B C 1
ATOM 2912 O O . TRP B 1 152 ? 12.305 17.188 13.25 1 86.12 152 TRP B O 1
ATOM 2922 N N . GLU B 1 153 ? 11.047 18.703 12.336 1 90.06 153 GLU B N 1
ATOM 2923 C CA . GLU B 1 153 ? 10.047 17.766 11.852 1 90.06 153 GLU B CA 1
ATOM 2924 C C . GLU B 1 153 ? 10.656 16.75 10.875 1 90.06 153 GLU B C 1
ATOM 2926 O O . GLU B 1 153 ? 10.266 15.586 10.852 1 90.06 153 GLU B O 1
ATOM 2931 N N . LEU B 1 154 ? 11.609 17.25 10.133 1 91.88 154 LEU B N 1
ATOM 2932 C CA . LEU B 1 154 ? 12.25 16.406 9.133 1 91.88 154 LEU B CA 1
ATOM 2933 C C . LEU B 1 154 ? 13.023 15.266 9.789 1 91.88 154 LEU B C 1
ATOM 2935 O O . LEU B 1 154 ? 13.328 14.258 9.148 1 91.88 154 LEU B O 1
ATOM 2939 N N . MET B 1 155 ? 13.305 15.406 11.078 1 91.38 155 MET B N 1
ATOM 2940 C CA . MET B 1 155 ? 14.086 14.398 11.789 1 91.38 155 MET B CA 1
ATOM 2941 C C . MET B 1 155 ? 13.203 13.227 12.211 1 91.38 155 MET B C 1
ATOM 2943 O O . MET B 1 155 ? 13.711 12.18 12.617 1 91.38 155 MET B O 1
ATOM 2947 N N . PHE B 1 156 ? 11.914 13.289 12.008 1 92.38 156 PHE B N 1
ATOM 2948 C CA . PHE B 1 156 ? 11.008 12.273 12.523 1 92.38 156 PHE B CA 1
ATOM 2949 C C . PHE B 1 156 ? 10.43 11.43 11.398 1 92.38 156 PHE B C 1
ATOM 2951 O O . PHE B 1 156 ? 9.492 10.656 11.609 1 92.38 156 PHE B O 1
ATOM 2958 N N . MET B 1 157 ? 10.945 11.5 10.219 1 93.62 157 MET B N 1
ATOM 2959 C CA . MET B 1 157 ? 10.445 10.781 9.055 1 93.62 157 MET B CA 1
ATOM 2960 C C . MET B 1 157 ? 10.391 9.281 9.312 1 93.62 157 MET B C 1
ATOM 2962 O O . MET B 1 157 ? 9.484 8.594 8.836 1 93.62 157 MET B O 1
ATOM 2966 N N . ASP B 1 158 ? 11.32 8.812 10.102 1 93.44 158 ASP B N 1
ATOM 2967 C CA . ASP B 1 158 ? 11.461 7.375 10.297 1 93.44 158 ASP B CA 1
ATOM 2968 C C . ASP B 1 158 ? 10.398 6.844 11.25 1 93.44 158 ASP B C 1
ATOM 2970 O O . ASP B 1 158 ? 10.273 5.633 11.438 1 93.44 158 ASP B O 1
ATOM 2974 N N . GLU B 1 159 ? 9.594 7.711 11.875 1 93.5 159 GLU B N 1
ATOM 2975 C CA . GLU B 1 159 ? 8.555 7.312 12.82 1 93.5 159 GLU B CA 1
ATOM 2976 C C . GLU B 1 159 ? 7.266 6.938 12.094 1 93.5 159 GLU B C 1
ATOM 2978 O O . GLU B 1 159 ? 6.309 6.477 12.719 1 93.5 159 GLU B O 1
ATOM 2983 N N . PHE B 1 160 ? 7.242 7.008 10.844 1 97.19 160 PHE B N 1
ATOM 2984 C CA . PHE B 1 160 ? 6.008 6.852 10.078 1 97.19 160 PHE B CA 1
ATOM 2985 C C . PHE B 1 160 ? 6.008 5.535 9.312 1 97.19 160 PHE B C 1
ATOM 2987 O O . PHE B 1 160 ? 7.004 4.809 9.312 1 97.19 160 PHE B O 1
ATOM 2994 N N . ASP B 1 161 ? 4.836 5.148 8.758 1 97.81 161 ASP B N 1
ATOM 2995 C CA . ASP B 1 161 ? 4.711 3.893 8.031 1 97.81 161 ASP B CA 1
ATOM 2996 C C . ASP B 1 161 ? 5.207 4.039 6.594 1 97.81 161 ASP B C 1
ATOM 2998 O O . ASP B 1 161 ? 5.871 3.143 6.066 1 97.81 161 ASP B O 1
ATOM 3002 N N . TYR B 1 162 ? 4.883 5.195 6.016 1 98.5 162 TYR B N 1
ATOM 3003 C CA . TYR B 1 162 ? 5.207 5.48 4.621 1 98.5 162 TYR B CA 1
ATOM 3004 C C . TYR B 1 162 ? 5.875 6.844 4.484 1 98.5 162 TYR B C 1
ATOM 3006 O O . TYR B 1 162 ? 5.656 7.738 5.309 1 98.5 162 TYR B O 1
ATOM 3014 N N . ILE B 1 163 ? 6.656 7.008 3.459 1 98.06 163 ILE B N 1
ATOM 3015 C CA . ILE B 1 163 ? 7.238 8.297 3.088 1 98.06 163 ILE B CA 1
ATOM 3016 C C . ILE B 1 163 ? 6.93 8.594 1.623 1 98.06 163 ILE B C 1
ATOM 3018 O O . ILE B 1 163 ? 7.07 7.727 0.761 1 98.06 163 ILE B O 1
ATOM 3022 N N . VAL B 1 164 ? 6.449 9.75 1.335 1 98.19 164 VAL B N 1
ATOM 3023 C CA . VAL B 1 164 ? 6.133 10.242 -0 1 98.19 164 VAL B CA 1
ATOM 3024 C C . VAL B 1 164 ? 6.922 11.523 -0.277 1 98.19 164 VAL B C 1
ATOM 3026 O O . VAL B 1 164 ? 6.723 12.539 0.392 1 98.19 164 VAL B O 1
ATOM 3029 N N . VAL B 1 165 ? 7.809 11.5 -1.232 1 96.69 165 VAL B N 1
ATOM 3030 C CA . VAL B 1 165 ? 8.562 12.695 -1.604 1 96.69 165 VAL B CA 1
ATOM 3031 C C . VAL B 1 165 ? 7.77 13.508 -2.627 1 96.69 165 VAL B C 1
ATOM 3033 O O . VAL B 1 165 ? 7.43 13 -3.699 1 96.69 165 VAL B O 1
ATOM 3036 N N . ASN B 1 166 ? 7.508 14.773 -2.311 1 96.94 166 ASN B N 1
ATOM 3037 C CA . ASN B 1 166 ? 6.703 15.617 -3.186 1 96.94 166 ASN B CA 1
ATOM 3038 C C . ASN B 1 166 ? 7.574 16.422 -4.145 1 96.94 166 ASN B C 1
ATOM 3040 O O . ASN B 1 166 ? 7.688 17.641 -4.012 1 96.94 166 ASN B O 1
ATOM 3044 N N . GLU B 1 167 ? 8.094 15.75 -5.109 1 94.38 167 GLU B N 1
ATOM 3045 C CA . GLU B 1 167 ? 8.812 16.406 -6.199 1 94.38 167 GLU B CA 1
ATOM 3046 C C . GLU B 1 167 ? 7.859 16.906 -7.273 1 94.38 167 GLU B C 1
ATOM 3048 O O . GLU B 1 167 ? 8.062 17.984 -7.832 1 94.38 167 GLU B O 1
ATOM 3053 N N . ASN B 1 168 ? 6.941 16.078 -7.578 1 95.25 168 ASN B N 1
ATOM 3054 C CA . ASN B 1 168 ? 5.84 16.328 -8.5 1 95.25 168 ASN B CA 1
ATOM 3055 C C . ASN B 1 168 ? 4.488 16.031 -7.859 1 95.25 168 ASN B C 1
ATOM 3057 O O . ASN B 1 168 ? 4.266 14.938 -7.34 1 95.25 168 ASN B O 1
ATOM 3061 N N . LEU B 1 169 ? 3.607 17.078 -7.906 1 96 169 LEU B N 1
ATOM 3062 C CA . LEU B 1 169 ? 2.34 16.969 -7.188 1 96 169 LEU B CA 1
ATOM 3063 C C . LEU B 1 169 ? 1.553 15.75 -7.648 1 96 169 LEU B C 1
ATOM 3065 O O . LEU B 1 169 ? 1.062 14.977 -6.824 1 96 169 LEU B O 1
ATOM 3069 N N . GLU B 1 170 ? 1.437 15.562 -8.922 1 97.62 170 GLU B N 1
ATOM 3070 C CA . GLU B 1 170 ? 0.647 14.453 -9.453 1 97.62 170 GLU B CA 1
ATOM 3071 C C . GLU B 1 170 ? 1.189 13.109 -8.977 1 97.62 170 GLU B C 1
ATOM 3073 O O . GLU B 1 170 ? 0.422 12.234 -8.57 1 97.62 170 GLU B O 1
ATOM 3078 N N . ASP B 1 171 ? 2.498 12.984 -9.008 1 97.38 171 ASP B N 1
ATOM 3079 C CA . ASP B 1 171 ? 3.127 11.75 -8.562 1 97.38 171 ASP B CA 1
ATOM 3080 C C . ASP B 1 171 ? 2.887 11.516 -7.074 1 97.38 171 ASP B C 1
ATOM 3082 O O . ASP B 1 171 ? 2.633 10.383 -6.652 1 97.38 171 ASP B O 1
ATOM 3086 N N . ALA B 1 172 ? 3.027 12.57 -6.301 1 98.12 172 ALA B N 1
ATOM 3087 C CA . ALA B 1 172 ? 2.811 12.461 -4.859 1 98.12 172 ALA B CA 1
ATOM 3088 C C . ALA B 1 172 ? 1.369 12.07 -4.551 1 98.12 172 ALA B C 1
ATOM 3090 O O . ALA B 1 172 ? 1.123 11.227 -3.684 1 98.12 172 ALA B O 1
ATOM 3091 N N . VAL B 1 173 ? 0.438 12.672 -5.281 1 98.38 173 VAL B N 1
ATOM 3092 C CA . VAL B 1 173 ? -0.978 12.359 -5.113 1 98.38 173 VAL B CA 1
ATOM 3093 C C . VAL B 1 173 ? -1.222 10.891 -5.43 1 98.38 173 VAL B C 1
ATOM 3095 O O . VAL B 1 173 ? -1.862 10.18 -4.652 1 98.38 173 VAL B O 1
ATOM 3098 N N . GLU B 1 174 ? -0.687 10.453 -6.516 1 97.81 174 GLU B N 1
ATOM 3099 C CA . GLU B 1 174 ? -0.854 9.062 -6.922 1 97.81 174 GLU B CA 1
ATOM 3100 C C . GLU B 1 174 ? -0.291 8.109 -5.871 1 97.81 174 GLU B C 1
ATOM 3102 O O . GLU B 1 174 ? -0.855 7.039 -5.629 1 97.81 174 GLU B O 1
ATOM 3107 N N . MET B 1 175 ? 0.794 8.492 -5.324 1 98.31 175 MET B N 1
ATOM 3108 C CA . MET B 1 175 ? 1.411 7.652 -4.297 1 98.31 175 MET B CA 1
ATOM 3109 C C . MET B 1 175 ? 0.514 7.547 -3.07 1 98.31 175 MET B C 1
ATOM 3111 O O . MET B 1 175 ? 0.299 6.453 -2.547 1 98.31 175 MET B O 1
ATOM 3115 N N . VAL B 1 176 ? -0.006 8.641 -2.602 1 98.69 176 VAL B N 1
ATOM 3116 C CA . VAL B 1 176 ? -0.88 8.617 -1.433 1 98.69 176 VAL B CA 1
ATOM 3117 C C . VAL B 1 176 ? -2.137 7.805 -1.747 1 98.69 176 VAL B C 1
ATOM 3119 O O . VAL B 1 176 ? -2.592 7.008 -0.924 1 98.69 176 VAL B O 1
ATOM 3122 N N . VAL B 1 177 ? -2.707 8.016 -2.92 1 98.56 177 VAL B N 1
ATOM 3123 C CA . VAL B 1 177 ? -3.867 7.242 -3.348 1 98.56 177 VAL B CA 1
ATOM 3124 C C . VAL B 1 177 ? -3.529 5.754 -3.326 1 98.56 177 VAL B C 1
ATOM 3126 O O . VAL B 1 177 ? -4.316 4.938 -2.832 1 98.56 177 VAL B O 1
ATOM 3129 N N . SER B 1 178 ? -2.348 5.395 -3.846 1 98.5 178 SER B N 1
ATOM 3130 C CA . SER B 1 178 ? -1.904 4.004 -3.859 1 98.5 178 SER B CA 1
ATOM 3131 C C . SER B 1 178 ? -1.807 3.441 -2.445 1 98.5 178 SER B C 1
ATOM 3133 O O . SER B 1 178 ? -2.176 2.289 -2.203 1 98.5 178 SER B O 1
ATOM 3135 N N . ILE B 1 179 ? -1.293 4.207 -1.562 1 98.56 179 ILE B N 1
ATOM 3136 C CA . ILE B 1 179 ? -1.142 3.771 -0.177 1 98.56 179 ILE B CA 1
ATOM 3137 C C . ILE B 1 179 ? -2.514 3.488 0.428 1 98.56 179 ILE B C 1
ATOM 3139 O O . ILE B 1 179 ? -2.727 2.438 1.038 1 98.56 179 ILE B O 1
ATOM 3143 N N . VAL B 1 180 ? -3.441 4.398 0.247 1 98.19 180 VAL B N 1
ATOM 3144 C CA . VAL B 1 180 ? -4.777 4.223 0.804 1 98.19 180 VAL B CA 1
ATOM 3145 C C . VAL B 1 180 ? -5.422 2.973 0.209 1 98.19 180 VAL B C 1
ATOM 3147 O O . VAL B 1 180 ? -5.973 2.143 0.938 1 98.19 180 VAL B O 1
ATOM 3150 N N . ARG B 1 181 ? -5.316 2.826 -1.073 1 97.62 181 ARG B N 1
ATOM 3151 C CA . ARG B 1 181 ? -5.883 1.657 -1.74 1 97.62 181 ARG B CA 1
ATOM 3152 C C . ARG B 1 181 ? -5.254 0.371 -1.216 1 97.62 181 ARG B C 1
ATOM 3154 O O . ARG B 1 181 ? -5.957 -0.607 -0.953 1 97.62 181 ARG B O 1
ATOM 3161 N N . SER B 1 182 ? -3.969 0.402 -1.139 1 98.19 182 SER B N 1
ATOM 3162 C CA . SER B 1 182 ? -3.254 -0.776 -0.66 1 98.19 182 SER B CA 1
ATOM 3163 C C . SER B 1 182 ? -3.674 -1.139 0.761 1 98.19 182 SER B C 1
ATOM 3165 O O . SER B 1 182 ? -3.867 -2.314 1.075 1 98.19 182 SER B O 1
ATOM 3167 N N . GLU B 1 183 ? -3.766 -0.139 1.599 1 97.69 183 GLU B N 1
ATOM 3168 C CA . GLU B 1 183 ? -4.191 -0.382 2.975 1 97.69 183 GLU B CA 1
ATOM 3169 C C . GLU B 1 183 ? -5.59 -0.989 3.02 1 97.69 183 GLU B C 1
ATOM 3171 O O . GLU B 1 183 ? -5.871 -1.862 3.844 1 97.69 183 GLU B O 1
ATOM 3176 N N . ARG B 1 184 ? -6.48 -0.542 2.146 1 96.38 184 ARG B N 1
ATOM 3177 C CA . ARG B 1 184 ? -7.836 -1.08 2.066 1 96.38 184 ARG B CA 1
ATOM 3178 C C . ARG B 1 184 ? -7.82 -2.545 1.643 1 96.38 184 ARG B C 1
ATOM 3180 O O . ARG B 1 184 ? -8.734 -3.303 1.973 1 96.38 184 ARG B O 1
ATOM 3187 N N . ALA B 1 185 ? -6.754 -2.938 0.969 1 97 185 ALA B N 1
ATOM 3188 C CA . ALA B 1 185 ? -6.684 -4.277 0.388 1 97 185 ALA B CA 1
ATOM 3189 C C . ALA B 1 185 ? -6.023 -5.262 1.35 1 97 185 ALA B C 1
ATOM 3191 O O . ALA B 1 185 ? -5.926 -6.453 1.056 1 97 185 ALA B O 1
ATOM 3192 N N . LYS B 1 186 ? -5.496 -4.766 2.447 1 97.38 186 LYS B N 1
ATOM 3193 C CA . LYS B 1 186 ? -4.879 -5.672 3.408 1 97.38 186 LYS B CA 1
ATOM 3194 C C . LYS B 1 186 ? -5.859 -6.75 3.861 1 97.38 186 LYS B C 1
ATOM 3196 O O . LYS B 1 186 ? -7.027 -6.457 4.125 1 97.38 186 LYS B O 1
ATOM 3201 N N . VAL B 1 187 ? -5.379 -7.977 3.963 1 96.44 187 VAL B N 1
ATOM 3202 C CA . VAL B 1 187 ? -6.191 -9.109 4.383 1 96.44 187 VAL B CA 1
ATOM 3203 C C . VAL B 1 187 ? -6.789 -8.836 5.762 1 96.44 187 VAL B C 1
ATOM 3205 O O . VAL B 1 187 ? -7.957 -9.148 6.008 1 96.44 187 VAL B O 1
ATOM 3208 N N . THR B 1 188 ? -6.023 -8.195 6.652 1 94.12 188 THR B N 1
ATOM 3209 C CA . THR B 1 188 ? -6.461 -7.941 8.023 1 94.12 188 THR B CA 1
ATOM 3210 C C . THR B 1 188 ? -7.691 -7.039 8.039 1 94.12 188 THR B C 1
ATOM 3212 O O . THR B 1 188 ? -8.5 -7.094 8.969 1 94.12 188 THR B O 1
ATOM 3215 N N . ARG B 1 189 ? -7.914 -6.309 6.969 1 93.56 189 ARG B N 1
ATOM 3216 C CA . ARG B 1 189 ? -9.039 -5.383 6.895 1 93.56 189 ARG B CA 1
ATOM 3217 C C . ARG B 1 189 ? -10.219 -6.012 6.156 1 93.56 189 ARG B C 1
ATOM 3219 O O . ARG B 1 189 ? -11.297 -5.414 6.074 1 93.56 189 ARG B O 1
ATOM 3226 N N . ASN B 1 190 ? -9.984 -7.141 5.598 1 95.06 190 ASN B N 1
ATOM 3227 C CA . ASN B 1 190 ? -11.008 -7.762 4.762 1 95.06 190 ASN B CA 1
ATOM 3228 C C . ASN B 1 190 ? -11.438 -9.117 5.309 1 95.06 190 ASN B C 1
ATOM 3230 O O . ASN B 1 190 ? -11.883 -9.984 4.555 1 95.06 190 ASN B O 1
ATOM 3234 N N . GLN B 1 191 ? -11.281 -9.32 6.535 1 93.56 191 GLN B N 1
ATOM 3235 C CA . GLN B 1 191 ? -11.547 -10.617 7.152 1 93.56 191 GLN B CA 1
ATOM 3236 C C . GLN B 1 191 ? -13.008 -11.016 6.984 1 93.56 191 GLN B C 1
ATOM 3238 O O . GLN B 1 191 ? -13.312 -12.18 6.699 1 93.56 191 GLN B O 1
ATOM 3243 N N . ASP B 1 192 ? -13.906 -10.062 7.184 1 92.5 192 ASP B N 1
ATOM 3244 C CA . ASP B 1 192 ? -15.32 -10.367 7.043 1 92.5 192 ASP B CA 1
ATOM 3245 C C . ASP B 1 192 ? -15.648 -10.828 5.625 1 92.5 192 ASP B C 1
ATOM 3247 O O . ASP B 1 192 ? -16.375 -11.812 5.434 1 92.5 192 ASP B O 1
ATOM 3251 N N . LYS B 1 193 ? -15.172 -10.102 4.652 1 91.5 193 LYS B N 1
ATOM 3252 C CA . LYS B 1 193 ? -15.383 -10.453 3.252 1 91.5 193 LYS B CA 1
ATOM 3253 C C . LYS B 1 193 ? -14.789 -11.82 2.932 1 91.5 193 LYS B C 1
ATOM 3255 O O . LYS B 1 193 ? -15.406 -12.617 2.229 1 91.5 193 LYS B O 1
ATOM 3260 N N . ILE B 1 194 ? -13.625 -12.07 3.463 1 93.69 194 ILE B N 1
ATOM 3261 C CA . ILE B 1 194 ? -12.922 -13.32 3.232 1 93.69 194 ILE B CA 1
ATOM 3262 C C . ILE B 1 194 ? -13.711 -14.477 3.84 1 93.69 194 ILE B C 1
ATOM 3264 O O . ILE B 1 194 ? -13.906 -15.516 3.195 1 93.69 194 ILE B O 1
ATOM 3268 N N . GLU B 1 195 ? -14.18 -14.273 4.977 1 92.38 195 GLU B N 1
ATOM 3269 C CA . GLU B 1 195 ? -14.961 -15.305 5.648 1 92.38 195 GLU B CA 1
ATOM 3270 C C . GLU B 1 195 ? -16.25 -15.602 4.883 1 92.38 195 GLU B C 1
ATOM 3272 O O . GLU B 1 195 ? -16.625 -16.766 4.738 1 92.38 195 GLU B O 1
ATOM 3277 N N . ARG B 1 196 ? -16.906 -14.594 4.43 1 91.06 196 ARG B N 1
ATOM 3278 C CA . ARG B 1 196 ? -18.125 -14.773 3.639 1 91.06 196 ARG B CA 1
ATOM 3279 C C . ARG B 1 196 ? -17.828 -15.578 2.375 1 91.06 196 ARG B C 1
ATOM 3281 O O . ARG B 1 196 ? -18.609 -16.469 2.002 1 91.06 196 ARG B O 1
ATOM 3288 N N . PHE B 1 197 ? -16.734 -15.258 1.748 1 91.44 197 PHE B N 1
ATOM 3289 C CA . PHE B 1 197 ? -16.344 -15.969 0.542 1 91.44 197 PHE B CA 1
ATOM 3290 C C . PHE B 1 197 ? -16.078 -17.438 0.848 1 91.44 197 PHE B C 1
ATOM 3292 O O . PHE B 1 197 ? -16.531 -18.328 0.123 1 91.44 197 PHE B O 1
ATOM 3299 N N . LYS B 1 198 ? -15.398 -17.672 1.908 1 91.19 198 LYS B N 1
ATOM 3300 C CA . LYS B 1 198 ? -15.094 -19.047 2.305 1 91.19 198 LYS B CA 1
ATOM 3301 C C . LYS B 1 198 ? -16.375 -19.828 2.592 1 91.19 198 LYS B C 1
ATOM 3303 O O . LYS B 1 198 ? -16.469 -21 2.242 1 91.19 198 LYS B O 1
ATOM 3308 N N . MET B 1 199 ? -17.281 -19.172 3.168 1 91 199 MET B N 1
ATOM 3309 C CA . MET B 1 199 ? -18.562 -19.812 3.469 1 91 199 MET B CA 1
ATOM 3310 C C . MET B 1 199 ? -19.312 -20.156 2.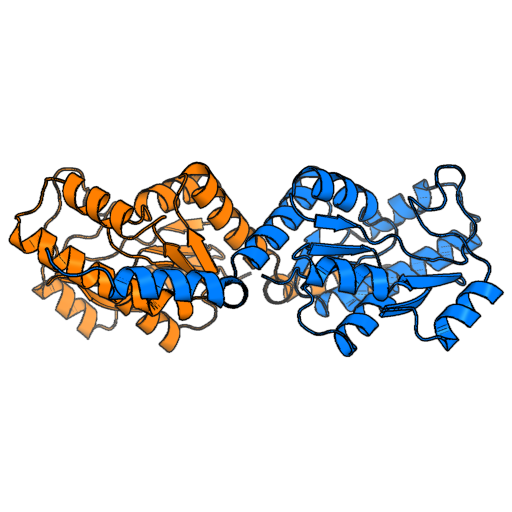186 1 91 199 MET B C 1
ATOM 3312 O O . MET B 1 199 ? -19.938 -21.219 2.09 1 91 199 MET B O 1
ATOM 3316 N N . GLU B 1 200 ? -19.25 -19.219 1.273 1 89.12 200 GLU B N 1
ATOM 3317 C CA . GLU B 1 200 ? -19.859 -19.484 -0.03 1 89.12 200 GLU B CA 1
ATOM 3318 C C . GLU B 1 200 ? -19.234 -20.719 -0.686 1 89.12 200 GLU B C 1
ATOM 3320 O O . GLU B 1 200 ? -19.953 -21.562 -1.23 1 89.12 200 GLU B O 1
ATOM 3325 N N . VAL B 1 201 ? -17.969 -20.828 -0.61 1 88.56 201 VAL B N 1
ATOM 3326 C CA . VAL B 1 201 ? -17.234 -21.938 -1.229 1 88.56 201 VAL B CA 1
ATOM 3327 C C . VAL B 1 201 ? -17.578 -23.25 -0.525 1 88.56 201 VAL B C 1
ATOM 3329 O O . VAL B 1 201 ? -17.828 -24.266 -1.178 1 88.56 201 VAL B O 1
ATOM 3332 N N . LYS B 1 202 ? -17.625 -23.219 0.816 1 85.88 202 LYS B N 1
ATOM 3333 C CA . LYS B 1 202 ? -17.938 -24.406 1.604 1 85.88 202 LYS B CA 1
ATOM 3334 C C . LYS B 1 202 ? -19.359 -24.875 1.335 1 85.88 202 LYS B C 1
ATOM 3336 O O . LYS B 1 202 ? -19.641 -26.078 1.354 1 85.88 202 LYS B O 1
ATOM 3341 N N . GLY B 1 203 ? -20.188 -23.906 1.178 1 78.12 203 GLY B N 1
ATOM 3342 C CA . GLY B 1 203 ? -21.578 -24.234 0.925 1 78.12 203 GLY B CA 1
ATOM 3343 C C . GLY B 1 203 ? -21.828 -24.75 -0.479 1 78.12 203 GLY B C 1
ATOM 3344 O O . GLY B 1 203 ? -22.922 -25.234 -0.789 1 78.12 203 GLY B O 1
ATOM 3345 N N . TRP B 1 204 ? -20.938 -24.391 -1.316 1 69.19 204 TRP B N 1
ATOM 3346 C CA . TRP B 1 204 ? -21.094 -24.828 -2.699 1 69.19 204 TRP B CA 1
ATOM 3347 C C . TRP B 1 204 ? -21.031 -26.344 -2.799 1 69.19 204 TRP B C 1
ATOM 3349 O O . TRP B 1 204 ? -20.062 -26.969 -2.344 1 69.19 204 TRP B O 1
ATOM 3359 N N . LYS B 1 205 ? -22.297 -27.078 -2.771 1 55.69 205 LYS B N 1
ATOM 3360 C CA . LYS B 1 205 ? -22.531 -28.5 -2.961 1 55.69 205 LYS B CA 1
ATOM 3361 C C . LYS B 1 205 ? -22.234 -28.922 -4.395 1 55.69 205 LYS B C 1
ATOM 3363 O O . LYS B 1 205 ? -22.469 -28.172 -5.336 1 55.69 205 LYS B O 1
ATOM 3368 N N . LYS B 1 206 ? -21.219 -30.047 -4.637 1 50.38 206 LYS B N 1
ATOM 3369 C CA . LYS B 1 206 ? -20.953 -30.797 -5.863 1 50.38 206 LYS B CA 1
ATOM 3370 C C . LYS B 1 206 ? -22.234 -31.047 -6.652 1 50.38 206 LYS B C 1
ATOM 3372 O O . LYS B 1 206 ? -23.203 -31.594 -6.117 1 50.38 206 LYS B O 1
ATOM 3377 N N . LEU B 1 207 ? -22.828 -30.125 -7.566 1 37.06 207 LEU B N 1
ATOM 3378 C CA . LEU B 1 207 ? -23.766 -30.875 -8.406 1 37.06 207 LEU B CA 1
ATOM 3379 C C . LEU B 1 207 ? -23.047 -32.031 -9.109 1 37.06 207 LEU B C 1
ATOM 3381 O O . LEU B 1 207 ? -21.875 -31.906 -9.469 1 37.06 207 LEU B O 1
#

Radius of gyration: 25.17 Å; Cα contacts (8 Å, |Δi|>4): 694; chains: 2; bounding box: 48×74×57 Å

Nearest PDB structures (foldseek):
  3tr0-assembly1_A  TM=9.655E-01  e=3.632E-24  Coxiella burnetii
  8egl-assembly1_K  TM=9.457E-01  e=9.946E-24  Pseudomonas aeruginosa PAO1
  7s5e-assembly3_E  TM=9.338E-01  e=4.800E-23  Stenotrophomonas maltophilia K279a
  2an9-assembly1_A  TM=9.267E-01  e=1.691E-22  Escherichia coli
  8egl-assembly2_H  TM=9.421E-01  e=6.344E-22  Pseudomonas aeruginosa PAO1

Solvent-accessible surface area (backbone atoms only — not comparable to full-atom values): 22108 Å² total; per-residue (Å²): 107,72,28,44,44,35,40,41,29,48,37,79,55,28,50,62,70,64,33,50,57,56,34,52,73,74,42,80,65,52,44,76,59,56,29,36,28,42,50,82,81,52,91,91,58,44,78,72,66,65,26,36,68,43,51,62,69,59,48,51,53,38,56,75,68,62,42,44,66,32,59,38,77,53,96,89,24,43,39,31,38,48,30,65,64,51,52,54,39,22,71,71,37,23,26,36,37,38,80,44,45,61,67,29,48,54,50,34,64,76,71,43,81,79,56,48,37,36,29,37,34,44,74,38,66,69,56,28,51,51,45,54,59,64,64,68,80,64,57,69,73,57,49,54,53,48,50,53,49,27,57,55,45,57,69,50,53,78,78,33,53,25,47,42,59,39,75,42,68,70,60,34,26,51,47,53,48,18,35,54,53,30,60,65,26,20,26,87,65,36,49,69,63,50,50,53,51,42,49,52,54,69,63,56,70,87,125,108,71,27,43,43,35,39,41,27,49,38,79,54,28,49,60,69,64,34,50,57,55,34,52,74,75,43,80,65,53,44,76,59,58,28,35,27,43,49,80,82,52,91,92,56,45,78,72,65,67,28,36,68,44,53,63,70,60,49,52,52,37,56,74,68,62,43,43,66,32,60,38,77,54,98,90,23,42,37,31,37,49,29,66,64,52,52,54,39,22,71,72,38,23,27,35,38,38,80,45,47,60,66,29,48,54,50,35,63,75,72,43,81,79,56,47,36,36,29,35,33,45,74,38,66,69,56,28,53,50,44,55,60,63,64,67,81,62,56,70,71,55,49,54,52,49,50,53,50,28,57,56,46,57,67,49,54,78,79,32,54,25,47,41,58,39,73,44,68,70,60,33,26,50,47,52,47,18,34,53,53,30,58,63,26,21,26,90,66,35,48,68,62,51,50,52,51,43,48,52,53,69,62,56,69,88,127

Foldseek 3Di:
DFAAEEEEEAAPLLCRVVLVVVLPVVDPQEDEFAKEKCDDDDPVDDDPPNHPHDHPVVVVVCVVVVQFLFWDQDLNMIITTGPVVCVVSRRVVGYYYYYDYPVRVVSCVVPPPRYAYEYRYEPDLVSSLVSLVVVVPDDPVSSVSSSVVNVVRVVCNVVGDYYAYPPDSVRSSVVVSVVSVVSCVDCVNCVVVVVVVVVVVVPPDDD/DFAAEEEEEAAPLLCRVVLVVVLPVVDPLEDEFAKEKCDDDDPVDDDPPNHPHDHPVVVVVCVVVVQFLFWDQDLNMIITTGPVVCVVSRRVVGYYYYYDYPRRVVSCVVPPPRYAYEYRAEPDLVSSLVSLVVVVPDDPVSSVSSSVVNVVRVVCNVVGDYYAYPPDSVRSSVVVSVVSVVSCVDCVNCVVVVVVVVVVVVPPDDD

Secondary structure (DSSP, 8-state):
----EEEEE--TTS-HHHHHHHHHHH-SSEEE-PPEE-SPPPTT--BTTTBEE--HHHHHHHHHTT-EEEEEEETTEEEEEEHHHHHHHHHTT-EEEEE--HHHHHHHHHH-SSEEEEEEE-S-HHHHHHHHHHT--S-HHHHHHHHHHHHHHHTTGGGSSEEEE-SSHHHHHHHHHHHHHHHHTBGGG-HHHHHHHHHHHHH----/----EEEEE--TTS-HHHHHHHHHHH-SSEEE-PPEE-SPPPTT--BTTTBEE--HHHHHHHHHTT-EEEEEEETTEEEEEEHHHHHHHHHTT-EEEEE--HHHHHHHHHH-SSEEEEEEE-S-HHHHHHHHHHT--S-HHHHHHHHHHHHHHHTTGGGSSEEEE-SSHHHHHHHHHHHHHHHHTBGGG-HHHHHHHHHHHHH----

pLDDT: mean 91.55, std 9.1, range [37.06, 98.69]